Protein AF-0000000079330612 (afdb_homodimer)

InterPro domains:
  IPR000878 Tetrapyrrole methylase [PF00590] (3-204)
  IPR006363 Precorrin-3B C17-methyltransferase domain [TIGR01466] (4-237)
  IPR006363 Precorrin-3B C17-methyltransferase domain [cd11646] (4-236)
  IPR014776 Tetrapyrrole methylase, subdomain 2 [G3DSA:3.30.950.10] (108-238)
  IPR014777 Tetrapyrrole methylase, subdomain 1 [G3DSA:3.40.1010.10] (1-107)
  IPR035996 Tetrapyrrole methylase superfamily [SSF53790] (1-236)
  IPR051810 Precorrin Methyltransferase [PTHR47036] (1-239)

Secondary structure (DSSP, 8-state):
---EEEEE-BTS-GGGSBHHHHHHHHT-SEEEEEHHHHHHTTTTSTTSEEEEE-TT-HHHHHHHHHHHTTTS-EEEEESB-TTSSSSHHHHHHH-SS--EEEE----HHHHHHHHHEETTSSSEEEEE---SSS-HHHHHHHHHHHHHTT-EEEEES---TT-TTHHHHHHHHHHTTS-TT-EEEEEESTTSTT-EEEEEEGGG--GGG--TTEEEEE--TT-EEETTEEE---SGGGG-/---EEEEE-BTS-GGGSBHHHHHHHHT-SEEEEEHHHHHHTTTTSTTSEEEEE-TT-HHHHHHHHHHHTTTS-EEEEESB-TTSSSSHHHHHHH-SS--EEEE----HHHHHHHHHEETTSSSEEEEE---SSS-HHHHHHHHHHHHHTT-EEEEES---TT-TTHHHHHHHHHHTTS-TT-EEEEEESTTSTT-EEEEEESTT--GGG--TTEEEEE--TT-EEETTEEE---SGGGG-

Foldseek 3Di:
DFEEEEEAQELLANVQGDPVRLVLLLQWQEEFEAPVSCVSVCVSDVPHHYHYDYDPCLLVRLVVSLVVRVPTHYYYYDYAFCPPVHNVVVNVVPHDDHHYHYYTGHHPVNLQQVVFAHQQVDAADEAECDCPPPPNVVSLVVLLVCLQVQHWYKYAQQDDPVPHCSNVSSLVSSPVNEDQQWKKKKWFSRPHPPTDMDIDGSNPDDSVVDDNRIMMITHGRQWHDDPRHTDDDPCVVVVD/DFEEEEEAQELLANVQGDPVRLVLLLQWQEEFEAPVSCVSCCVSDVPHHYHYDYDPCLLVRLVVSLVVRVPTHYYYYDYAFCPPVHNVVVNVVPHDPHHYHYYTGHHPVNLQQVVFAHQQVDAADEAECDCPPPPNVVSLVVLLVCLQVQHWYKYAQQDDPVPHCSNVSSLVSSCVNEDQQWKKKKWFSRPHPPTDMDIDGSNPDDSVVDDNRIMMITHGRQWHDDPRHTDDDPCVVVVD

Organism: NCBI:txid704125

Structure (mmCIF, N/CA/C/O backbone):
data_AF-0000000079330612-model_v1
#
loop_
_entity.id
_entity.type
_entity.pdbx_description
1 polymer 'Precorrin-3B C(17)-methyltransferase'
#
loop_
_atom_site.group_PDB
_atom_site.id
_atom_site.type_symbol
_atom_site.label_atom_id
_atom_site.label_alt_id
_atom_site.label_comp_id
_atom_site.label_asym_id
_atom_site.label_entity_id
_atom_site.label_seq_id
_atom_site.pdbx_PDB_ins_code
_atom_site.Cartn_x
_atom_site.Cartn_y
_atom_site.Cartn_z
_atom_site.occupancy
_atom_site.B_iso_or_equiv
_atom_site.auth_seq_id
_atom_site.auth_comp_id
_atom_site.auth_asym_id
_atom_site.auth_atom_id
_atom_site.pdbx_PDB_model_num
ATOM 1 N N . MET A 1 1 ? 18.891 26.438 6.766 1 88.38 1 MET A N 1
ATOM 2 C CA . MET A 1 1 ? 17.484 26 6.703 1 88.38 1 MET A CA 1
ATOM 3 C C . MET A 1 1 ? 17.391 24.484 6.777 1 88.38 1 MET A C 1
ATOM 5 O O . MET A 1 1 ? 18.203 23.781 6.172 1 88.38 1 MET A O 1
ATOM 9 N N . GLY A 1 2 ? 16.516 24.047 7.781 1 96.75 2 GLY A N 1
ATOM 10 C CA . GLY A 1 2 ? 16.375 22.609 7.965 1 96.75 2 GLY A CA 1
ATOM 11 C C . GLY A 1 2 ? 15.367 21.984 7.023 1 96.75 2 GLY A C 1
ATOM 12 O O . GLY A 1 2 ? 14.914 22.625 6.074 1 96.75 2 GLY A O 1
ATOM 13 N N . LYS A 1 3 ? 15.242 20.703 7.172 1 98.31 3 LYS A N 1
ATOM 14 C CA . LYS A 1 3 ? 14.328 19.906 6.348 1 98.31 3 LYS A CA 1
ATOM 15 C C . LYS A 1 3 ? 13.391 19.062 7.211 1 98.31 3 LYS A C 1
ATOM 17 O O . LYS A 1 3 ? 13.789 18.578 8.273 1 98.31 3 LYS A O 1
ATOM 22 N N . LEU A 1 4 ? 12.172 19.047 6.781 1 98.88 4 LEU A N 1
ATOM 23 C CA . LEU A 1 4 ? 11.219 18.141 7.422 1 98.88 4 LEU A CA 1
ATOM 24 C C . LEU A 1 4 ? 10.984 16.906 6.57 1 98.88 4 LEU A C 1
ATOM 26 O O . LEU A 1 4 ? 10.562 17.016 5.418 1 98.88 4 LEU A O 1
ATOM 30 N N . ARG A 1 5 ? 11.281 15.766 7.141 1 98.88 5 ARG A N 1
ATOM 31 C CA . ARG A 1 5 ? 10.953 14.484 6.516 1 98.88 5 ARG A CA 1
ATOM 32 C C . ARG A 1 5 ? 9.781 13.812 7.223 1 98.88 5 ARG A C 1
ATOM 34 O O . ARG A 1 5 ? 9.844 13.555 8.43 1 98.88 5 ARG A O 1
ATOM 41 N N . VAL A 1 6 ? 8.703 13.641 6.453 1 98.88 6 VAL A N 1
ATOM 42 C CA . VAL A 1 6 ? 7.559 12.891 6.945 1 98.88 6 VAL A CA 1
ATOM 43 C C . VAL A 1 6 ? 7.699 11.422 6.555 1 98.88 6 VAL A C 1
ATOM 45 O O . VAL A 1 6 ? 7.605 11.07 5.375 1 98.88 6 VAL A O 1
ATOM 48 N N . ILE A 1 7 ? 7.848 10.578 7.57 1 98.88 7 ILE A N 1
ATOM 49 C CA . ILE A 1 7 ? 8.422 9.266 7.309 1 98.88 7 ILE A CA 1
ATOM 50 C C . ILE A 1 7 ? 7.414 8.18 7.676 1 98.88 7 ILE A C 1
ATOM 52 O O . ILE A 1 7 ? 6.922 8.141 8.805 1 98.88 7 ILE A O 1
ATOM 56 N N . GLY A 1 8 ? 7.105 7.32 6.664 1 98.81 8 GLY A N 1
ATOM 57 C CA . GLY A 1 8 ? 6.496 6.039 6.984 1 98.81 8 GLY A CA 1
ATOM 58 C C . GLY A 1 8 ? 7.5 5.008 7.461 1 98.81 8 GLY A C 1
ATOM 59 O O . GLY A 1 8 ? 8.375 4.59 6.699 1 98.81 8 GLY A O 1
ATOM 60 N N . ILE A 1 9 ? 7.312 4.488 8.633 1 98.5 9 ILE A N 1
ATOM 61 C CA . ILE A 1 9 ? 8.305 3.576 9.188 1 98.5 9 ILE A CA 1
ATOM 62 C C . ILE A 1 9 ? 7.875 2.131 8.945 1 98.5 9 ILE A C 1
ATOM 64 O O . ILE A 1 9 ? 8.477 1.198 9.484 1 98.5 9 ILE A O 1
ATOM 68 N N . GLY A 1 10 ? 6.836 1.933 8.141 1 98.31 10 GLY A N 1
ATOM 69 C CA . GLY A 1 10 ? 6.305 0.593 7.957 1 98.31 10 GLY A CA 1
ATOM 70 C C . GLY A 1 10 ? 5.582 0.063 9.18 1 98.31 10 GLY A C 1
ATOM 71 O O . GLY A 1 10 ? 4.93 0.822 9.898 1 98.31 10 GLY A O 1
ATOM 72 N N . PRO A 1 11 ? 5.641 -1.234 9.375 1 97.5 11 PRO A N 1
ATOM 73 C CA . PRO A 1 11 ? 4.812 -1.841 10.422 1 97.5 11 PRO A CA 1
ATOM 74 C C . PRO A 1 11 ? 5.34 -1.562 11.828 1 97.5 11 PRO A C 1
ATOM 76 O O . PRO A 1 11 ? 4.66 -1.854 12.812 1 97.5 11 PRO A O 1
ATOM 79 N N . GLY A 1 12 ? 6.438 -1.054 11.992 1 93.75 12 GLY A N 1
ATOM 80 C CA . GLY A 1 12 ? 6.961 -0.744 13.312 1 93.75 12 GLY A CA 1
ATOM 81 C C . GLY A 1 12 ? 8.188 -1.562 13.68 1 93.75 12 GLY A C 1
ATOM 82 O O . GLY A 1 12 ? 8.836 -1.301 14.695 1 93.75 12 GLY A O 1
ATOM 83 N N . SER A 1 13 ? 8.5 -2.549 12.883 1 96 13 SER A N 1
ATOM 84 C CA . SER A 1 13 ? 9.758 -3.273 13.031 1 96 13 SER A CA 1
ATOM 85 C C . SER A 1 13 ? 10.828 -2.715 12.094 1 96 13 SER A C 1
ATOM 87 O O . SER A 1 13 ? 10.555 -2.451 10.922 1 96 13 SER A O 1
ATOM 89 N N . ILE A 1 14 ? 12 -2.611 12.625 1 96.06 14 ILE A N 1
ATOM 90 C CA . ILE A 1 14 ? 13.094 -1.978 11.906 1 96.06 14 ILE A CA 1
ATOM 91 C C . ILE A 1 14 ? 13.391 -2.754 10.625 1 96.06 14 ILE A C 1
ATOM 93 O O . ILE A 1 14 ? 13.641 -2.16 9.57 1 96.06 14 ILE A O 1
ATOM 97 N N . GLU A 1 15 ? 13.297 -4.02 10.672 1 97.38 15 GLU A N 1
ATOM 98 C CA . GLU A 1 15 ? 13.656 -4.844 9.523 1 97.38 15 GLU A CA 1
ATOM 99 C C . GLU A 1 15 ? 12.711 -4.59 8.352 1 97.38 15 GLU A C 1
ATOM 101 O O . GLU A 1 15 ? 13.078 -4.789 7.191 1 97.38 15 GLU A O 1
ATOM 106 N N . ASN A 1 16 ? 11.516 -4.109 8.609 1 98.38 16 ASN A N 1
ATOM 107 C CA . ASN A 1 16 ? 10.555 -3.893 7.539 1 98.38 16 ASN A CA 1
ATOM 108 C C . ASN A 1 16 ? 10.469 -2.42 7.145 1 98.38 16 ASN A C 1
ATOM 110 O O . ASN A 1 16 ? 9.562 -2.016 6.414 1 98.38 16 ASN A O 1
ATOM 114 N N . MET A 1 17 ? 11.398 -1.601 7.613 1 98.44 17 MET A N 1
ATOM 115 C CA . MET A 1 17 ? 11.562 -0.207 7.211 1 98.44 17 MET A CA 1
ATOM 116 C C . MET A 1 17 ? 12.43 -0.096 5.961 1 98.44 17 MET A C 1
ATOM 118 O O . MET A 1 17 ? 13.344 -0.898 5.762 1 98.44 17 MET A O 1
ATOM 122 N N . SER A 1 18 ? 12.109 0.857 5.098 1 98.62 18 SER A N 1
ATOM 123 C CA . SER A 1 18 ? 12.977 1.083 3.951 1 98.62 18 SER A CA 1
ATOM 124 C C . SER A 1 18 ? 14.328 1.637 4.387 1 98.62 18 SER A C 1
ATOM 126 O O . SER A 1 18 ? 14.438 2.277 5.434 1 98.62 18 SER A O 1
ATOM 128 N N . LEU A 1 19 ? 15.289 1.442 3.594 1 98.31 19 LEU A N 1
ATOM 129 C CA . LEU A 1 19 ? 16.609 2.004 3.861 1 98.31 19 LEU A CA 1
ATOM 130 C C . LEU A 1 19 ? 16.547 3.525 3.912 1 98.31 19 LEU A C 1
ATOM 132 O O . LEU A 1 19 ? 17.203 4.148 4.75 1 98.31 19 LEU A O 1
ATOM 136 N N . ARG A 1 20 ? 15.773 4.098 3.086 1 98.56 20 ARG A N 1
ATOM 137 C CA . ARG A 1 20 ? 15.633 5.551 3.039 1 98.56 20 ARG A CA 1
ATOM 138 C C . ARG A 1 20 ? 15.023 6.082 4.332 1 98.56 20 ARG A C 1
ATOM 140 O O . ARG A 1 20 ? 15.461 7.117 4.848 1 98.56 20 ARG A O 1
ATOM 147 N N . ALA A 1 21 ? 14.023 5.391 4.812 1 98.75 21 ALA A N 1
ATOM 148 C CA . ALA A 1 21 ? 13.414 5.785 6.082 1 98.75 21 ALA A CA 1
ATOM 149 C C . ALA A 1 21 ? 14.43 5.711 7.223 1 98.75 21 ALA A C 1
ATOM 151 O O . ALA A 1 21 ? 14.531 6.637 8.031 1 98.75 21 ALA A O 1
ATOM 152 N N . LEU A 1 22 ? 15.117 4.625 7.258 1 98.38 22 LEU A N 1
ATOM 153 C CA . LEU A 1 22 ? 16.125 4.438 8.289 1 98.38 22 LEU A CA 1
ATOM 154 C C . LEU A 1 22 ? 17.172 5.551 8.25 1 98.38 22 LEU A C 1
ATOM 156 O O . LEU A 1 22 ? 17.453 6.18 9.273 1 98.38 22 LEU A O 1
ATOM 160 N N . LYS A 1 23 ? 17.703 5.824 7.102 1 98.25 23 LYS A N 1
ATOM 161 C CA . LYS A 1 23 ? 18.719 6.852 6.926 1 98.25 23 LYS A CA 1
ATOM 162 C C . LYS A 1 23 ? 18.188 8.234 7.285 1 98.25 23 LYS A C 1
ATOM 164 O O . LYS A 1 23 ? 18.891 9.047 7.891 1 98.25 23 LYS A O 1
ATOM 169 N N . ALA A 1 24 ? 16.969 8.469 6.883 1 98.56 24 ALA A N 1
ATOM 170 C CA . ALA A 1 24 ? 16.328 9.758 7.176 1 98.56 24 ALA A CA 1
ATOM 171 C C . ALA A 1 24 ? 16.203 9.977 8.68 1 98.56 24 ALA A C 1
ATOM 173 O O . ALA A 1 24 ? 16.422 11.078 9.18 1 98.56 24 ALA A O 1
ATOM 174 N N . ILE A 1 25 ? 15.82 8.922 9.383 1 98.44 25 ILE A N 1
ATOM 175 C CA . ILE A 1 25 ? 15.703 9 10.836 1 98.44 25 ILE A CA 1
ATOM 176 C C . ILE A 1 25 ? 17.078 9.258 11.445 1 98.44 25 ILE A C 1
ATOM 178 O O . ILE A 1 25 ? 17.219 10.148 12.289 1 98.44 25 ILE A O 1
ATOM 182 N N . GLU A 1 26 ? 18.031 8.547 10.977 1 97.38 26 GLU A N 1
ATOM 183 C CA . GLU A 1 26 ? 19.406 8.672 11.484 1 97.38 26 GLU A CA 1
ATOM 184 C C . GLU A 1 26 ? 19.953 10.078 11.258 1 97.38 26 GLU A C 1
ATOM 186 O O . GLU A 1 26 ? 20.672 10.617 12.102 1 97.38 26 GLU A O 1
ATOM 191 N N . ASP A 1 27 ? 19.562 10.688 10.195 1 97.19 27 ASP A N 1
ATOM 192 C CA . ASP A 1 27 ? 20.125 11.977 9.781 1 97.19 27 ASP A CA 1
ATOM 193 C C . ASP A 1 27 ? 19.328 13.133 10.391 1 97.19 27 ASP A C 1
ATOM 195 O O . ASP A 1 27 ? 19.641 14.297 10.148 1 97.19 27 ASP A O 1
ATOM 199 N N . SER A 1 28 ? 18.359 12.844 11.195 1 98.19 28 SER A N 1
ATOM 200 C CA . SER A 1 28 ? 17.531 13.898 11.758 1 98.19 28 SER A CA 1
ATOM 201 C C . SER A 1 28 ? 18.016 14.312 13.141 1 98.19 28 SER A C 1
ATOM 203 O O . SER A 1 28 ? 18.531 13.484 13.898 1 98.19 28 SER A O 1
ATOM 205 N N . ASP A 1 29 ? 17.812 15.609 13.43 1 97.75 29 ASP A N 1
ATOM 206 C CA . ASP A 1 29 ? 18.172 16.156 14.734 1 97.75 29 ASP A CA 1
ATOM 207 C C . ASP A 1 29 ? 17.047 15.914 15.75 1 97.75 29 ASP A C 1
ATOM 209 O O . ASP A 1 29 ? 17.328 15.68 16.938 1 97.75 29 ASP A O 1
ATOM 213 N N . VAL A 1 30 ? 15.875 16.016 15.297 1 98.44 30 VAL A N 1
ATOM 214 C CA . VAL A 1 30 ? 14.695 15.914 16.156 1 98.44 30 VAL A CA 1
ATOM 215 C C . VAL A 1 30 ? 13.719 14.898 15.562 1 98.44 30 VAL A C 1
ATOM 217 O O . VAL A 1 30 ? 13.508 14.867 14.344 1 98.44 30 VAL A O 1
ATOM 220 N N . ILE A 1 31 ? 13.18 14.125 16.469 1 98.69 31 ILE A N 1
ATOM 221 C CA . ILE A 1 31 ? 12.148 13.156 16.094 1 98.69 31 ILE A CA 1
ATOM 222 C C . ILE A 1 31 ? 10.805 13.586 16.688 1 98.69 31 ILE A C 1
ATOM 224 O O . ILE A 1 31 ? 10.695 13.805 17.891 1 98.69 31 ILE A O 1
ATOM 228 N N . VAL A 1 32 ? 9.836 13.75 15.844 1 98.5 32 VAL A N 1
ATOM 229 C CA . VAL A 1 32 ? 8.477 14.125 16.234 1 98.5 32 VAL A CA 1
ATOM 230 C C . VAL A 1 32 ? 7.52 12.969 15.93 1 98.5 32 VAL A C 1
ATOM 232 O O . VAL A 1 32 ? 7.617 12.328 14.883 1 98.5 32 VAL A O 1
ATOM 235 N N . GLY A 1 33 ? 6.645 12.633 16.859 1 97.44 33 GLY A N 1
ATOM 236 C CA . GLY A 1 33 ? 5.688 11.578 16.578 1 97.44 33 GLY A CA 1
ATOM 237 C C . GLY A 1 33 ? 4.773 11.266 17.75 1 97.44 33 GLY A C 1
ATOM 238 O O . GLY A 1 33 ? 4.863 11.898 18.797 1 97.44 33 GLY A O 1
ATOM 239 N N . TYR A 1 34 ? 3.822 10.336 17.469 1 96.19 34 TYR A N 1
ATOM 240 C CA . TYR A 1 34 ? 2.982 9.742 18.5 1 96.19 34 TYR A CA 1
ATOM 241 C C . TYR A 1 34 ? 3.811 8.883 19.453 1 96.19 34 TYR A C 1
ATOM 243 O O . TYR A 1 34 ? 4.711 8.156 19.016 1 96.19 34 TYR A O 1
ATOM 251 N N . ASN A 1 35 ? 3.465 8.953 20.703 1 95.88 35 ASN A N 1
ATOM 252 C CA . ASN A 1 35 ? 4.23 8.25 21.719 1 95.88 35 ASN A CA 1
ATOM 253 C C . ASN A 1 35 ? 4.469 6.793 21.328 1 95.88 35 ASN A C 1
ATOM 255 O O . ASN A 1 35 ? 5.602 6.309 21.391 1 95.88 35 ASN A O 1
ATOM 259 N N . LYS A 1 36 ? 3.484 6.152 20.891 1 93.44 36 LYS A N 1
ATOM 260 C CA . LYS A 1 36 ? 3.562 4.727 20.609 1 93.44 36 LYS A CA 1
ATOM 261 C C . LYS A 1 36 ? 4.469 4.457 19.406 1 93.44 36 LYS A C 1
ATOM 263 O O . LYS A 1 36 ? 5.176 3.445 19.375 1 93.44 36 LYS A O 1
ATOM 268 N N . TYR A 1 37 ? 4.445 5.352 18.469 1 95.25 37 TYR A N 1
ATOM 269 C CA . TYR A 1 37 ? 5.273 5.168 17.281 1 95.25 37 TYR A CA 1
ATOM 270 C C . TYR A 1 37 ? 6.746 5.395 17.594 1 95.25 37 TYR A C 1
ATOM 272 O O . TYR A 1 37 ? 7.613 4.68 17.094 1 95.25 37 TYR A O 1
ATOM 280 N N . ILE A 1 38 ? 6.996 6.363 18.406 1 95.94 38 ILE A N 1
ATOM 281 C CA . ILE A 1 38 ? 8.367 6.637 18.812 1 95.94 38 ILE A CA 1
ATOM 282 C C . ILE A 1 38 ? 8.906 5.457 19.625 1 95.94 38 ILE A C 1
ATOM 284 O O . ILE A 1 38 ? 10.062 5.066 19.469 1 95.94 38 ILE A O 1
ATOM 288 N N . ASP A 1 39 ? 8.031 4.852 20.438 1 95.75 39 ASP A N 1
ATOM 289 C CA . ASP A 1 39 ? 8.43 3.688 21.219 1 95.75 39 ASP A CA 1
ATOM 290 C C . ASP A 1 39 ? 8.844 2.531 20.312 1 95.75 39 ASP A C 1
ATOM 292 O O . ASP A 1 39 ? 9.758 1.77 20.656 1 95.75 39 ASP A O 1
ATOM 296 N N . MET A 1 40 ? 8.281 2.414 19.188 1 95.56 40 MET A N 1
ATOM 297 C CA . MET A 1 40 ? 8.547 1.327 18.25 1 95.56 40 MET A CA 1
ATOM 298 C C . MET A 1 40 ? 9.969 1.422 17.703 1 95.56 40 MET A C 1
ATOM 300 O O . MET A 1 40 ? 10.539 0.419 17.266 1 95.56 40 MET A O 1
ATOM 304 N N . ILE A 1 41 ? 10.5 2.648 17.719 1 96.5 41 ILE A N 1
ATOM 305 C CA . ILE A 1 41 ? 11.828 2.82 17.141 1 96.5 41 ILE A CA 1
ATOM 306 C C . ILE A 1 41 ? 12.773 3.408 18.188 1 96.5 41 ILE A C 1
ATOM 308 O O . ILE A 1 41 ? 13.68 4.168 17.859 1 96.5 41 ILE A O 1
ATOM 312 N N . LYS A 1 42 ? 12.539 3.141 19.406 1 95.88 42 LYS A N 1
ATOM 313 C CA . LYS A 1 42 ? 13.266 3.729 20.531 1 95.88 42 LYS A CA 1
ATOM 314 C C . LYS A 1 42 ? 14.766 3.484 20.406 1 95.88 42 LYS A C 1
ATOM 316 O O . LYS A 1 42 ? 15.57 4.348 20.766 1 95.88 42 LYS A O 1
ATOM 321 N N . ASP A 1 43 ? 15.172 2.396 19.859 1 95 43 ASP A N 1
ATOM 322 C CA . ASP A 1 43 ? 16.578 2.045 19.75 1 95 43 ASP A CA 1
ATOM 323 C C . ASP A 1 43 ? 17.281 2.908 18.703 1 95 43 ASP A C 1
ATOM 325 O O . ASP A 1 43 ? 18.5 3.137 18.797 1 95 43 ASP A O 1
ATOM 329 N N . LEU A 1 44 ? 16.562 3.389 17.734 1 96.06 44 LEU A N 1
ATOM 330 C CA . LEU A 1 44 ? 17.141 4.203 16.672 1 96.06 44 LEU A CA 1
ATOM 331 C C . LEU A 1 44 ? 17.25 5.66 17.094 1 96.06 44 LEU A C 1
ATOM 333 O O . LEU A 1 44 ? 18.031 6.426 16.516 1 96.06 44 LEU A O 1
ATOM 337 N N . VAL A 1 45 ? 16.453 6 18.172 1 96.62 45 VAL A N 1
ATOM 338 C CA . VAL A 1 45 ? 16.328 7.438 18.406 1 96.62 45 VAL A CA 1
ATOM 339 C C . VAL A 1 45 ? 16.719 7.766 19.828 1 96.62 45 VAL A C 1
ATOM 341 O O . VAL A 1 45 ? 16.391 8.836 20.344 1 96.62 45 VAL A O 1
ATOM 344 N N . LYS A 1 46 ? 17.438 6.918 20.5 1 93.5 46 LYS A N 1
ATOM 345 C CA . LYS A 1 46 ? 17.797 7.039 21.906 1 93.5 46 LYS A CA 1
ATOM 346 C C . LYS A 1 46 ? 18.609 8.312 22.156 1 93.5 46 LYS A C 1
ATOM 348 O O . LYS A 1 46 ? 18.516 8.906 23.234 1 93.5 46 LYS A O 1
ATOM 353 N N . ASP A 1 47 ? 19.328 8.797 21.219 1 93.88 47 ASP A N 1
ATOM 354 C CA . ASP A 1 47 ? 20.219 9.945 21.422 1 93.88 47 ASP A CA 1
ATOM 355 C C . ASP A 1 47 ? 19.688 11.18 20.703 1 93.88 47 ASP A C 1
ATOM 357 O O . ASP A 1 47 ? 20.422 12.156 20.516 1 93.88 47 ASP A O 1
ATOM 361 N N . LYS A 1 48 ? 18.484 11.109 20.359 1 96.75 48 LYS A N 1
ATOM 362 C CA . LYS A 1 48 ? 17.922 12.227 19.609 1 96.75 48 LYS A CA 1
ATOM 363 C C . LYS A 1 48 ? 16.953 13.039 20.469 1 96.75 48 LYS A C 1
ATOM 365 O O . LYS A 1 48 ? 16.438 12.547 21.469 1 96.75 48 LYS A O 1
ATOM 370 N N . GLU A 1 49 ? 16.859 14.297 20.094 1 97.75 49 GLU A N 1
ATOM 371 C CA . GLU A 1 49 ? 15.781 15.102 20.656 1 97.75 49 GLU A CA 1
ATOM 372 C C . GLU A 1 49 ? 14.414 14.609 20.203 1 97.75 49 GLU A C 1
ATOM 374 O O . GLU A 1 49 ? 14.203 14.344 19.016 1 97.75 49 GLU A O 1
ATOM 379 N N . LEU A 1 50 ? 13.508 14.453 21.219 1 97.62 50 LEU A N 1
ATOM 380 C CA . LEU A 1 50 ? 12.188 13.914 20.922 1 97.62 50 LEU A CA 1
ATOM 381 C C . LEU A 1 50 ? 11.102 14.922 21.266 1 97.62 50 LEU A C 1
ATOM 383 O O . LEU A 1 50 ? 11.188 15.617 22.281 1 97.62 50 LEU A O 1
ATOM 387 N N . TYR A 1 51 ? 10.148 15.062 20.422 1 96.75 51 TYR A N 1
ATOM 388 C CA . TYR A 1 51 ? 8.859 15.703 20.688 1 96.75 51 TYR A CA 1
ATOM 389 C C . TYR A 1 51 ? 7.707 14.758 20.375 1 96.75 51 TYR A C 1
ATOM 391 O O . TYR A 1 51 ? 7.508 14.367 19.234 1 96.75 51 TYR A O 1
ATOM 399 N N . SER A 1 52 ? 6.949 14.438 21.391 1 94.5 52 SER A N 1
ATOM 400 C CA . SER A 1 52 ? 5.895 13.453 21.188 1 94.5 52 SER A CA 1
ATOM 401 C C . SER A 1 52 ? 4.59 13.906 21.828 1 94.5 52 SER A C 1
ATOM 403 O O . SER A 1 52 ? 4.598 14.695 22.781 1 94.5 52 SER A O 1
ATOM 405 N N . THR A 1 53 ? 3.535 13.602 21.219 1 90.12 53 THR A N 1
ATOM 406 C CA . THR A 1 53 ? 2.201 13.852 21.766 1 90.12 53 THR A CA 1
ATOM 407 C C . THR A 1 53 ? 1.397 12.562 21.844 1 90.12 53 THR A C 1
ATOM 409 O O . THR A 1 53 ? 1.783 11.547 21.266 1 90.12 53 THR A O 1
ATOM 412 N N . GLY A 1 54 ? 0.315 12.602 22.719 1 85.12 54 GLY A N 1
ATOM 413 C CA . GLY A 1 54 ? -0.629 11.492 22.766 1 85.12 54 GLY A CA 1
ATOM 414 C C . GLY A 1 54 ? -1.583 11.477 21.594 1 85.12 54 GLY A C 1
ATOM 415 O O . GLY A 1 54 ? -1.343 12.133 20.578 1 85.12 54 GLY A O 1
ATOM 416 N N . MET A 1 55 ? -2.639 10.727 22.031 1 76.25 55 MET A N 1
ATOM 417 C CA . MET A 1 55 ? -3.691 10.57 21.031 1 76.25 55 MET A CA 1
ATOM 418 C C . MET A 1 55 ? -4.469 11.875 20.859 1 76.25 55 MET A C 1
ATOM 420 O O . MET A 1 55 ? -4.672 12.617 21.812 1 76.25 55 MET A O 1
ATOM 424 N N . MET A 1 56 ? -4.625 12.477 19.688 1 71.88 56 MET A N 1
ATOM 425 C CA . MET A 1 56 ? -5.414 13.648 19.328 1 71.88 56 MET A CA 1
ATOM 426 C C . MET A 1 56 ? -4.539 14.898 19.266 1 71.88 56 MET A C 1
ATOM 428 O O . MET A 1 56 ? -5.051 16.016 19.25 1 71.88 56 MET A O 1
ATOM 432 N N . GLY A 1 57 ? -3.312 14.688 19.328 1 85.75 57 GLY A N 1
ATOM 433 C CA . GLY A 1 57 ? -2.389 15.805 19.25 1 85.75 57 GLY A CA 1
ATOM 434 C C . GLY A 1 57 ? -1.769 15.969 17.875 1 85.75 57 GLY A C 1
ATOM 435 O O . GLY A 1 57 ? -0.628 16.422 17.75 1 85.75 57 GLY A O 1
ATOM 436 N N . GLU A 1 58 ? -2.484 15.523 16.828 1 90.06 58 GLU A N 1
ATOM 437 C CA . GLU A 1 58 ? -1.929 15.461 15.469 1 90.06 58 GLU A CA 1
ATOM 438 C C . GLU A 1 58 ? -1.555 16.844 14.961 1 90.06 58 GLU A C 1
ATOM 440 O O . GLU A 1 58 ? -0.439 17.062 14.484 1 90.06 58 GLU A O 1
ATOM 445 N N . GLU A 1 59 ? -2.484 17.812 15.141 1 92.75 59 GLU A N 1
ATOM 446 C CA . GLU A 1 59 ? -2.195 19.141 14.633 1 92.75 59 GLU A CA 1
ATOM 447 C C . GLU A 1 59 ? -1.033 19.781 15.383 1 92.75 59 GLU A C 1
ATOM 449 O O . GLU A 1 59 ? -0.158 20.406 14.781 1 92.75 59 GLU A O 1
ATOM 454 N N . ALA A 1 60 ? -1.025 19.594 16.688 1 94.5 60 ALA A N 1
ATOM 455 C CA . ALA A 1 60 ? 0.053 20.156 17.5 1 94.5 60 ALA A CA 1
ATOM 456 C C . ALA A 1 60 ? 1.403 19.562 17.094 1 94.5 60 ALA A C 1
ATOM 458 O O . ALA A 1 60 ? 2.393 20.297 16.984 1 94.5 60 ALA A O 1
ATOM 459 N N . ARG A 1 61 ? 1.464 18.312 16.859 1 95.94 61 ARG A N 1
ATOM 460 C CA . ARG A 1 61 ? 2.699 17.641 16.469 1 95.94 61 ARG A CA 1
ATOM 461 C C . ARG A 1 61 ? 3.17 18.141 15.094 1 95.94 61 ARG A C 1
ATOM 463 O O . ARG A 1 61 ? 4.371 18.281 14.867 1 95.94 61 ARG A O 1
ATOM 470 N N . CYS A 1 62 ? 2.24 18.312 14.203 1 97.19 62 CYS A N 1
ATOM 471 C CA . CYS A 1 62 ? 2.582 18.781 12.867 1 97.19 62 CYS A CA 1
ATOM 472 C C . CYS A 1 62 ? 3.098 20.219 12.906 1 97.19 62 CYS A C 1
ATOM 474 O O . CYS A 1 62 ? 4.102 20.547 12.266 1 97.19 62 CYS A O 1
ATOM 476 N N . ARG A 1 63 ? 2.441 21.062 13.68 1 97.38 63 ARG A N 1
ATOM 477 C CA . ARG A 1 63 ? 2.875 22.438 13.797 1 97.38 63 ARG A CA 1
ATOM 478 C C . ARG A 1 63 ? 4.254 22.531 14.445 1 97.38 63 ARG A C 1
ATOM 480 O O . ARG A 1 63 ? 5.086 23.344 14.031 1 97.38 63 ARG A O 1
ATOM 487 N N . GLU A 1 64 ? 4.449 21.719 15.414 1 97.88 64 GLU A N 1
ATOM 488 C CA . GLU A 1 64 ? 5.758 21.703 16.062 1 97.88 64 GLU A CA 1
ATOM 489 C C . GLU A 1 64 ? 6.844 21.266 15.078 1 97.88 64 GLU A C 1
ATOM 491 O O . GLU A 1 64 ? 7.922 21.859 15.031 1 97.88 64 GLU A O 1
ATOM 496 N N . ALA A 1 65 ? 6.578 20.203 14.336 1 98.5 65 ALA A N 1
ATOM 497 C CA . ALA A 1 65 ? 7.531 19.734 13.336 1 98.5 65 ALA A CA 1
ATOM 498 C C . ALA A 1 65 ? 7.879 20.828 12.336 1 98.5 65 ALA A C 1
ATOM 500 O O . ALA A 1 65 ? 9.047 21.031 12.016 1 98.5 65 ALA A O 1
ATOM 501 N N . LEU A 1 66 ? 6.863 21.531 11.875 1 98.5 66 LEU A N 1
ATOM 502 C CA . LEU A 1 66 ? 7.051 22.609 10.906 1 98.5 66 LEU A CA 1
ATOM 503 C C . LEU A 1 66 ? 7.832 23.766 11.516 1 98.5 66 LEU A C 1
ATOM 505 O O . LEU A 1 66 ? 8.625 24.406 10.828 1 98.5 66 LEU A O 1
ATOM 509 N N . SER A 1 67 ? 7.594 24.031 12.742 1 98.19 67 SER A N 1
ATOM 510 C CA . SER A 1 67 ? 8.336 25.078 13.43 1 98.19 67 SER A CA 1
ATOM 511 C C . SER A 1 67 ? 9.805 24.703 13.586 1 98.19 67 SER A C 1
ATOM 513 O O . SER A 1 67 ? 10.695 25.5 13.281 1 98.19 67 SER A O 1
ATOM 515 N N . LEU A 1 68 ? 10.078 23.484 13.969 1 98.19 68 LEU A N 1
ATOM 516 C CA . LEU A 1 68 ? 11.422 23.016 14.266 1 98.19 68 LEU A CA 1
ATOM 517 C C . LEU A 1 68 ? 12.258 22.906 12.992 1 98.19 68 LEU A C 1
ATOM 519 O O . LEU A 1 68 ? 13.469 23.141 13.023 1 98.19 68 LEU A O 1
ATOM 523 N N . CYS A 1 69 ? 11.656 22.594 11.859 1 98.25 69 CYS A N 1
ATOM 524 C CA . CYS A 1 69 ? 12.414 22.297 10.656 1 98.25 69 CYS A CA 1
ATOM 525 C C . CYS A 1 69 ? 12.969 23.562 10.023 1 98.25 69 CYS A C 1
ATOM 527 O O . CYS A 1 69 ? 13.742 23.5 9.062 1 98.25 69 CYS A O 1
ATOM 529 N N . LYS A 1 70 ? 12.531 24.703 10.57 1 97.31 70 LYS A N 1
ATOM 530 C CA . LYS A 1 70 ? 13.102 25.969 10.109 1 97.31 70 LYS A CA 1
ATOM 531 C C . LYS A 1 70 ? 14.594 26.047 10.422 1 97.31 70 LYS A C 1
ATOM 533 O O . LYS A 1 70 ? 15.352 26.703 9.703 1 97.31 70 LYS A O 1
ATOM 538 N N . GLU A 1 71 ? 14.984 25.281 11.445 1 97.31 71 GLU A N 1
ATOM 539 C CA . GLU A 1 71 ? 16.375 25.406 11.883 1 97.31 71 GLU A CA 1
ATOM 540 C C . GLU A 1 71 ? 17.031 24.031 12.023 1 97.31 71 GLU A C 1
ATOM 542 O O . GLU A 1 71 ? 18.25 23.938 12.133 1 97.31 71 GLU A O 1
ATOM 547 N N . LYS A 1 72 ? 16.25 23.016 12.086 1 98.19 72 LYS A N 1
ATOM 548 C CA . LYS A 1 72 ? 16.766 21.672 12.344 1 98.19 72 LYS A CA 1
ATOM 549 C C . LYS A 1 72 ? 16.266 20.688 11.297 1 98.19 72 LYS A C 1
ATOM 551 O O . LYS A 1 72 ? 15.266 20.938 10.617 1 98.19 72 LYS A O 1
ATOM 556 N N . ASN A 1 73 ? 16.984 19.594 11.117 1 98.62 73 ASN A N 1
ATOM 557 C CA . ASN A 1 73 ? 16.453 18.453 10.375 1 98.62 73 ASN A CA 1
ATOM 558 C C . ASN A 1 73 ? 15.492 17.625 11.234 1 98.62 73 ASN A C 1
ATOM 560 O O . ASN A 1 73 ? 15.875 17.125 12.289 1 98.62 73 ASN A O 1
ATOM 564 N N . VAL A 1 74 ? 14.281 17.5 10.773 1 98.81 74 VAL A N 1
ATOM 565 C CA . VAL A 1 74 ? 13.227 16.922 11.602 1 98.81 74 VAL A CA 1
ATOM 566 C C . VAL A 1 74 ? 12.633 15.711 10.898 1 98.81 74 VAL A C 1
ATOM 568 O O . VAL A 1 74 ? 12.398 15.734 9.688 1 98.81 74 VAL A O 1
ATOM 571 N N . ALA A 1 75 ? 12.43 14.672 11.664 1 98.81 75 ALA A N 1
ATOM 572 C CA . ALA A 1 75 ? 11.664 13.508 11.219 1 98.81 75 ALA A CA 1
ATOM 573 C C . ALA A 1 75 ? 10.32 13.438 11.93 1 98.81 75 ALA A C 1
ATOM 575 O O . ALA A 1 75 ? 10.258 13.383 13.156 1 98.81 75 ALA A O 1
ATOM 576 N N . LEU A 1 76 ? 9.297 13.531 11.18 1 98.81 76 LEU A N 1
ATOM 577 C CA . LEU A 1 76 ? 7.965 13.227 11.688 1 98.81 76 LEU A CA 1
ATOM 578 C C . LEU A 1 76 ? 7.562 11.797 11.344 1 98.81 76 LEU A C 1
ATOM 580 O O . LEU A 1 76 ? 7.41 11.461 10.172 1 98.81 76 LEU A O 1
ATOM 584 N N . ILE A 1 77 ? 7.234 11.023 12.391 1 98.12 77 ILE A N 1
ATOM 585 C CA . ILE A 1 77 ? 7.109 9.57 12.242 1 98.12 77 ILE A CA 1
ATOM 586 C C . ILE A 1 77 ? 5.637 9.188 12.141 1 98.12 77 ILE A C 1
ATOM 588 O O . ILE A 1 77 ? 4.812 9.648 12.938 1 98.12 77 ILE A O 1
ATOM 592 N N . SER A 1 78 ? 5.375 8.383 11.109 1 96.88 78 SER A N 1
ATOM 593 C CA . SER A 1 78 ? 4.102 7.691 10.945 1 96.88 78 SER A CA 1
ATOM 594 C C . SER A 1 78 ? 4.297 6.184 10.844 1 96.88 78 SER A C 1
ATOM 596 O O . SER A 1 78 ? 5.332 5.719 10.359 1 96.88 78 SER A O 1
ATOM 598 N N . THR A 1 79 ? 3.33 5.398 11.359 1 96.56 79 THR A N 1
ATOM 599 C CA . THR A 1 79 ? 3.361 3.967 11.086 1 96.56 79 THR A CA 1
ATOM 600 C C . THR A 1 79 ? 2.754 3.662 9.719 1 96.56 79 THR A C 1
ATOM 602 O O . THR A 1 79 ? 1.947 4.441 9.203 1 96.56 79 THR A O 1
ATOM 605 N N . GLY A 1 80 ? 3.143 2.51 9.203 1 98.06 80 GLY A N 1
ATOM 606 C CA . GLY A 1 80 ? 2.73 2.234 7.836 1 98.06 80 GLY A CA 1
ATOM 607 C C . GLY A 1 80 ? 3.33 3.193 6.824 1 98.06 80 GLY A C 1
ATOM 608 O O . GLY A 1 80 ? 4.547 3.387 6.793 1 98.06 80 GLY A O 1
ATOM 609 N N . ASP A 1 81 ? 2.514 3.818 6.113 1 98.62 81 ASP A N 1
ATOM 610 C CA . ASP A 1 81 ? 2.883 4.816 5.113 1 98.62 81 ASP A CA 1
ATOM 611 C C . ASP A 1 81 ? 2.484 6.223 5.57 1 98.62 81 ASP A C 1
ATOM 613 O O . ASP A 1 81 ? 1.385 6.422 6.086 1 98.62 81 ASP A O 1
ATOM 617 N N . ALA A 1 82 ? 3.381 7.172 5.309 1 98.25 82 ALA A N 1
ATOM 618 C CA . ALA A 1 82 ? 3.129 8.539 5.75 1 98.25 82 ALA A CA 1
ATOM 619 C C . ALA A 1 82 ? 1.968 9.164 4.98 1 98.25 82 ALA A C 1
ATOM 621 O O . ALA A 1 82 ? 1.326 10.102 5.461 1 98.25 82 ALA A O 1
ATOM 622 N N . GLY A 1 83 ? 1.706 8.672 3.801 1 98.38 83 GLY A N 1
ATOM 623 C CA . GLY A 1 83 ? 0.701 9.242 2.92 1 98.38 83 GLY A CA 1
ATOM 624 C C . GLY A 1 83 ? -0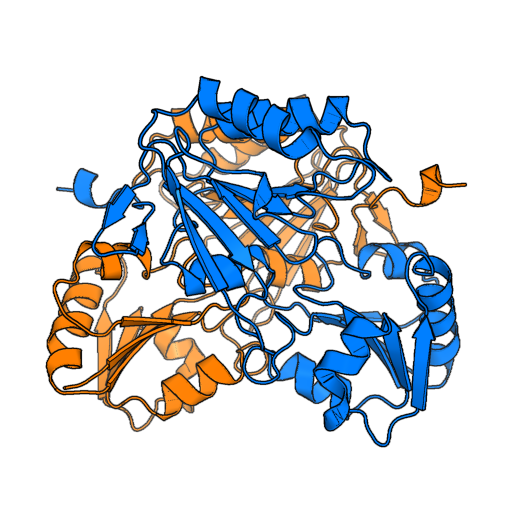.62 8.5 2.955 1 98.38 83 GLY A C 1
ATOM 625 O O . GLY A 1 83 ? -1.553 8.844 2.227 1 98.38 83 GLY A O 1
ATOM 626 N N . ILE A 1 84 ? -0.763 7.426 3.732 1 98.38 84 ILE A N 1
ATOM 627 C CA . ILE A 1 84 ? -1.999 6.664 3.885 1 98.38 84 ILE A CA 1
ATOM 628 C C . ILE A 1 84 ? -2.477 6.742 5.332 1 98.38 84 ILE A C 1
ATOM 630 O O . ILE A 1 84 ? -1.917 6.082 6.211 1 98.38 84 ILE A O 1
ATOM 634 N N . TYR A 1 85 ? -3.451 7.527 5.598 1 96.31 85 TYR A N 1
ATOM 635 C CA . TYR A 1 85 ? -4.035 7.777 6.91 1 96.31 85 TYR A CA 1
ATOM 636 C C . TYR A 1 85 ? -2.992 8.312 7.883 1 96.31 85 TYR A C 1
ATOM 638 O O . TYR A 1 85 ? -3.109 8.125 9.094 1 96.31 85 TYR A O 1
ATOM 646 N N . GLY A 1 86 ? -1.9 8.891 7.367 1 95.38 86 GLY A N 1
ATOM 647 C CA . GLY A 1 86 ? -0.812 9.398 8.188 1 95.38 86 GLY A CA 1
ATOM 648 C C . GLY A 1 86 ? -0.843 10.906 8.352 1 95.38 86 GLY A C 1
ATOM 649 O O . GLY A 1 86 ? -1.913 11.5 8.516 1 95.38 86 GLY A O 1
ATOM 650 N N . MET A 1 87 ? 0.383 11.5 8.359 1 96.44 87 MET A N 1
ATOM 651 C CA . MET A 1 87 ? 0.443 12.922 8.695 1 96.44 87 MET A CA 1
ATOM 652 C C . MET A 1 87 ? 0.893 13.75 7.496 1 96.44 87 MET A C 1
ATOM 654 O O . MET A 1 87 ? 0.906 14.977 7.555 1 96.44 87 MET A O 1
ATOM 658 N N . ALA A 1 88 ? 1.226 13.109 6.359 1 98.25 88 ALA A N 1
ATOM 659 C CA . ALA A 1 88 ? 1.768 13.82 5.207 1 98.25 88 ALA A CA 1
ATOM 660 C C . ALA A 1 88 ? 0.791 14.883 4.707 1 98.25 88 ALA A C 1
ATOM 662 O O . ALA A 1 88 ? 1.188 16 4.406 1 98.25 88 ALA A O 1
ATOM 663 N N . GLY A 1 89 ? -0.494 14.492 4.664 1 97.44 89 GLY A N 1
ATOM 664 C CA . GLY A 1 89 ? -1.498 15.43 4.191 1 97.44 89 GLY A CA 1
ATOM 665 C C . GLY A 1 89 ? -1.617 16.672 5.062 1 97.44 89 GLY A C 1
ATOM 666 O O . GLY A 1 89 ? -1.635 17.797 4.559 1 97.44 89 GLY A O 1
ATOM 667 N N . LEU A 1 90 ? -1.678 16.469 6.344 1 97 90 LEU A N 1
ATOM 668 C CA . LEU A 1 90 ? -1.827 17.578 7.277 1 97 90 LEU A CA 1
ATOM 669 C C . LEU A 1 90 ? -0.609 18.5 7.227 1 97 90 LEU A C 1
ATOM 671 O O . LEU A 1 90 ? -0.747 19.719 7.27 1 97 90 LEU A O 1
ATOM 675 N N . ILE A 1 91 ? 0.591 17.938 7.152 1 98.25 91 ILE A N 1
ATOM 676 C CA . ILE A 1 91 ? 1.823 18.719 7.043 1 98.25 91 ILE A CA 1
ATOM 677 C C . ILE A 1 91 ? 1.764 19.609 5.805 1 98.25 91 ILE A C 1
ATOM 679 O O . ILE A 1 91 ? 2.068 20.797 5.875 1 98.25 91 ILE A O 1
ATOM 683 N N . LEU A 1 92 ? 1.36 19.047 4.68 1 98.19 92 LEU A N 1
ATOM 684 C CA . LEU A 1 92 ? 1.338 19.797 3.432 1 98.19 92 LEU A CA 1
ATOM 685 C C . LEU A 1 92 ? 0.244 20.859 3.459 1 98.19 92 LEU A C 1
ATOM 687 O O . LEU A 1 92 ? 0.39 21.922 2.855 1 98.19 92 LEU A O 1
ATOM 691 N N . GLU A 1 93 ? -0.854 20.547 4.164 1 97.44 93 GLU A N 1
ATOM 692 C CA . GLU A 1 93 ? -1.908 21.531 4.344 1 97.44 93 GLU A CA 1
ATOM 693 C C . GLU A 1 93 ? -1.407 22.734 5.145 1 97.44 93 GLU A C 1
ATOM 695 O O . GLU A 1 93 ? -1.745 23.875 4.836 1 97.44 93 GLU A O 1
ATOM 700 N N . LEU A 1 94 ? -0.609 22.5 6.145 1 97.19 94 LEU A N 1
ATOM 701 C CA . LEU A 1 94 ? -0.218 23.516 7.117 1 97.19 94 LEU A CA 1
ATOM 702 C C . LEU A 1 94 ? 1.044 24.234 6.668 1 97.19 94 LEU A C 1
ATOM 704 O O . LEU A 1 94 ? 1.309 25.359 7.105 1 97.19 94 LEU A O 1
ATOM 708 N N . ARG A 1 95 ? 1.824 23.562 5.848 1 97.19 95 ARG A N 1
ATOM 709 C CA . ARG A 1 95 ? 3.131 24.125 5.508 1 97.19 95 ARG A CA 1
ATOM 710 C C . ARG A 1 95 ? 2.986 25.422 4.707 1 97.19 95 ARG A C 1
ATOM 712 O O . ARG A 1 95 ? 1.998 25.609 3.996 1 97.19 95 ARG A O 1
ATOM 719 N N . GLU A 1 96 ? 3.887 26.25 4.828 1 95.44 96 GLU A N 1
ATOM 720 C CA . GLU A 1 96 ? 3.969 27.484 4.043 1 95.44 96 GLU A CA 1
ATOM 721 C C . GLU A 1 96 ? 5.168 27.453 3.1 1 95.44 96 GLU A C 1
ATOM 723 O O . GLU A 1 96 ? 5.016 27.203 1.901 1 95.44 96 GLU A O 1
ATOM 728 N N . ASN A 1 97 ? 6.344 27.484 3.611 1 95 97 ASN A N 1
ATOM 729 C CA . ASN A 1 97 ? 7.531 27.531 2.766 1 95 97 ASN A CA 1
ATOM 730 C C . ASN A 1 97 ? 8.57 26.5 3.203 1 95 97 ASN A C 1
ATOM 732 O O . ASN A 1 97 ? 9.672 26.453 2.652 1 95 97 ASN A O 1
ATOM 736 N N . GLU A 1 98 ? 8.227 25.703 4.133 1 97.88 98 GLU A N 1
ATOM 737 C CA . GLU A 1 98 ? 9.18 24.719 4.66 1 97.88 98 GLU A CA 1
ATOM 738 C C . GLU A 1 98 ? 9.523 23.672 3.617 1 97.88 98 GLU A C 1
ATOM 740 O O . GLU A 1 98 ? 8.672 23.297 2.805 1 97.88 98 GLU A O 1
ATOM 745 N N . ASP A 1 99 ? 10.727 23.25 3.594 1 97.88 99 ASP A N 1
ATOM 746 C CA . ASP A 1 99 ? 11.18 22.141 2.758 1 97.88 99 ASP A CA 1
ATOM 747 C C . ASP A 1 99 ? 10.727 20.797 3.334 1 97.88 99 ASP A C 1
ATOM 749 O O . ASP A 1 99 ? 11.258 20.344 4.348 1 97.88 99 ASP A O 1
ATOM 753 N N . VAL A 1 100 ? 9.766 20.188 2.656 1 98.56 100 VAL A N 1
ATOM 754 C CA . VAL A 1 100 ? 9.148 18.969 3.17 1 98.56 100 VAL A CA 1
ATOM 755 C C . VAL A 1 100 ? 9.375 17.828 2.188 1 98.56 100 VAL A C 1
ATOM 757 O O . VAL A 1 100 ? 9.141 17.984 0.986 1 98.56 100 VAL A O 1
ATOM 760 N N . GLU A 1 101 ? 9.82 16.75 2.693 1 98.62 101 GLU A N 1
ATOM 761 C CA . GLU A 1 101 ? 9.969 15.508 1.94 1 98.62 101 GLU A CA 1
ATOM 762 C C . GLU A 1 101 ? 9.109 14.391 2.533 1 98.62 101 GLU A C 1
ATOM 764 O O . GLU A 1 101 ? 9.102 14.188 3.75 1 98.62 101 GLU A O 1
ATOM 769 N N . ILE A 1 102 ? 8.375 13.742 1.673 1 98.88 102 ILE A N 1
ATOM 770 C CA . ILE A 1 102 ? 7.566 12.609 2.109 1 98.88 102 ILE A CA 1
ATOM 771 C C . ILE A 1 102 ? 8.289 11.305 1.773 1 98.88 102 ILE A C 1
ATOM 773 O O . ILE A 1 102 ? 8.688 11.086 0.629 1 98.88 102 ILE A O 1
ATOM 777 N N . ILE A 1 103 ? 8.461 10.438 2.729 1 98.88 103 ILE A N 1
ATOM 778 C CA . ILE A 1 103 ? 9.086 9.133 2.562 1 98.88 103 ILE A CA 1
ATOM 779 C C . ILE A 1 103 ? 8.055 8.031 2.816 1 98.88 103 ILE A C 1
ATOM 781 O O . ILE A 1 103 ? 7.551 7.895 3.934 1 98.88 103 ILE A O 1
ATOM 785 N N . PRO A 1 104 ? 7.707 7.234 1.776 1 98.88 104 PRO A N 1
ATOM 786 C CA . PRO A 1 104 ? 6.668 6.215 1.929 1 98.88 104 PRO A CA 1
ATOM 787 C C . PRO A 1 104 ? 7.133 5.02 2.754 1 98.88 104 PRO A C 1
ATOM 789 O O . PRO A 1 104 ? 8.328 4.879 3.029 1 98.88 104 PRO A O 1
ATOM 792 N N . GLY A 1 105 ? 6.234 4.23 3.209 1 98.81 105 GLY A N 1
ATOM 793 C CA . GLY A 1 105 ? 6.469 2.988 3.93 1 98.81 105 GLY A CA 1
ATOM 794 C C . GLY A 1 105 ? 5.5 1.886 3.553 1 98.81 105 GLY A C 1
ATOM 795 O O . GLY A 1 105 ? 4.555 2.115 2.793 1 98.81 105 GLY A O 1
ATOM 796 N N . ILE A 1 106 ? 5.727 0.694 4.051 1 98.88 106 ILE A N 1
ATOM 797 C CA . ILE A 1 106 ? 4.836 -0.442 3.844 1 98.88 106 ILE A CA 1
ATOM 798 C C . ILE A 1 106 ? 3.576 -0.272 4.691 1 98.88 106 ILE A C 1
ATOM 800 O O . ILE A 1 106 ? 3.646 -0.271 5.926 1 98.88 106 ILE A O 1
ATOM 804 N N . THR A 1 107 ? 2.482 -0.063 4.039 1 98.69 107 THR A N 1
ATOM 805 C CA . THR A 1 107 ? 1.231 0.198 4.746 1 98.69 107 THR A CA 1
ATOM 806 C C . THR A 1 107 ? 0.692 -1.08 5.379 1 98.69 107 THR A C 1
ATOM 808 O O . THR A 1 107 ? 1.125 -2.182 5.035 1 98.69 107 THR A O 1
ATOM 811 N N . ALA A 1 108 ? -0.238 -0.963 6.262 1 98.56 108 ALA A N 1
ATOM 812 C CA . ALA A 1 108 ? -0.729 -2.051 7.102 1 98.56 108 ALA A CA 1
ATOM 813 C C . ALA A 1 108 ? -1.335 -3.168 6.258 1 98.56 108 ALA A C 1
ATOM 815 O O . ALA A 1 108 ? -1.15 -4.352 6.555 1 98.56 108 ALA A O 1
ATOM 816 N N . SER A 1 109 ? -2.088 -2.855 5.199 1 98.81 109 SER A N 1
ATOM 817 C CA . SER A 1 109 ? -2.723 -3.885 4.383 1 98.81 109 SER A CA 1
ATOM 818 C C . SER A 1 109 ? -1.684 -4.766 3.697 1 98.81 109 SER A C 1
ATOM 820 O O . SER A 1 109 ? -1.827 -5.988 3.658 1 98.81 109 SER A O 1
ATOM 822 N N . SER A 1 110 ? -0.625 -4.16 3.156 1 98.81 110 SER A N 1
ATOM 823 C CA . SER A 1 110 ? 0.451 -4.926 2.535 1 98.81 110 SER A CA 1
ATOM 824 C C . SER A 1 110 ? 1.157 -5.812 3.553 1 98.81 110 SER A C 1
ATOM 826 O O . SER A 1 110 ? 1.437 -6.984 3.277 1 98.81 110 SER A O 1
ATOM 828 N N . ALA A 1 111 ? 1.448 -5.223 4.711 1 98.88 111 ALA A N 1
ATOM 829 C CA . ALA A 1 111 ? 2.084 -5.984 5.785 1 98.88 111 ALA A CA 1
ATOM 830 C C . ALA A 1 111 ? 1.229 -7.184 6.188 1 98.88 111 ALA A C 1
ATOM 832 O O . ALA A 1 111 ? 1.714 -8.312 6.219 1 98.88 111 ALA A O 1
ATOM 833 N N . ALA A 1 112 ? -0.009 -6.938 6.457 1 98.94 112 ALA A N 1
ATOM 834 C CA . ALA A 1 112 ? -0.935 -7.984 6.875 1 98.94 112 ALA A CA 1
ATOM 835 C C . ALA A 1 112 ? -1.089 -9.047 5.789 1 98.94 112 ALA A C 1
ATOM 837 O O . ALA A 1 112 ? -1.104 -10.242 6.082 1 98.94 112 ALA A O 1
ATOM 838 N N . GLY A 1 113 ? -1.233 -8.578 4.547 1 98.88 113 GLY A N 1
ATOM 839 C CA . GLY A 1 113 ? -1.335 -9.508 3.438 1 98.88 113 GLY A CA 1
ATOM 840 C C . GLY A 1 113 ? -0.177 -10.484 3.371 1 98.88 113 GLY A C 1
ATOM 841 O O . GLY A 1 113 ? -0.378 -11.688 3.158 1 98.88 113 GLY A O 1
ATOM 842 N N . SER A 1 114 ? 1.009 -10 3.602 1 98.88 114 SER A N 1
ATOM 843 C CA . SER A 1 114 ? 2.201 -10.836 3.5 1 98.88 114 SER A CA 1
ATOM 844 C C . SER A 1 114 ? 2.25 -11.867 4.617 1 98.88 114 SER A C 1
ATOM 846 O O . SER A 1 114 ? 2.896 -12.906 4.48 1 98.88 114 SER A O 1
ATOM 848 N N . VAL A 1 115 ? 1.602 -11.594 5.77 1 98.81 115 VAL A N 1
ATOM 849 C CA . VAL A 1 115 ? 1.572 -12.492 6.922 1 98.81 115 VAL A CA 1
ATOM 850 C C . VAL A 1 115 ? 0.65 -13.672 6.637 1 98.81 115 VAL A C 1
ATOM 852 O O . VAL A 1 115 ? 0.968 -14.812 6.98 1 98.81 115 VAL A O 1
ATOM 855 N N . ILE A 1 116 ? -0.427 -13.422 5.863 1 98.88 116 ILE A N 1
ATOM 856 C CA . ILE A 1 116 ? -1.471 -14.438 5.82 1 98.88 116 ILE A CA 1
ATOM 857 C C . ILE A 1 116 ? -1.505 -15.086 4.441 1 98.88 116 ILE A C 1
ATOM 859 O O . ILE A 1 116 ? -2.25 -16.047 4.215 1 98.88 116 ILE A O 1
ATOM 863 N N . GLY A 1 117 ? -0.746 -14.617 3.506 1 98.75 117 GLY A N 1
ATOM 864 C CA . GLY A 1 117 ? -0.691 -15.172 2.16 1 98.75 117 GLY A CA 1
ATOM 865 C C . GLY A 1 117 ? -0.597 -14.102 1.084 1 98.75 117 GLY A C 1
ATOM 866 O O . GLY A 1 117 ? 0.353 -13.32 1.061 1 98.75 117 GLY A O 1
ATOM 867 N N . ALA A 1 118 ? -1.604 -14.133 0.162 1 98.75 118 ALA A N 1
ATOM 868 C CA . ALA A 1 118 ? -1.639 -13.18 -0.946 1 98.75 118 ALA A CA 1
ATOM 869 C C . ALA A 1 118 ? -3.066 -12.727 -1.234 1 98.75 118 ALA A C 1
ATOM 871 O O . ALA A 1 118 ? -3.545 -12.844 -2.365 1 98.75 118 ALA A O 1
ATOM 872 N N . PRO A 1 119 ? -3.65 -12.117 -0.244 1 98.94 119 PRO A N 1
ATOM 873 C CA . PRO A 1 119 ? -5.043 -11.703 -0.434 1 98.94 119 PRO A CA 1
ATOM 874 C C . PRO A 1 119 ? -5.176 -10.523 -1.398 1 98.94 119 PRO A C 1
ATOM 876 O O . PRO A 1 119 ? -6.227 -10.352 -2.023 1 98.94 119 PRO A O 1
ATOM 879 N N . LEU A 1 120 ? -4.137 -9.742 -1.605 1 98.75 120 LEU A N 1
ATOM 880 C CA . LEU A 1 120 ? -4.254 -8.461 -2.287 1 98.75 120 LEU A CA 1
ATOM 881 C C . LEU A 1 120 ? -3.77 -8.562 -3.73 1 98.75 120 LEU A C 1
ATOM 883 O O . LEU A 1 120 ? -3.326 -7.57 -4.312 1 98.75 120 LEU A O 1
ATOM 887 N N . MET A 1 121 ? -3.846 -9.711 -4.332 1 97.75 121 MET A N 1
ATOM 888 C CA . MET A 1 121 ? -3.246 -10.008 -5.629 1 97.75 121 MET A CA 1
ATOM 889 C C . MET A 1 121 ? -4.016 -9.32 -6.754 1 97.75 121 MET A C 1
ATOM 891 O O . MET A 1 121 ? -3.529 -9.234 -7.883 1 97.75 121 MET A O 1
ATOM 895 N N . HIS A 1 122 ? -5.168 -8.82 -6.5 1 97.25 122 HIS A N 1
ATOM 896 C CA . HIS A 1 122 ? -6.055 -8.195 -7.473 1 97.25 122 HIS A CA 1
ATOM 897 C C . HIS A 1 122 ? -6.52 -6.824 -6.992 1 97.25 122 HIS A C 1
ATOM 899 O O . HIS A 1 122 ? -5.965 -6.273 -6.039 1 97.25 122 HIS A O 1
ATOM 905 N N . ASP A 1 123 ? -7.438 -6.219 -7.797 1 98.5 123 ASP A N 1
ATOM 906 C CA . ASP A 1 123 ? -7.934 -4.895 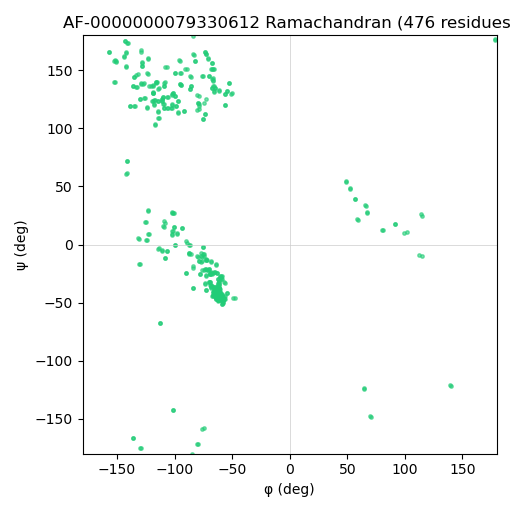-7.434 1 98.5 123 ASP A CA 1
ATOM 907 C C . ASP A 1 123 ? -8.406 -4.863 -5.98 1 98.5 123 ASP A C 1
ATOM 909 O O . ASP A 1 123 ? -9.141 -5.758 -5.543 1 98.5 123 ASP A O 1
ATOM 913 N N . ASN A 1 124 ? -7.945 -3.877 -5.234 1 98.88 124 ASN A N 1
ATOM 914 C CA . ASN A 1 124 ? -8.188 -3.826 -3.797 1 98.88 124 ASN A CA 1
ATOM 915 C C . ASN A 1 124 ? -8.391 -2.393 -3.312 1 98.88 124 ASN A C 1
ATOM 917 O O . ASN A 1 124 ? -8.094 -1.44 -4.035 1 98.88 124 ASN A O 1
ATOM 921 N N . CYS A 1 125 ? -8.984 -2.238 -2.123 1 98.88 125 CYS A N 1
ATOM 922 C CA . CYS A 1 125 ? -9.188 -0.91 -1.558 1 98.88 125 CYS A CA 1
ATOM 923 C C . CYS A 1 125 ? -8.969 -0.918 -0.05 1 98.88 125 CYS A C 1
ATOM 925 O O . CYS A 1 125 ? -8.984 -1.978 0.579 1 98.88 125 CYS A O 1
ATOM 927 N N . ASN A 1 126 ? -8.594 0.195 0.465 1 98.88 126 ASN A N 1
ATOM 928 C CA . ASN A 1 126 ? -8.492 0.494 1.89 1 98.88 126 ASN A CA 1
ATOM 929 C C . ASN A 1 126 ? -9.625 1.41 2.35 1 98.88 126 ASN A C 1
ATOM 931 O O . ASN A 1 126 ? -9.844 2.475 1.769 1 98.88 126 ASN A O 1
ATOM 935 N N . ILE A 1 127 ? -10.336 1.007 3.389 1 98.75 127 ILE A N 1
ATOM 936 C CA . ILE A 1 127 ? -11.422 1.807 3.957 1 98.75 127 ILE A CA 1
ATOM 937 C C . ILE A 1 127 ? -11.234 1.919 5.469 1 98.75 127 ILE A C 1
ATOM 939 O O . ILE A 1 127 ? -11.094 0.907 6.16 1 98.75 127 ILE A O 1
ATOM 943 N N . SER A 1 128 ? -11.203 3.139 5.941 1 97.81 128 SER A N 1
ATOM 944 C CA . SER A 1 128 ? -11.18 3.369 7.383 1 97.81 128 SER A CA 1
ATOM 945 C C . SER A 1 128 ? -12.594 3.4 7.957 1 97.81 128 SER A C 1
ATOM 947 O O . SER A 1 128 ? -13.469 4.09 7.434 1 97.81 128 SER A O 1
ATOM 949 N N . LEU A 1 129 ? -12.844 2.711 9.07 1 97.5 129 LEU A N 1
ATOM 950 C CA . LEU A 1 129 ? -14.164 2.707 9.703 1 97.5 129 LEU A CA 1
ATOM 951 C C . LEU A 1 129 ? -14.25 3.771 10.789 1 97.5 129 LEU A C 1
ATOM 953 O O . LEU A 1 129 ? -15.195 3.777 11.578 1 97.5 129 LEU A O 1
ATOM 957 N N . SER A 1 130 ? -13.297 4.684 10.781 1 94.38 130 SER A N 1
ATOM 958 C CA . SER A 1 130 ? -13.367 5.82 11.703 1 94.38 130 SER A CA 1
ATOM 959 C C . SER A 1 130 ? -14.312 6.895 11.18 1 94.38 130 SER A C 1
ATOM 961 O O . SER A 1 130 ? -14.164 7.367 10.047 1 94.38 130 SER A O 1
ATOM 963 N N . ASP A 1 131 ? -15.203 7.273 12.023 1 92.94 131 ASP A N 1
ATOM 964 C CA . ASP A 1 131 ? -16.156 8.305 11.625 1 92.94 131 ASP A CA 1
ATOM 965 C C . ASP A 1 131 ? -15.758 9.672 12.188 1 92.94 131 ASP A C 1
ATOM 967 O O . ASP A 1 131 ? -16.578 10.594 12.227 1 92.94 131 ASP A O 1
ATOM 971 N N . LEU A 1 132 ? -14.555 9.789 12.648 1 86.31 132 LEU A N 1
ATOM 972 C CA . LEU A 1 132 ? -14.102 11.047 13.227 1 86.31 132 LEU A CA 1
ATOM 973 C C . LEU A 1 132 ? -14.172 12.18 12.203 1 86.31 132 LEU A C 1
ATOM 975 O O . LEU A 1 132 ? -14.664 13.266 12.508 1 86.31 132 LEU A O 1
ATOM 979 N N . MET A 1 133 ? -13.766 11.875 10.922 1 83.38 133 MET A N 1
ATOM 980 C CA . MET A 1 133 ? -13.703 12.938 9.922 1 83.38 133 MET A CA 1
ATOM 981 C C . MET A 1 133 ? -14.547 12.578 8.703 1 83.38 133 MET A C 1
ATOM 983 O O . MET A 1 133 ? -14.539 13.312 7.707 1 83.38 133 MET A O 1
ATOM 987 N N . THR A 1 134 ? -15.203 11.508 8.75 1 91.12 134 THR A N 1
ATOM 988 C CA . THR A 1 134 ? -16.031 10.992 7.664 1 91.12 134 THR A CA 1
ATOM 989 C C . THR A 1 134 ? -17.375 10.508 8.188 1 91.12 134 THR A C 1
ATOM 991 O O . THR A 1 134 ? -17.438 9.633 9.055 1 91.12 134 THR A O 1
ATOM 994 N N . PRO A 1 135 ? -18.484 11.141 7.699 1 94.38 135 PRO A N 1
ATOM 995 C CA . PRO A 1 135 ? -19.797 10.641 8.141 1 94.38 135 PRO A CA 1
ATOM 996 C C . PRO A 1 135 ? -19.938 9.133 7.926 1 94.38 135 PRO A C 1
ATOM 998 O O . PRO A 1 135 ? -19.516 8.609 6.891 1 94.38 135 PRO A O 1
ATOM 1001 N N . TYR A 1 136 ? -20.531 8.445 8.906 1 95.69 136 TYR A N 1
ATOM 1002 C CA . TYR A 1 136 ? -20.641 6.988 8.867 1 95.69 136 TYR A CA 1
ATOM 1003 C C . TYR A 1 136 ? -21.453 6.535 7.66 1 95.69 136 TYR A C 1
ATOM 1005 O O . TYR A 1 136 ? -21.156 5.496 7.062 1 95.69 136 TYR A O 1
ATOM 1013 N N . GLU A 1 137 ? -22.469 7.305 7.25 1 97.31 137 GLU A N 1
ATOM 1014 C CA . GLU A 1 137 ? -23.266 6.941 6.09 1 97.31 137 GLU A CA 1
ATOM 1015 C C . GLU A 1 137 ? -22.422 6.898 4.82 1 97.31 137 GLU A C 1
ATOM 1017 O O . GLU A 1 137 ? -22.656 6.074 3.936 1 97.31 137 GLU A O 1
ATOM 1022 N N . ASP A 1 138 ? -21.453 7.793 4.723 1 97.06 138 ASP A N 1
ATOM 1023 C CA . ASP A 1 138 ? -20.547 7.781 3.584 1 97.06 138 ASP A CA 1
ATOM 1024 C C . ASP A 1 138 ? -19.641 6.551 3.619 1 97.06 138 ASP A C 1
ATOM 1026 O O . ASP A 1 138 ? -19.328 5.973 2.574 1 97.06 138 ASP A O 1
ATOM 1030 N N . ILE A 1 139 ? -19.234 6.164 4.785 1 97.94 139 ILE A N 1
ATOM 1031 C CA . ILE A 1 139 ? -18.406 4.973 4.949 1 97.94 139 ILE A CA 1
ATOM 1032 C C . ILE A 1 139 ? -19.188 3.736 4.512 1 97.94 139 ILE A C 1
ATOM 1034 O O . ILE A 1 139 ? -18.703 2.916 3.74 1 97.94 139 ILE A O 1
ATOM 1038 N N . LYS A 1 140 ? -20.422 3.623 4.957 1 98.38 140 LYS A N 1
ATOM 1039 C CA . LYS A 1 140 ? -21.266 2.488 4.594 1 98.38 140 LYS A CA 1
ATOM 1040 C C . LYS A 1 140 ? -21.469 2.414 3.084 1 98.38 140 LYS A C 1
ATOM 1042 O O . LYS A 1 140 ? -21.375 1.336 2.494 1 98.38 140 LYS A O 1
ATOM 1047 N N . LYS A 1 141 ? -21.797 3.547 2.545 1 98.75 141 LYS A N 1
ATOM 1048 C CA . LYS A 1 141 ? -21.969 3.598 1.096 1 98.75 141 LYS A CA 1
ATOM 1049 C C . LYS A 1 141 ? -20.719 3.129 0.372 1 98.75 141 LYS A C 1
ATOM 1051 O O . LYS A 1 141 ? -20.797 2.357 -0.586 1 98.75 141 LYS A O 1
ATOM 1056 N N . ARG A 1 142 ? -19.594 3.639 0.816 1 98.88 142 ARG A N 1
ATOM 1057 C CA . ARG A 1 142 ? -18.312 3.275 0.21 1 98.88 142 ARG A CA 1
ATOM 1058 C C . ARG A 1 142 ? -18.062 1.777 0.333 1 98.88 142 ARG A C 1
ATOM 1060 O O . ARG A 1 142 ? -17.625 1.136 -0.625 1 98.88 142 ARG A O 1
ATOM 1067 N N . VAL A 1 143 ? -18.312 1.188 1.504 1 98.94 143 VAL A N 1
ATOM 1068 C CA . VAL A 1 143 ? -18.156 -0.244 1.73 1 98.94 143 VAL A CA 1
ATOM 1069 C C . VAL A 1 143 ? -19.062 -1.021 0.765 1 98.94 143 VAL A C 1
ATOM 1071 O O . VAL A 1 143 ? -18.609 -1.995 0.15 1 98.94 143 VAL A O 1
ATOM 1074 N N . LYS A 1 144 ? -20.25 -0.591 0.603 1 98.94 144 LYS A N 1
ATOM 1075 C CA . LYS A 1 144 ? -21.203 -1.266 -0.285 1 98.94 144 LYS A CA 1
ATOM 1076 C C . LYS A 1 144 ? -20.703 -1.244 -1.729 1 98.94 144 LYS A C 1
ATOM 1078 O O . LYS A 1 144 ? -20.719 -2.273 -2.408 1 98.94 144 LYS A O 1
ATOM 1083 N N . LEU A 1 145 ? -20.281 -0.106 -2.162 1 98.94 145 LEU A N 1
ATOM 1084 C CA . LEU A 1 145 ? -19.844 0.051 -3.545 1 98.94 145 LEU A CA 1
ATOM 1085 C C . LEU A 1 145 ? -18.562 -0.73 -3.801 1 98.94 145 LEU A C 1
ATOM 1087 O O . LEU A 1 145 ? -18.375 -1.295 -4.883 1 98.94 145 LEU A O 1
ATOM 1091 N N . ALA A 1 146 ? -17.672 -0.783 -2.809 1 98.94 146 ALA A N 1
ATOM 1092 C CA . ALA A 1 146 ? -16.469 -1.609 -2.912 1 98.94 146 ALA A CA 1
ATOM 1093 C C . ALA A 1 146 ? -16.828 -3.088 -3.027 1 98.94 146 ALA A C 1
ATOM 1095 O O . ALA A 1 146 ? -16.25 -3.812 -3.842 1 98.94 146 ALA A O 1
ATOM 1096 N N . ALA A 1 147 ? -17.781 -3.498 -2.188 1 98.94 147 ALA A N 1
ATOM 1097 C CA . ALA A 1 147 ? -18.219 -4.891 -2.219 1 98.94 147 ALA A CA 1
ATOM 1098 C C . ALA A 1 147 ? -18.859 -5.23 -3.561 1 98.94 147 ALA A C 1
ATOM 1100 O O . ALA A 1 147 ? -18.547 -6.262 -4.16 1 98.94 147 ALA A O 1
ATOM 1101 N N . GLU A 1 148 ? -19.703 -4.359 -4.035 1 98.88 148 GLU A N 1
ATOM 1102 C CA . GLU A 1 148 ? -20.359 -4.551 -5.324 1 98.88 148 GLU A CA 1
ATOM 1103 C C . GLU A 1 148 ? -19.359 -4.598 -6.465 1 98.88 148 GLU A C 1
ATOM 1105 O O . GLU A 1 148 ? -19.516 -5.371 -7.41 1 98.88 148 GLU A O 1
ATOM 1110 N N . GLY A 1 149 ? -18.328 -3.785 -6.379 1 98.81 149 GLY A N 1
ATOM 1111 C CA . GLY A 1 149 ? -17.281 -3.752 -7.387 1 98.81 149 GLY A CA 1
ATOM 1112 C C . GLY A 1 149 ? -16.328 -4.93 -7.293 1 98.81 149 GLY A C 1
ATOM 1113 O O . GLY A 1 149 ? -15.352 -5.004 -8.039 1 98.81 149 GLY A O 1
ATOM 1114 N N . ASP A 1 150 ? -16.5 -5.805 -6.336 1 98.5 150 ASP A N 1
ATOM 1115 C CA . ASP A 1 150 ? -15.75 -7.039 -6.117 1 98.5 150 ASP A CA 1
ATOM 1116 C C . ASP A 1 150 ? -14.289 -6.75 -5.762 1 98.5 150 ASP A C 1
ATOM 1118 O O . ASP A 1 150 ? -13.383 -7.465 -6.195 1 98.5 150 ASP A O 1
ATOM 1122 N N . PHE A 1 151 ? -14.031 -5.672 -5.059 1 98.88 151 PHE A N 1
ATOM 1123 C CA . PHE A 1 151 ? -12.711 -5.363 -4.52 1 98.88 151 PHE A CA 1
ATOM 1124 C C . PHE A 1 151 ? -12.352 -6.324 -3.391 1 98.88 151 PHE A C 1
ATOM 1126 O O . PHE A 1 151 ? -13.227 -6.793 -2.664 1 98.88 151 PHE A O 1
ATOM 1133 N N . ILE A 1 152 ? -11.094 -6.672 -3.275 1 98.94 152 ILE A N 1
ATOM 1134 C CA . ILE A 1 152 ? -10.609 -7.055 -1.953 1 98.94 152 ILE A CA 1
ATOM 1135 C C . ILE A 1 152 ? -10.617 -5.84 -1.029 1 98.94 152 ILE A C 1
ATOM 1137 O O . ILE A 1 152 ? -10.164 -4.758 -1.411 1 98.94 152 ILE A O 1
ATOM 1141 N N . ILE A 1 153 ? -11.117 -6.008 0.185 1 98.94 153 ILE A N 1
ATOM 1142 C CA . ILE A 1 153 ? -11.312 -4.848 1.048 1 98.94 153 ILE A CA 1
ATOM 1143 C C . ILE A 1 153 ? -10.453 -4.988 2.303 1 98.94 153 ILE A C 1
ATOM 1145 O O . ILE A 1 153 ? -10.578 -5.969 3.041 1 98.94 153 ILE A O 1
ATOM 1149 N N . SER A 1 154 ? -9.594 -4.07 2.51 1 98.94 154 SER A N 1
ATOM 1150 C CA . SER A 1 154 ? -8.875 -3.93 3.773 1 98.94 154 SER A CA 1
ATOM 1151 C C . SER A 1 154 ? -9.516 -2.859 4.652 1 98.94 154 SER A C 1
ATOM 1153 O O . SER A 1 154 ? -9.586 -1.691 4.27 1 98.94 154 SER A O 1
ATOM 1155 N N . LEU A 1 155 ? -9.961 -3.271 5.809 1 98.81 155 LEU A N 1
ATOM 1156 C CA . LEU A 1 155 ? -10.594 -2.352 6.746 1 98.81 155 LEU A CA 1
ATOM 1157 C C . LEU A 1 155 ? -9.602 -1.867 7.789 1 98.81 155 LEU A C 1
ATOM 1159 O O . LEU A 1 155 ? -9.086 -2.662 8.578 1 98.81 155 LEU A O 1
ATOM 1163 N N . TYR A 1 156 ? -9.32 -0.575 7.699 1 98.19 156 TYR A N 1
ATOM 1164 C CA . TYR A 1 156 ? -8.508 0.128 8.68 1 98.19 156 TYR A CA 1
ATOM 1165 C C . TYR A 1 156 ? -9.367 0.692 9.805 1 98.19 156 TYR A C 1
ATOM 1167 O O . TYR A 1 156 ? -10.539 1.014 9.602 1 98.19 156 TYR A O 1
ATOM 1175 N N . ASN A 1 157 ? -8.75 0.803 11.023 1 96.19 157 ASN A N 1
ATOM 1176 C CA . ASN A 1 157 ? -9.5 1.283 12.18 1 96.19 157 ASN A CA 1
ATOM 1177 C C . ASN A 1 157 ? -10.836 0.553 12.328 1 96.19 157 ASN A C 1
ATOM 1179 O O . ASN A 1 157 ? -11.883 1.187 12.461 1 96.19 157 ASN A O 1
ATOM 1183 N N . PRO A 1 158 ? -10.75 -0.759 12.383 1 97.19 158 PRO A N 1
ATOM 1184 C CA . PRO A 1 158 ? -11.984 -1.531 12.203 1 97.19 158 PRO A CA 1
ATOM 1185 C C . PRO A 1 158 ? -12.875 -1.501 13.445 1 97.19 158 PRO A C 1
ATOM 1187 O O . PRO A 1 158 ? -14.07 -1.801 13.352 1 97.19 158 PRO A O 1
ATOM 1190 N N . LYS A 1 159 ? -12.281 -1.217 14.547 1 93.62 159 LYS A N 1
ATOM 1191 C CA . LYS A 1 159 ? -13.086 -1.241 15.766 1 93.62 159 LYS A CA 1
ATOM 1192 C C . LYS A 1 159 ? -12.516 -0.289 16.812 1 93.62 159 LYS A C 1
ATOM 1194 O O . LYS A 1 159 ? -11.297 -0.123 16.922 1 93.62 159 LYS A O 1
ATOM 1199 N N . SER A 1 160 ? -13.422 0.385 17.484 1 87.75 160 SER A N 1
ATOM 1200 C CA . SER A 1 160 ? -13.086 1.208 18.641 1 87.75 160 SER A CA 1
ATOM 1201 C C . SER A 1 160 ? -14.164 1.116 19.719 1 87.75 160 SER A C 1
ATOM 1203 O O . SER A 1 160 ? -15.258 0.602 19.469 1 87.75 160 SER A O 1
ATOM 1205 N N . LYS A 1 161 ? -13.844 1.57 20.938 1 84.81 161 LYS A N 1
ATOM 1206 C CA . LYS A 1 161 ? -14.805 1.554 22.031 1 84.81 161 LYS A CA 1
ATOM 1207 C C . LYS A 1 161 ? -16.031 2.391 21.703 1 84.81 161 LYS A C 1
ATOM 1209 O O . LYS A 1 161 ? -17.156 2.031 22.078 1 84.81 161 LYS A O 1
ATOM 1214 N N . GLY A 1 162 ? -15.875 3.395 20.906 1 84.12 162 GLY A N 1
ATOM 1215 C CA . GLY A 1 162 ? -16.953 4.316 20.594 1 84.12 162 GLY A CA 1
ATOM 1216 C C . GLY A 1 162 ? -17.797 3.865 19.422 1 84.12 162 GLY A C 1
ATOM 1217 O O . GLY A 1 162 ? -18.859 4.445 19.141 1 84.12 162 GLY A O 1
ATOM 1218 N N . ARG A 1 163 ? -17.359 2.818 18.766 1 86.69 163 ARG A N 1
ATOM 1219 C CA . ARG A 1 163 ? -18.062 2.312 17.594 1 86.69 163 ARG A CA 1
ATOM 1220 C C . ARG A 1 163 ? -18.047 0.788 17.562 1 86.69 163 ARG A C 1
ATOM 1222 O O . ARG A 1 163 ? -17.516 0.194 16.609 1 86.69 163 ARG A O 1
ATOM 1229 N N . PRO A 1 164 ? -18.75 0.186 18.391 1 85.31 164 PRO A N 1
ATOM 1230 C CA . PRO A 1 164 ? -18.641 -1.271 18.516 1 85.31 164 PRO A CA 1
ATOM 1231 C C . PRO A 1 164 ? -19.375 -2.008 17.391 1 85.31 164 PRO A C 1
ATOM 1233 O O . PRO A 1 164 ? -19.078 -3.176 17.125 1 85.31 164 PRO A O 1
ATOM 1236 N N . GLU A 1 165 ? -20.234 -1.305 16.656 1 93.44 165 GLU A N 1
ATOM 1237 C CA . GLU A 1 165 ? -21.109 -2.041 15.742 1 93.44 165 GLU A CA 1
ATOM 1238 C C . GLU A 1 165 ? -20.688 -1.827 14.289 1 93.44 165 GLU A C 1
ATOM 1240 O O . GLU A 1 165 ? -21.156 -2.527 13.391 1 93.44 165 GLU A O 1
ATOM 1245 N N . TYR A 1 166 ? -19.797 -0.878 14.008 1 96.44 166 TYR A N 1
ATOM 1246 C CA . TYR A 1 166 ? -19.5 -0.489 12.633 1 96.44 166 TYR A CA 1
ATOM 1247 C C . TYR A 1 166 ? -18.953 -1.671 11.844 1 96.44 166 TYR A C 1
ATOM 1249 O O . TYR A 1 166 ? -19.375 -1.918 10.711 1 96.44 166 TYR A O 1
ATOM 1257 N N . LEU A 1 167 ? -18.062 -2.398 12.461 1 98.12 167 LEU A N 1
ATOM 1258 C CA . LEU A 1 167 ? -17.438 -3.52 11.766 1 98.12 167 LEU A CA 1
ATOM 1259 C C . LEU A 1 167 ? -18.484 -4.566 11.383 1 98.12 167 LEU A C 1
ATOM 1261 O O . LEU A 1 167 ? -18.531 -5.012 10.234 1 98.12 167 LEU A O 1
ATOM 1265 N N . ARG A 1 168 ? -19.312 -4.93 12.305 1 97.38 168 ARG A N 1
ATOM 1266 C CA . ARG A 1 168 ? -20.359 -5.914 12.047 1 97.38 168 ARG A CA 1
ATOM 1267 C C . ARG A 1 168 ? -21.266 -5.453 10.922 1 97.38 168 ARG A C 1
ATOM 1269 O O . ARG A 1 168 ? -21.594 -6.23 10.016 1 97.38 168 ARG A O 1
ATOM 1276 N N . GLU A 1 169 ? -21.703 -4.223 10.977 1 97.94 169 GLU A N 1
ATOM 1277 C CA . GLU A 1 169 ? -22.578 -3.676 9.953 1 97.94 169 GLU A CA 1
ATOM 1278 C C . GLU A 1 169 ? -21.906 -3.705 8.578 1 97.94 169 GLU A C 1
ATOM 1280 O O . GLU A 1 169 ? -22.531 -4.09 7.586 1 97.94 169 GLU A O 1
ATOM 1285 N N . CYS A 1 170 ? -20.672 -3.318 8.531 1 98.31 170 CYS A N 1
ATOM 1286 C CA . CYS A 1 170 ? -19.938 -3.289 7.27 1 98.31 170 CYS A CA 1
ATOM 1287 C C . CYS A 1 170 ? -19.75 -4.695 6.715 1 98.31 170 CYS A C 1
ATOM 1289 O O . CYS A 1 170 ? -19.891 -4.914 5.512 1 98.31 170 CYS A O 1
ATOM 1291 N N . ILE A 1 171 ? -19.469 -5.672 7.617 1 98.56 171 ILE A N 1
ATOM 1292 C CA . ILE A 1 171 ? -19.328 -7.055 7.176 1 98.56 171 ILE A CA 1
ATOM 1293 C C . ILE A 1 171 ? -20.656 -7.562 6.633 1 98.56 171 ILE A C 1
ATOM 1295 O O . ILE A 1 171 ? -20.703 -8.266 5.625 1 98.56 171 ILE A O 1
ATOM 1299 N N . ASN A 1 172 ? -21.734 -7.207 7.254 1 98.44 172 ASN A N 1
ATOM 1300 C CA . ASN A 1 172 ? -23.062 -7.598 6.77 1 98.44 172 ASN A CA 1
ATOM 1301 C C . ASN A 1 172 ? -23.328 -7.031 5.379 1 98.44 172 ASN A C 1
ATOM 1303 O O . ASN A 1 172 ? -23.938 -7.703 4.539 1 98.44 172 ASN A O 1
ATOM 1307 N N . ILE A 1 173 ? -22.922 -5.812 5.16 1 98.75 173 ILE A N 1
ATOM 1308 C CA . ILE A 1 173 ? -23.062 -5.199 3.844 1 98.75 173 ILE A CA 1
ATOM 1309 C C . ILE A 1 173 ? -22.25 -5.984 2.818 1 98.75 173 ILE A C 1
ATOM 1311 O O . ILE A 1 173 ? -22.75 -6.312 1.738 1 98.75 173 ILE A O 1
ATOM 1315 N N . ILE A 1 174 ? -21 -6.309 3.143 1 98.88 174 ILE A N 1
ATOM 1316 C CA . ILE A 1 174 ? -20.109 -7.02 2.232 1 98.88 174 ILE A CA 1
ATOM 1317 C C . ILE A 1 174 ? -20.703 -8.398 1.913 1 98.88 174 ILE A C 1
ATOM 1319 O O . ILE A 1 174 ? -20.625 -8.859 0.771 1 98.88 174 ILE A O 1
ATOM 1323 N N . LYS A 1 175 ? -21.312 -9.031 2.855 1 98.25 175 LYS A N 1
ATOM 1324 C CA . LYS A 1 175 ? -21.891 -10.367 2.729 1 98.25 175 LYS A CA 1
ATOM 1325 C C . LYS A 1 175 ? -22.953 -10.414 1.634 1 98.25 175 LYS A C 1
ATOM 1327 O O . LYS A 1 175 ? -23.219 -11.477 1.063 1 98.25 175 LYS A O 1
ATOM 1332 N N . GLU A 1 176 ? -23.578 -9.305 1.368 1 98.44 176 GLU A N 1
ATOM 1333 C CA . GLU A 1 176 ? -24.594 -9.242 0.327 1 98.44 176 GLU A CA 1
ATOM 1334 C C . GLU A 1 176 ? -24 -9.516 -1.05 1 98.44 176 GLU A C 1
ATOM 1336 O O . GLU A 1 176 ? -24.719 -9.836 -1.995 1 98.44 176 GLU A O 1
ATOM 1341 N N . PHE A 1 177 ? -22.672 -9.406 -1.149 1 98.75 177 PHE A N 1
ATOM 1342 C CA . PHE A 1 177 ? -22.016 -9.523 -2.451 1 98.75 177 PHE A CA 1
ATOM 1343 C C . PHE A 1 177 ? -20.984 -10.648 -2.451 1 98.75 177 PHE A C 1
ATOM 1345 O O . PHE A 1 177 ? -20.156 -10.727 -3.348 1 98.75 177 PHE A O 1
ATOM 1352 N N . ARG A 1 178 ? -20.953 -11.453 -1.387 1 98.69 178 ARG A N 1
ATOM 1353 C CA . ARG A 1 178 ? -19.984 -12.531 -1.228 1 98.69 178 ARG A CA 1
ATOM 1354 C C . ARG A 1 178 ? -20.688 -13.844 -0.896 1 98.69 178 ARG A C 1
ATOM 1356 O O . ARG A 1 178 ? -21.781 -13.844 -0.312 1 98.69 178 ARG A O 1
ATOM 1363 N N . VAL A 1 179 ? -20.047 -14.953 -1.241 1 98.56 179 VAL A N 1
ATOM 1364 C CA . VAL A 1 179 ? -20.531 -16.25 -0.794 1 98.56 179 VAL A CA 1
ATOM 1365 C C . VAL A 1 179 ? -20.016 -16.547 0.614 1 98.56 179 VAL A C 1
ATOM 1367 O O . VAL A 1 179 ? -19.031 -15.953 1.055 1 98.56 179 VAL A O 1
ATOM 1370 N N . ASP A 1 180 ? -20.547 -17.469 1.337 1 98.25 180 ASP A N 1
ATOM 1371 C CA . ASP A 1 180 ? -20.297 -17.781 2.742 1 98.25 180 ASP A CA 1
ATOM 1372 C C . ASP A 1 180 ? -18.844 -18.203 2.963 1 98.25 180 ASP A C 1
ATOM 1374 O O . ASP A 1 180 ? -18.281 -17.922 4.02 1 98.25 180 ASP A O 1
ATOM 1378 N N . SER A 1 181 ? -18.25 -18.781 1.976 1 98.5 181 SER A N 1
ATOM 1379 C CA . SER A 1 181 ? -16.906 -19.344 2.121 1 98.5 181 SER A CA 1
ATOM 1380 C C . SER A 1 181 ? -15.836 -18.297 1.856 1 98.5 181 SER A C 1
ATOM 1382 O O . SER A 1 181 ? -14.641 -18.562 1.991 1 98.5 181 SER A O 1
ATOM 1384 N N . THR A 1 182 ? -16.234 -17.078 1.529 1 98.75 182 THR A N 1
ATOM 1385 C CA . THR A 1 182 ? -15.273 -16.031 1.234 1 98.75 182 THR A CA 1
ATOM 1386 C C . THR A 1 182 ? -14.312 -15.836 2.402 1 98.75 182 THR A C 1
ATOM 1388 O O . THR A 1 182 ? -14.734 -15.688 3.549 1 98.75 182 THR A O 1
ATOM 1391 N N . PRO A 1 183 ? -13.031 -15.844 2.09 1 98.88 183 PRO A N 1
ATOM 1392 C CA . PRO A 1 183 ? -12.023 -15.656 3.139 1 98.88 183 PRO A CA 1
ATOM 1393 C C . PRO A 1 183 ? -12.094 -14.266 3.775 1 98.88 183 PRO A C 1
ATOM 1395 O O . PRO A 1 183 ? -12.297 -13.273 3.074 1 98.88 183 PRO A O 1
ATOM 1398 N N . ILE A 1 184 ? -12.031 -14.18 5.027 1 98.94 184 ILE A N 1
ATOM 1399 C CA . ILE A 1 184 ? -11.844 -12.969 5.82 1 98.94 184 ILE A CA 1
ATOM 1400 C C . ILE A 1 184 ? -10.828 -13.227 6.93 1 98.94 184 ILE A C 1
ATOM 1402 O O . ILE A 1 184 ? -10.836 -14.305 7.539 1 98.94 184 ILE A O 1
ATOM 1406 N N . ALA A 1 185 ? -9.906 -12.289 7.152 1 98.88 185 ALA A N 1
ATOM 1407 C CA . ALA A 1 185 ? -8.836 -12.492 8.125 1 98.88 185 ALA A CA 1
ATOM 1408 C C . ALA A 1 185 ? -8.68 -11.266 9.031 1 98.88 185 ALA A C 1
ATOM 1410 O O . ALA A 1 185 ? -8.945 -10.141 8.609 1 98.88 185 ALA A O 1
ATOM 1411 N N . VAL A 1 186 ? -8.336 -11.531 10.258 1 98.88 186 VAL A N 1
ATOM 1412 C CA . VAL A 1 186 ? -7.914 -10.516 11.211 1 98.88 186 VAL A CA 1
ATOM 1413 C C . VAL A 1 186 ? -6.418 -10.648 11.492 1 98.88 186 VAL A C 1
ATOM 1415 O O . VAL A 1 186 ? -5.949 -11.719 11.883 1 98.88 186 VAL A O 1
ATOM 1418 N N . VAL A 1 187 ? -5.68 -9.641 11.234 1 98.88 187 VAL A N 1
ATOM 1419 C CA . VAL A 1 187 ? -4.246 -9.641 11.5 1 98.88 187 VAL A CA 1
ATOM 1420 C C . VAL A 1 187 ? -3.916 -8.562 12.531 1 98.88 187 VAL A C 1
ATOM 1422 O O . VAL A 1 187 ? -4.27 -7.395 12.352 1 98.88 187 VAL A O 1
ATOM 1425 N N . ARG A 1 188 ? -3.297 -8.898 13.602 1 98.19 188 ARG A N 1
ATOM 1426 C CA . ARG A 1 188 ? -2.867 -8 14.664 1 98.19 188 ARG A CA 1
ATOM 1427 C C . ARG A 1 188 ? -1.35 -7.855 14.68 1 98.19 188 ARG A C 1
ATOM 1429 O O . ARG A 1 188 ? -0.622 -8.836 14.531 1 98.19 188 ARG A O 1
ATOM 1436 N N . HIS A 1 189 ? -0.893 -6.605 14.836 1 97.81 189 HIS A N 1
ATOM 1437 C CA . HIS A 1 189 ? 0.534 -6.324 14.945 1 97.81 189 HIS A CA 1
ATOM 1438 C C . HIS A 1 189 ? 1.309 -6.945 13.789 1 97.81 189 HIS A C 1
ATOM 1440 O O . HIS A 1 189 ? 2.303 -7.641 14.008 1 97.81 189 HIS A O 1
ATOM 1446 N N . ALA A 1 190 ? 0.788 -6.707 12.57 1 98.44 190 ALA A N 1
ATOM 1447 C CA . ALA A 1 190 ? 1.396 -7.309 11.383 1 98.44 190 ALA A CA 1
ATOM 1448 C C . ALA A 1 190 ? 2.871 -6.934 11.273 1 98.44 190 ALA A C 1
ATOM 1450 O O . ALA A 1 190 ? 3.217 -5.75 11.242 1 98.44 190 ALA A O 1
ATOM 1451 N N . LEU A 1 191 ? 3.781 -7.938 11.273 1 98.38 191 LEU A N 1
ATOM 1452 C CA . LEU A 1 191 ? 5.219 -7.852 11.031 1 98.38 191 LEU A CA 1
ATOM 1453 C C . LEU A 1 191 ? 5.914 -7.09 12.156 1 98.38 191 LEU A C 1
ATOM 1455 O O . LEU A 1 191 ? 6.922 -6.414 11.922 1 98.38 191 LEU A O 1
ATOM 1459 N N . ARG A 1 192 ? 5.379 -7.125 13.266 1 96.94 192 ARG A N 1
ATOM 1460 C CA . ARG A 1 192 ? 6.031 -6.57 14.445 1 96.94 192 ARG A CA 1
ATOM 1461 C C . ARG A 1 192 ? 5.754 -7.422 15.68 1 96.94 192 ARG A C 1
ATOM 1463 O O . ARG A 1 192 ? 5.066 -8.445 15.594 1 96.94 192 ARG A O 1
ATOM 1470 N N . GLU A 1 193 ? 6.406 -7.02 16.766 1 95.19 193 GLU A N 1
ATOM 1471 C CA . GLU A 1 193 ? 6.273 -7.797 18 1 95.19 193 GLU A CA 1
ATOM 1472 C C . GLU A 1 193 ? 4.809 -7.977 18.375 1 95.19 193 GLU A C 1
ATOM 1474 O O . GLU A 1 193 ? 4.027 -7.02 18.344 1 95.19 193 GLU A O 1
ATOM 1479 N N . GLY A 1 194 ? 4.402 -9.195 18.703 1 96.81 194 GLY A N 1
ATOM 1480 C CA . GLY A 1 194 ? 3.033 -9.477 19.109 1 96.81 194 GLY A CA 1
ATOM 1481 C C . GLY A 1 194 ? 2.143 -9.875 17.938 1 96.81 194 GLY A C 1
ATOM 1482 O O . GLY A 1 194 ? 0.926 -10 18.094 1 96.81 194 GLY A O 1
ATOM 1483 N N . GLN A 1 195 ? 2.756 -10.25 16.859 1 98.5 195 GLN A N 1
ATOM 1484 C CA . GLN A 1 195 ? 2.004 -10.617 15.664 1 98.5 195 GLN A CA 1
ATOM 1485 C C . GLN A 1 195 ? 1.103 -11.82 15.93 1 98.5 195 GLN A C 1
ATOM 1487 O O . GLN A 1 195 ? 1.526 -12.797 16.547 1 98.5 195 GLN A O 1
ATOM 1492 N N . SER A 1 196 ? -0.165 -11.695 15.492 1 98.56 196 SER A N 1
ATOM 1493 C CA . SER A 1 196 ? -1.103 -12.812 15.461 1 98.56 196 SER A CA 1
ATOM 1494 C C . SER A 1 196 ? -2.141 -12.633 14.359 1 98.56 196 SER A C 1
ATOM 1496 O O . SER A 1 196 ? -2.277 -11.539 13.805 1 98.56 196 SER A O 1
ATOM 1498 N N . TYR A 1 197 ? -2.719 -13.727 13.984 1 98.69 197 TYR A N 1
ATOM 1499 C CA . TYR A 1 197 ? -3.807 -13.617 13.016 1 98.69 197 TYR A CA 1
ATOM 1500 C C . TYR A 1 197 ? -4.793 -14.773 13.18 1 98.69 197 TYR A C 1
ATOM 1502 O O . TYR A 1 197 ? -4.469 -15.797 13.773 1 98.69 197 TYR A O 1
ATOM 1510 N N . LYS A 1 198 ? -5.957 -14.547 12.727 1 98.69 198 LYS A N 1
ATOM 1511 C CA . LYS A 1 198 ? -7 -15.57 12.641 1 98.69 198 LYS A CA 1
ATOM 1512 C C . LYS A 1 198 ? -7.684 -15.539 11.273 1 98.69 198 LYS A C 1
ATOM 1514 O O . LYS A 1 198 ? -7.961 -14.461 10.734 1 98.69 198 LYS A O 1
ATOM 1519 N N . LEU A 1 199 ? -7.867 -16.734 10.742 1 98.75 199 LEU A N 1
ATOM 1520 C CA . LEU A 1 199 ? -8.539 -16.906 9.453 1 98.75 199 LEU A CA 1
ATOM 1521 C C . LEU A 1 199 ? -9.977 -17.375 9.656 1 98.75 199 LEU A C 1
ATOM 1523 O O . LEU A 1 199 ? -10.234 -18.281 10.453 1 98.75 199 LEU A O 1
ATOM 1527 N N . PHE A 1 200 ? -10.867 -16.672 9.016 1 98.75 200 PHE A N 1
ATOM 1528 C CA . PHE A 1 200 ? -12.297 -16.984 9.055 1 98.75 200 PHE A CA 1
ATOM 1529 C C . PHE A 1 200 ? -12.867 -17.047 7.648 1 98.75 200 PHE A C 1
ATOM 1531 O O . PHE A 1 200 ? -12.195 -16.703 6.676 1 98.75 200 PHE A O 1
ATOM 1538 N N . THR A 1 201 ? -14.008 -17.578 7.559 1 98.62 201 THR A N 1
ATOM 1539 C CA . THR A 1 201 ? -14.906 -17.234 6.453 1 98.62 201 THR A CA 1
ATOM 1540 C C . THR A 1 201 ? -15.875 -16.141 6.855 1 98.62 201 THR A C 1
ATOM 1542 O O . THR A 1 201 ? -16.078 -15.883 8.047 1 98.62 201 THR A O 1
ATOM 1545 N N . ILE A 1 202 ? -16.391 -15.453 5.805 1 98.06 202 ILE A N 1
ATOM 1546 C CA . ILE A 1 202 ? -17.281 -14.344 6.117 1 98.06 202 ILE A CA 1
ATOM 1547 C C . ILE A 1 202 ? -18.484 -14.852 6.914 1 98.06 202 ILE A C 1
ATOM 1549 O O . ILE A 1 202 ? -19 -14.148 7.785 1 98.06 202 ILE A O 1
ATOM 1553 N N . LYS A 1 203 ? -18.859 -16.062 6.75 1 97.19 203 LYS A N 1
ATOM 1554 C CA . LYS A 1 203 ? -20 -16.656 7.449 1 97.19 203 LYS A CA 1
ATOM 1555 C C . LYS A 1 203 ? -19.719 -16.75 8.945 1 97.19 203 LYS A C 1
ATOM 1557 O O . LYS A 1 203 ? -20.609 -16.469 9.758 1 97.19 203 LYS A O 1
ATOM 1562 N N . ASP A 1 204 ? -18.484 -17.125 9.344 1 97.38 204 ASP A N 1
ATOM 1563 C CA . ASP A 1 204 ? -18.172 -17.453 10.734 1 97.38 204 ASP A CA 1
ATOM 1564 C C . ASP A 1 204 ? -17.281 -16.359 11.359 1 97.38 204 ASP A C 1
ATOM 1566 O O . ASP A 1 204 ? -16.609 -16.609 12.359 1 97.38 204 ASP A O 1
ATOM 1570 N N . PHE A 1 205 ? -17.328 -15.312 10.773 1 98.12 205 PHE A N 1
ATOM 1571 C CA . PHE A 1 205 ? -16.453 -14.242 11.234 1 98.12 205 PHE A CA 1
ATOM 1572 C C . PHE A 1 205 ? -16.859 -13.766 12.625 1 98.12 205 PHE A C 1
ATOM 1574 O O . PHE A 1 205 ? -18.031 -13.516 12.875 1 98.12 205 PHE A O 1
ATOM 1581 N N . ASP A 1 206 ? -15.891 -13.547 13.523 1 96.81 206 ASP A N 1
ATOM 1582 C CA . ASP A 1 206 ? -16.094 -13.078 14.883 1 96.81 206 ASP A CA 1
ATOM 1583 C C . ASP A 1 206 ? -15.492 -11.68 15.078 1 96.81 206 ASP A C 1
ATOM 1585 O O . ASP A 1 206 ? -14.273 -11.531 15.188 1 96.81 206 ASP A O 1
ATOM 1589 N N . THR A 1 207 ? -16.359 -10.695 15.219 1 95.88 207 THR A N 1
ATOM 1590 C CA . THR A 1 207 ? -15.898 -9.32 15.344 1 95.88 207 THR A CA 1
ATOM 1591 C C . THR A 1 207 ? -15.258 -9.086 16.703 1 95.88 207 THR A C 1
ATOM 1593 O O . THR A 1 207 ? -14.547 -8.094 16.906 1 95.88 207 THR A O 1
ATOM 1596 N N . GLU A 1 208 ? -15.422 -9.977 17.656 1 94.44 208 GLU A N 1
ATOM 1597 C CA . GLU A 1 208 ? -15 -9.766 19.031 1 94.44 208 GLU A CA 1
ATOM 1598 C C . GLU A 1 208 ? -13.484 -9.844 19.172 1 94.44 208 GLU A C 1
ATOM 1600 O O . GLU A 1 208 ? -12.914 -9.297 20.109 1 94.44 208 GLU A O 1
ATOM 1605 N N . ILE A 1 209 ? -12.828 -10.469 18.234 1 95.94 209 ILE A N 1
ATOM 1606 C CA . ILE A 1 209 ? -11.383 -10.656 18.359 1 95.94 209 ILE A CA 1
ATOM 1607 C C . ILE A 1 209 ? -10.656 -9.43 17.812 1 95.94 209 ILE A C 1
ATOM 1609 O O . ILE A 1 209 ? -9.43 -9.328 17.938 1 95.94 209 ILE A O 1
ATOM 1613 N N . VAL A 1 210 ? -11.398 -8.531 17.188 1 97.38 210 VAL A N 1
ATOM 1614 C CA . VAL A 1 210 ? -10.82 -7.375 16.516 1 97.38 210 VAL A CA 1
ATOM 1615 C C . VAL A 1 210 ? -10.609 -6.238 17.516 1 97.38 210 VAL A C 1
ATOM 1617 O O . VAL A 1 210 ? -11.469 -5.98 18.359 1 97.38 210 VAL A O 1
ATOM 1620 N N . ASP A 1 211 ? -9.492 -5.566 17.484 1 94.12 211 ASP A N 1
ATOM 1621 C CA . ASP A 1 211 ? -9.219 -4.391 18.312 1 94.12 211 AS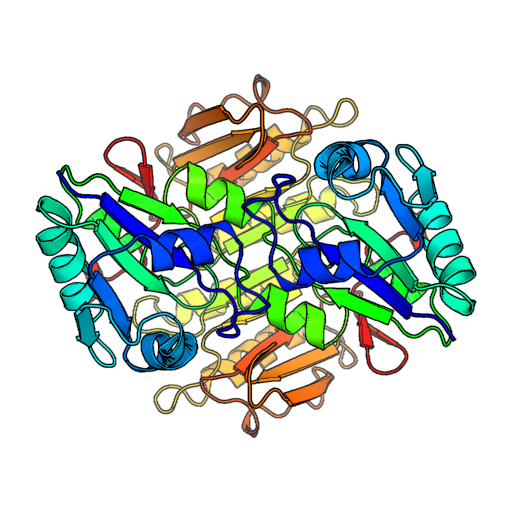P A CA 1
ATOM 1622 C C . ASP A 1 211 ? -8.547 -3.291 17.484 1 94.12 211 ASP A C 1
ATOM 1624 O O . ASP A 1 211 ? -8.516 -3.359 16.266 1 94.12 211 ASP A O 1
ATOM 1628 N N . MET A 1 212 ? -8 -2.307 18.094 1 90.75 212 MET A N 1
ATOM 1629 C CA . MET A 1 212 ? -7.492 -1.106 17.438 1 90.75 212 MET A CA 1
ATOM 1630 C C . MET A 1 212 ? -6.156 -1.385 16.766 1 90.75 212 MET A C 1
ATOM 1632 O O . MET A 1 212 ? -5.684 -0.575 15.961 1 90.75 212 MET A O 1
ATOM 1636 N N . MET A 1 213 ? -5.543 -2.52 17 1 92.62 213 MET A N 1
ATOM 1637 C CA . MET A 1 213 ? -4.266 -2.887 16.391 1 92.62 213 MET A CA 1
ATOM 1638 C C . MET A 1 213 ? -4.469 -3.873 15.25 1 92.62 213 MET A C 1
ATOM 1640 O O . MET A 1 213 ? -3.502 -4.43 14.727 1 92.62 213 MET A O 1
ATOM 1644 N N . SER A 1 214 ? -5.738 -4.078 14.891 1 97.25 214 SER A N 1
ATOM 1645 C CA . SER A 1 214 ? -6.102 -5.066 13.883 1 97.25 214 SER A CA 1
ATOM 1646 C C . SER A 1 214 ? -6.352 -4.41 12.531 1 97.25 214 SER A C 1
ATOM 1648 O O . SER A 1 214 ? -6.758 -3.248 12.469 1 97.25 214 SER A O 1
ATOM 1650 N N . ILE A 1 215 ? -6.047 -5.129 11.523 1 98.31 215 ILE A N 1
ATOM 1651 C CA . ILE A 1 215 ? -6.602 -4.902 10.195 1 98.31 215 ILE A CA 1
ATOM 1652 C C . ILE A 1 215 ? -7.449 -6.102 9.773 1 98.31 215 ILE A C 1
ATOM 1654 O O . ILE A 1 215 ? -7.117 -7.246 10.102 1 98.31 215 ILE A O 1
ATOM 1658 N N . VAL A 1 216 ? -8.547 -5.824 9.156 1 98.94 216 VAL A N 1
ATOM 1659 C CA . VAL A 1 216 ? -9.414 -6.875 8.648 1 98.94 216 VAL A CA 1
ATOM 1660 C C . VAL A 1 216 ? -9.383 -6.883 7.121 1 98.94 216 VAL A C 1
ATOM 1662 O O . VAL A 1 216 ? -9.594 -5.848 6.484 1 98.94 216 VAL A O 1
ATOM 1665 N N . ILE A 1 217 ? -9.07 -8.016 6.539 1 98.94 217 ILE A N 1
ATOM 1666 C CA . ILE A 1 217 ? -9.031 -8.148 5.086 1 98.94 217 ILE A CA 1
ATOM 1667 C C . ILE A 1 217 ? -10.117 -9.117 4.621 1 98.94 217 ILE A C 1
ATOM 1669 O O . ILE A 1 217 ? -10.172 -10.258 5.082 1 98.94 217 ILE A O 1
ATOM 1673 N N . VAL A 1 218 ? -10.961 -8.625 3.744 1 98.94 218 VAL A N 1
ATOM 1674 C CA . VAL A 1 218 ? -12.039 -9.422 3.176 1 98.94 218 VAL A CA 1
ATOM 1675 C C . VAL A 1 218 ? -11.758 -9.703 1.702 1 98.94 218 VAL A C 1
ATOM 1677 O O . VAL A 1 218 ? -11.539 -8.773 0.918 1 98.94 218 VAL A O 1
ATOM 1680 N N . GLY A 1 219 ? -11.789 -10.977 1.32 1 98.88 219 GLY A N 1
ATOM 1681 C CA . GLY A 1 219 ? -11.492 -11.391 -0.042 1 98.88 219 GLY A CA 1
ATOM 1682 C C . GLY A 1 219 ? -12.57 -10.992 -1.033 1 98.88 219 GLY A C 1
ATOM 1683 O O . GLY A 1 219 ? -13.68 -10.633 -0.639 1 98.88 219 GLY A O 1
ATOM 1684 N N . ASN A 1 220 ? -12.172 -10.969 -2.352 1 98.5 220 ASN A N 1
ATOM 1685 C CA . ASN A 1 220 ? -13.18 -10.82 -3.396 1 98.5 220 ASN A CA 1
ATOM 1686 C C . ASN A 1 220 ? -13.875 -12.141 -3.695 1 98.5 220 ASN A C 1
ATOM 1688 O O . ASN A 1 220 ? -13.719 -13.109 -2.949 1 98.5 220 ASN A O 1
ATOM 1692 N N . SER A 1 221 ? -14.68 -12.164 -4.742 1 97.62 221 SER A N 1
ATOM 1693 C CA . SER A 1 221 ? -15.539 -13.312 -5.02 1 97.62 221 SER A CA 1
ATOM 1694 C C . SER A 1 221 ? -14.719 -14.531 -5.438 1 97.62 221 SER A C 1
ATOM 1696 O O . SER A 1 221 ? -15.227 -15.648 -5.453 1 97.62 221 SER A O 1
ATOM 1698 N N . LYS A 1 222 ? -13.43 -14.352 -5.773 1 97.38 222 LYS A N 1
ATOM 1699 C CA . LYS A 1 222 ? -12.617 -15.453 -6.273 1 97.38 222 LYS A CA 1
ATOM 1700 C C . LYS A 1 222 ? -11.617 -15.922 -5.219 1 97.38 222 LYS A C 1
ATOM 1702 O O . LYS A 1 222 ? -10.922 -16.922 -5.414 1 97.38 222 LYS A O 1
ATOM 1707 N N . SER A 1 223 ? -11.484 -15.281 -4.07 1 98.62 223 SER A N 1
ATOM 1708 C CA . SER A 1 223 ? -10.523 -15.602 -3.025 1 98.62 223 SER A CA 1
ATOM 1709 C C . SER A 1 223 ? -10.844 -16.938 -2.367 1 98.62 223 SER A C 1
ATOM 1711 O O . SER A 1 223 ? -12.008 -17.328 -2.273 1 98.62 223 SER A O 1
ATOM 1713 N N . TYR A 1 224 ? -9.805 -17.594 -1.888 1 98.56 224 TYR A N 1
ATOM 1714 C CA . TYR A 1 224 ? -9.984 -18.875 -1.213 1 98.56 224 TYR A CA 1
ATOM 1715 C C . TYR A 1 224 ? -8.812 -19.156 -0.276 1 98.56 224 TYR A C 1
ATOM 1717 O O . TYR A 1 224 ? -7.805 -18.453 -0.298 1 98.56 224 TYR A O 1
ATOM 1725 N N . TYR A 1 225 ? -9 -20.125 0.588 1 98.31 225 TYR A N 1
ATOM 1726 C CA . TYR A 1 225 ? -7.91 -20.656 1.402 1 98.31 225 TYR A CA 1
ATOM 1727 C C . TYR A 1 225 ? -7.281 -21.875 0.753 1 98.31 225 TYR A C 1
ATOM 1729 O O . TYR A 1 225 ? -7.984 -22.719 0.176 1 98.31 225 TYR A O 1
ATOM 1737 N N . LYS A 1 226 ? -6.039 -21.953 0.769 1 97.88 226 LYS A N 1
ATOM 1738 C CA . LYS A 1 226 ? -5.281 -23.156 0.42 1 97.88 226 LYS A CA 1
ATOM 1739 C C . LYS A 1 226 ? -4.105 -23.359 1.374 1 97.88 226 LYS A C 1
ATOM 1741 O O . LYS A 1 226 ? -3.25 -22.484 1.51 1 97.88 226 LYS A O 1
ATOM 1746 N N . ASP A 1 227 ? -4.051 -24.484 2.133 1 96.88 227 ASP A N 1
ATOM 1747 C CA . ASP A 1 227 ? -2.965 -24.859 3.035 1 96.88 227 ASP A CA 1
ATOM 1748 C C . ASP A 1 227 ? -2.715 -23.766 4.07 1 96.88 227 ASP A C 1
ATOM 1750 O O . ASP A 1 227 ? -1.57 -23.359 4.297 1 96.88 227 ASP A O 1
ATOM 1754 N N . GLY A 1 228 ? -3.801 -23.188 4.547 1 97.31 228 GLY A N 1
ATOM 1755 C CA . GLY A 1 228 ? -3.707 -22.203 5.617 1 97.31 228 GLY A CA 1
ATOM 1756 C C . GLY A 1 228 ? -3.312 -20.828 5.129 1 97.31 228 GLY A C 1
ATOM 1757 O O . GLY A 1 228 ? -2.951 -19.953 5.926 1 97.31 228 GLY A O 1
ATOM 1758 N N . LYS A 1 229 ? -3.367 -20.641 3.787 1 98.62 229 LYS A N 1
ATOM 1759 C CA . LYS A 1 229 ? -3.02 -19.344 3.219 1 98.62 229 LYS A CA 1
ATOM 1760 C C . LYS A 1 229 ? -4.223 -18.719 2.525 1 98.62 229 LYS A C 1
ATOM 1762 O O . LYS A 1 229 ? -5.012 -19.406 1.88 1 98.62 229 LYS A O 1
ATOM 1767 N N . PHE A 1 230 ? -4.383 -17.438 2.697 1 98.88 230 PHE A N 1
ATOM 1768 C CA . PHE A 1 230 ? -5.363 -16.609 2.01 1 98.88 230 PHE A CA 1
ATOM 1769 C C . PHE A 1 230 ? -4.879 -16.234 0.61 1 98.88 230 PHE A C 1
ATOM 1771 O O . PHE A 1 230 ? -3.863 -15.562 0.456 1 98.88 230 PHE A O 1
ATOM 1778 N N . ILE A 1 231 ? -5.59 -16.688 -0.432 1 98.75 231 ILE A N 1
ATOM 1779 C CA . ILE A 1 231 ? -5.137 -16.469 -1.804 1 98.75 231 ILE A CA 1
ATOM 1780 C C . ILE A 1 231 ? -6.242 -15.805 -2.615 1 98.75 231 ILE A C 1
ATOM 1782 O O . ILE A 1 231 ? -7.398 -16.234 -2.584 1 98.75 231 ILE A O 1
ATOM 1786 N N . THR A 1 232 ? -5.984 -14.719 -3.236 1 98.38 232 THR A N 1
ATOM 1787 C CA . THR A 1 232 ? -6.785 -14.203 -4.344 1 98.38 232 THR A CA 1
ATOM 1788 C C . THR A 1 232 ? -6.102 -14.484 -5.68 1 98.38 232 THR A C 1
ATOM 1790 O O . THR A 1 232 ? -5.004 -13.977 -5.938 1 98.38 232 THR A O 1
ATOM 1793 N N . PRO A 1 233 ? -6.746 -15.242 -6.469 1 95.12 233 PRO A N 1
ATOM 1794 C CA . PRO A 1 233 ? -6.09 -15.547 -7.738 1 95.12 233 PRO A CA 1
ATOM 1795 C C . PRO A 1 233 ? -6.137 -14.383 -8.727 1 95.12 233 PRO A C 1
ATOM 1797 O O . PRO A 1 233 ? -7.121 -13.641 -8.766 1 95.12 233 PRO A O 1
ATOM 1800 N N . ARG A 1 234 ? -5.148 -14.211 -9.477 1 85.31 234 ARG A N 1
ATOM 1801 C CA . ARG A 1 234 ? -5.141 -13.203 -10.531 1 85.31 234 ARG A CA 1
ATOM 1802 C C . ARG A 1 234 ? -5.938 -13.672 -11.742 1 85.31 234 ARG A C 1
ATOM 1804 O O . ARG A 1 234 ? -6.375 -12.852 -12.555 1 85.31 234 ARG A O 1
ATOM 1811 N N . GLY A 1 235 ? -6.062 -14.867 -11.922 1 79.81 235 GLY A N 1
ATOM 1812 C CA . GLY A 1 235 ? -6.867 -15.367 -13.023 1 79.81 235 GLY A CA 1
ATOM 1813 C C . GLY A 1 235 ? -6.055 -16.125 -14.062 1 79.81 235 GLY A C 1
ATOM 1814 O O . GLY A 1 235 ? -6.477 -16.25 -15.211 1 79.81 235 GLY A O 1
ATOM 1815 N N . TYR A 1 236 ? -4.941 -16.688 -13.758 1 71.5 236 TYR A N 1
ATOM 1816 C CA . TYR A 1 236 ? -4.066 -17.359 -14.703 1 71.5 236 TYR A CA 1
ATOM 1817 C C . TYR A 1 236 ? -4.699 -18.656 -15.188 1 71.5 236 TYR A C 1
ATOM 1819 O O . TYR A 1 236 ? -4.34 -19.172 -16.25 1 71.5 236 TYR A O 1
ATOM 1827 N N . GLU A 1 237 ? -5.594 -19.125 -14.445 1 64.94 237 GLU A N 1
ATOM 1828 C CA . GLU A 1 237 ? -6.266 -20.359 -14.844 1 64.94 237 GLU A CA 1
ATOM 1829 C C . GLU A 1 237 ? -7.152 -20.141 -16.062 1 64.94 237 GLU A C 1
ATOM 1831 O O . GLU A 1 237 ? -7.445 -21.078 -16.812 1 64.94 237 GLU A O 1
ATOM 1836 N N . ASN A 1 238 ? -7.539 -18.891 -16.172 1 58.41 238 ASN A N 1
ATOM 1837 C CA . ASN A 1 238 ? -8.422 -18.625 -17.312 1 58.41 238 ASN A CA 1
ATOM 1838 C C . ASN A 1 238 ? -7.629 -18.469 -18.609 1 58.41 238 ASN A C 1
ATOM 1840 O O . ASN A 1 238 ? -8.219 -18.359 -19.688 1 58.41 238 ASN A O 1
ATOM 1844 N N . LYS A 1 239 ? -6.352 -18.391 -18.453 1 54.78 239 LYS A N 1
ATOM 1845 C CA . LYS A 1 239 ? -5.504 -18.297 -19.625 1 54.78 239 LYS A CA 1
ATOM 1846 C C . LYS A 1 239 ? -5.305 -19.656 -20.281 1 54.78 239 LYS A C 1
ATOM 1848 O O . LYS A 1 239 ? -4.84 -19.75 -21.422 1 54.78 239 LYS A O 1
ATOM 1853 N N . ARG A 1 240 ? -5.625 -20.828 -19.656 1 44.56 240 ARG A N 1
ATOM 1854 C CA . ARG A 1 240 ? -5.453 -22.156 -20.219 1 44.56 240 ARG A CA 1
ATOM 1855 C C . ARG A 1 240 ? -6.668 -22.562 -21.062 1 44.56 240 ARG A C 1
ATOM 1857 O O . ARG A 1 240 ? -7.797 -22.188 -20.734 1 44.56 240 ARG A O 1
ATOM 1864 N N . MET B 1 1 ? 16.609 -28.703 3.059 1 88.31 1 MET B N 1
ATOM 1865 C CA . MET B 1 1 ? 15.469 -28.109 2.373 1 88.31 1 MET B CA 1
ATOM 1866 C C . MET B 1 1 ? 15.602 -26.578 2.314 1 88.31 1 MET B C 1
ATOM 1868 O O . MET B 1 1 ? 16.016 -25.953 3.293 1 88.31 1 MET B O 1
ATOM 1872 N N . GLY B 1 2 ? 15.469 -26.062 1.015 1 96.75 2 GLY B N 1
ATOM 1873 C CA . GLY B 1 2 ? 15.617 -24.625 0.842 1 96.75 2 GLY B CA 1
ATOM 1874 C C . GLY B 1 2 ? 14.336 -23.859 1.104 1 96.75 2 GLY B C 1
ATOM 1875 O O . GLY B 1 2 ? 13.367 -24.422 1.628 1 96.75 2 GLY B O 1
ATOM 1876 N N . LYS B 1 3 ? 14.453 -22.578 0.953 1 98.31 3 LYS B N 1
ATOM 1877 C CA . LYS B 1 3 ? 13.336 -21.672 1.176 1 98.31 3 LYS B CA 1
ATOM 1878 C C . LYS B 1 3 ? 13.117 -20.766 -0.031 1 98.31 3 LYS B C 1
ATOM 1880 O O . LYS B 1 3 ? 14.078 -20.359 -0.699 1 98.31 3 LYS B O 1
ATOM 1885 N N . LEU B 1 4 ? 11.875 -20.594 -0.324 1 98.88 4 LEU B N 1
ATOM 1886 C CA . LEU B 1 4 ? 11.531 -19.625 -1.351 1 98.88 4 LEU B CA 1
ATOM 1887 C C . LEU B 1 4 ? 11.008 -18.328 -0.723 1 98.88 4 LEU B C 1
ATOM 1889 O O . LEU B 1 4 ? 10.023 -18.359 0.017 1 98.88 4 LEU B O 1
ATOM 1893 N N . ARG B 1 5 ? 11.688 -17.25 -0.996 1 98.88 5 ARG B N 1
ATOM 1894 C CA . ARG B 1 5 ? 11.219 -15.922 -0.606 1 98.88 5 ARG B CA 1
ATOM 1895 C C . ARG B 1 5 ? 10.703 -15.148 -1.814 1 98.88 5 ARG B C 1
ATOM 1897 O O . ARG B 1 5 ? 11.438 -14.938 -2.783 1 98.88 5 ARG B O 1
ATOM 1904 N N . VAL B 1 6 ? 9.414 -14.836 -1.75 1 98.88 6 VAL B N 1
ATOM 1905 C CA . VAL B 1 6 ? 8.812 -13.969 -2.76 1 98.88 6 VAL B CA 1
ATOM 1906 C C . VAL B 1 6 ? 8.883 -12.516 -2.305 1 98.88 6 VAL B C 1
ATOM 1908 O O . VAL B 1 6 ? 8.203 -12.125 -1.354 1 98.88 6 VAL B O 1
ATOM 1911 N N . ILE B 1 7 ? 9.641 -11.727 -3.051 1 98.88 7 ILE B N 1
ATOM 1912 C CA . ILE B 1 7 ? 10.125 -10.477 -2.477 1 98.88 7 ILE B CA 1
ATOM 1913 C C . ILE B 1 7 ? 9.609 -9.297 -3.297 1 98.88 7 ILE B C 1
ATOM 1915 O O . ILE B 1 7 ? 9.812 -9.234 -4.512 1 98.88 7 ILE B O 1
ATOM 1919 N N . GLY B 1 8 ? 8.891 -8.375 -2.586 1 98.81 8 GLY B N 1
ATOM 1920 C CA . GLY B 1 8 ? 8.695 -7.051 -3.148 1 98.81 8 GLY B CA 1
ATOM 1921 C C . GLY B 1 8 ? 9.898 -6.145 -2.971 1 98.81 8 GLY B C 1
ATOM 1922 O O . GLY B 1 8 ? 10.258 -5.797 -1.844 1 98.81 8 GLY B O 1
ATOM 1923 N N . ILE B 1 9 ? 10.445 -5.645 -4.039 1 98.5 9 ILE B N 1
ATOM 1924 C CA . ILE B 1 9 ? 11.672 -4.863 -3.939 1 98.5 9 ILE B CA 1
ATOM 1925 C C . ILE B 1 9 ? 11.336 -3.375 -3.932 1 98.5 9 ILE B C 1
ATOM 1927 O O . ILE B 1 9 ? 12.227 -2.531 -4.043 1 98.5 9 ILE B O 1
ATOM 1931 N N . GLY B 1 10 ? 10.055 -3.037 -3.805 1 98.25 10 GLY B N 1
ATOM 1932 C CA . GLY B 1 10 ? 9.656 -1.643 -3.9 1 98.25 10 GLY B CA 1
ATOM 1933 C C . GLY B 1 10 ? 9.781 -1.079 -5.301 1 98.25 10 GLY B C 1
ATOM 1934 O O . GLY B 1 10 ? 9.539 -1.783 -6.285 1 98.25 10 GLY B O 1
ATOM 1935 N N . PRO B 1 11 ? 10.086 0.199 -5.387 1 97.44 11 PRO B N 1
ATOM 1936 C CA . PRO B 1 11 ? 10.047 0.854 -6.699 1 97.44 11 PRO B CA 1
ATOM 1937 C C . PRO 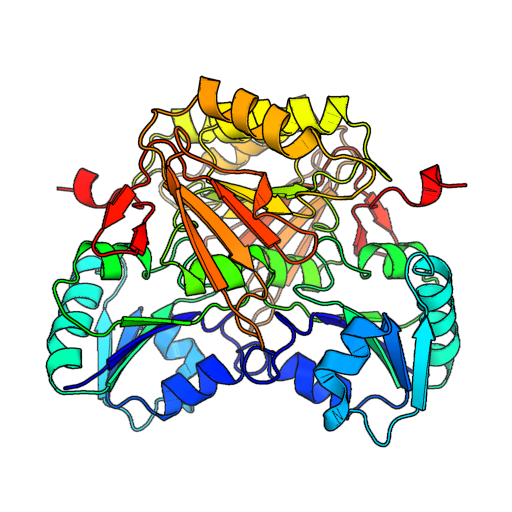B 1 11 ? 11.227 0.467 -7.59 1 97.44 11 PRO B C 1
ATOM 1939 O O . PRO B 1 11 ? 11.25 0.817 -8.773 1 97.44 11 PRO B O 1
ATOM 1942 N N . GLY B 1 12 ? 12.156 -0.192 -7.145 1 93.56 12 GLY B N 1
ATOM 1943 C CA . GLY B 1 12 ? 13.273 -0.614 -7.965 1 93.56 12 GLY B CA 1
ATOM 1944 C C . GLY B 1 12 ? 14.578 0.063 -7.59 1 93.56 12 GLY B C 1
ATOM 1945 O O . GLY B 1 12 ? 15.641 -0.304 -8.094 1 93.56 12 GLY B O 1
ATOM 1946 N N . SER B 1 13 ? 14.516 1.045 -6.727 1 95.94 13 SER B N 1
ATOM 1947 C CA . SER B 1 13 ? 15.719 1.629 -6.145 1 95.94 13 SER B CA 1
ATOM 1948 C C . SER B 1 13 ? 16.031 1.001 -4.793 1 95.94 13 SER B C 1
ATOM 1950 O O . SER B 1 13 ? 15.148 0.826 -3.955 1 95.94 13 SER B O 1
ATOM 1952 N N . ILE B 1 14 ? 17.297 0.74 -4.605 1 95.94 14 ILE B N 1
ATOM 1953 C CA . ILE B 1 14 ? 17.75 0.015 -3.424 1 95.94 14 ILE B CA 1
ATOM 1954 C C . ILE B 1 14 ? 17.391 0.799 -2.164 1 95.94 14 ILE B C 1
ATOM 1956 O O . ILE B 1 14 ? 16.969 0.217 -1.163 1 95.94 14 ILE B O 1
ATOM 1960 N N . GLU B 1 15 ? 17.484 2.062 -2.221 1 97.38 15 GLU B N 1
ATOM 1961 C CA . GLU B 1 15 ? 17.234 2.881 -1.035 1 97.38 15 GLU B CA 1
ATOM 1962 C C . GLU B 1 15 ? 15.789 2.773 -0.572 1 97.38 15 GLU B C 1
ATOM 1964 O O . GLU B 1 15 ? 15.492 2.977 0.606 1 97.38 15 GLU B O 1
ATOM 1969 N N . ASN B 1 16 ? 14.883 2.418 -1.447 1 98.38 16 ASN B N 1
ATOM 1970 C CA . ASN B 1 16 ? 13.469 2.346 -1.079 1 98.38 16 ASN B CA 1
ATOM 1971 C C . ASN B 1 16 ? 13.031 0.905 -0.835 1 98.38 16 ASN B C 1
ATOM 1973 O O . ASN B 1 16 ? 11.828 0.628 -0.726 1 98.38 16 ASN B O 1
ATOM 1977 N N . MET B 1 17 ? 13.969 -0.025 -0.746 1 98.44 17 MET B N 1
ATOM 1978 C CA . MET B 1 17 ? 13.727 -1.413 -0.365 1 98.44 17 MET B CA 1
ATOM 1979 C C . MET B 1 17 ? 13.758 -1.575 1.151 1 98.44 17 MET B C 1
ATOM 1981 O O . MET B 1 17 ? 14.5 -0.873 1.839 1 98.44 17 MET B O 1
ATOM 1985 N N . SER B 1 18 ? 12.922 -2.463 1.667 1 98.62 18 SER B N 1
ATOM 1986 C CA . SER B 1 18 ? 13 -2.744 3.096 1 98.62 18 SER B CA 1
ATOM 1987 C C . SER B 1 18 ? 14.305 -3.459 3.445 1 98.62 18 SER B C 1
ATOM 1989 O O . SER B 1 18 ? 14.891 -4.141 2.602 1 98.62 18 SER B O 1
ATOM 1991 N N . LEU B 1 19 ? 14.695 -3.344 4.641 1 98.31 19 LEU B N 1
ATOM 1992 C CA . LEU B 1 19 ? 15.875 -4.059 5.109 1 98.31 19 LEU B CA 1
ATOM 1993 C C . LEU B 1 19 ? 15.688 -5.566 4.984 1 98.31 19 LEU B C 1
ATOM 1995 O O . LEU B 1 19 ? 16.625 -6.281 4.613 1 98.31 19 LEU B O 1
ATOM 1999 N N . ARG B 1 20 ? 14.523 -6.02 5.234 1 98.56 20 ARG B N 1
ATOM 2000 C CA . ARG B 1 20 ? 14.227 -7.445 5.148 1 98.56 20 ARG B CA 1
ATOM 2001 C C . ARG B 1 20 ? 14.359 -7.949 3.717 1 98.56 20 ARG B C 1
ATOM 2003 O O . ARG B 1 20 ? 14.891 -9.039 3.484 1 98.56 20 ARG B O 1
ATOM 2010 N N . ALA B 1 21 ? 13.867 -7.164 2.787 1 98.75 21 ALA B N 1
ATOM 2011 C CA . ALA B 1 21 ? 14 -7.531 1.381 1 98.75 21 ALA B CA 1
ATOM 2012 C C . ALA B 1 21 ? 15.477 -7.605 0.976 1 98.75 21 ALA B C 1
ATOM 2014 O O . ALA B 1 21 ? 15.898 -8.562 0.327 1 98.75 21 ALA B O 1
ATOM 2015 N N . LEU B 1 22 ? 16.188 -6.602 1.359 1 98.38 22 LEU B N 1
ATOM 2016 C CA . LEU B 1 22 ? 17.609 -6.559 1.044 1 98.38 22 LEU B CA 1
ATOM 2017 C C . LEU B 1 22 ? 18.328 -7.781 1.605 1 98.38 22 LEU B C 1
ATOM 2019 O O . LEU B 1 22 ? 19.062 -8.469 0.881 1 98.38 22 LEU B O 1
ATOM 2023 N N . LYS B 1 23 ? 18.125 -8.07 2.855 1 98.25 23 LYS B N 1
ATOM 2024 C CA . LYS B 1 23 ? 18.766 -9.203 3.52 1 98.25 23 LYS B CA 1
ATOM 2025 C C . LYS B 1 23 ? 18.359 -10.523 2.877 1 98.25 23 LYS B C 1
ATOM 2027 O O . LYS B 1 23 ? 19.188 -11.43 2.725 1 98.25 23 LYS B O 1
ATOM 2032 N N . ALA B 1 24 ? 17.094 -10.617 2.539 1 98.56 24 ALA B N 1
ATOM 2033 C CA . ALA B 1 24 ? 16.594 -11.836 1.911 1 98.56 24 ALA B CA 1
ATOM 2034 C C . ALA B 1 24 ? 17.266 -12.078 0.568 1 98.56 24 ALA B C 1
ATOM 2036 O O . ALA B 1 24 ? 17.594 -13.219 0.233 1 98.56 24 ALA B O 1
ATOM 2037 N N . ILE B 1 25 ? 17.453 -11.016 -0.194 1 98.44 25 ILE B N 1
ATOM 2038 C CA . ILE B 1 25 ? 18.125 -11.125 -1.479 1 98.44 25 ILE B CA 1
ATOM 2039 C C . ILE B 1 25 ? 19.578 -11.555 -1.261 1 98.44 25 ILE B C 1
ATOM 2041 O O . ILE B 1 25 ? 20.062 -12.484 -1.917 1 98.44 25 ILE B O 1
ATOM 2045 N N . GLU B 1 26 ? 20.203 -10.938 -0.315 1 97.38 26 GLU B N 1
ATOM 2046 C CA . GLU B 1 26 ? 21.594 -11.227 -0.013 1 97.38 26 GLU B CA 1
ATOM 2047 C C . GLU B 1 26 ? 21.781 -12.672 0.434 1 97.38 26 GLU B C 1
ATOM 2049 O O . GLU B 1 26 ? 22.781 -13.312 0.101 1 97.38 26 GLU B O 1
ATOM 2054 N N . ASP B 1 27 ? 20.828 -13.211 1.104 1 97.19 27 ASP B N 1
ATOM 2055 C CA . ASP B 1 27 ? 20.922 -14.539 1.705 1 97.19 27 ASP B CA 1
ATOM 2056 C C . ASP B 1 27 ? 20.469 -15.617 0.727 1 97.19 27 ASP B C 1
ATOM 2058 O O . ASP B 1 27 ? 20.484 -16.812 1.056 1 97.19 27 ASP B O 1
ATOM 2062 N N . SER B 1 28 ? 20.109 -15.258 -0.46 1 98.19 28 SER B N 1
ATOM 2063 C CA . SER B 1 28 ? 19.609 -16.234 -1.425 1 98.19 28 SER B CA 1
ATOM 2064 C C . SER B 1 28 ? 20.734 -16.734 -2.328 1 98.19 28 SER B C 1
ATOM 2066 O O . SER B 1 28 ? 21.656 -16 -2.652 1 98.19 28 SER B O 1
ATOM 2068 N N . ASP B 1 29 ? 20.578 -18.016 -2.729 1 97.75 29 ASP B N 1
ATOM 2069 C CA . ASP B 1 29 ? 21.516 -18.641 -3.654 1 97.75 29 ASP B CA 1
ATOM 2070 C C . ASP B 1 29 ? 21.156 -18.312 -5.102 1 97.75 29 ASP B C 1
ATOM 2072 O O . ASP B 1 29 ? 22.047 -18.125 -5.938 1 97.75 29 ASP B O 1
ATOM 2076 N N . VAL B 1 30 ? 19.922 -18.266 -5.359 1 98.44 30 VAL B N 1
ATOM 2077 C CA . VAL B 1 30 ? 19.422 -18.062 -6.711 1 98.44 30 VAL B CA 1
ATOM 2078 C C . VAL B 1 30 ? 18.391 -16.922 -6.719 1 98.44 30 VAL B C 1
ATOM 2080 O O . VAL B 1 30 ? 17.562 -16.828 -5.812 1 98.44 30 VAL B O 1
ATOM 2083 N N . ILE B 1 31 ? 18.516 -16.125 -7.738 1 98.69 31 ILE B N 1
ATOM 2084 C CA . ILE B 1 31 ? 17.562 -15.047 -7.961 1 98.69 31 ILE B CA 1
ATOM 2085 C C . ILE B 1 31 ? 16.719 -15.352 -9.195 1 98.69 31 ILE B C 1
ATOM 2087 O O . ILE B 1 31 ? 17.25 -15.602 -10.273 1 98.69 31 ILE B O 1
ATOM 2091 N N . VAL B 1 32 ? 15.438 -15.367 -9.023 1 98.5 32 VAL B N 1
ATOM 2092 C CA . VAL B 1 32 ? 14.477 -15.602 -10.094 1 98.5 32 VAL B CA 1
ATOM 2093 C C . VAL B 1 32 ? 13.641 -14.344 -10.328 1 98.5 32 VAL B C 1
ATOM 2095 O O . VAL B 1 32 ? 13.227 -13.68 -9.375 1 98.5 32 VAL B O 1
ATOM 2098 N N . GLY B 1 33 ? 13.453 -13.945 -11.57 1 97.44 33 GLY B N 1
ATOM 2099 C CA . GLY B 1 33 ? 12.617 -12.781 -11.812 1 97.44 33 GLY B CA 1
ATOM 2100 C C . GLY B 1 33 ? 12.523 -12.406 -13.281 1 97.44 33 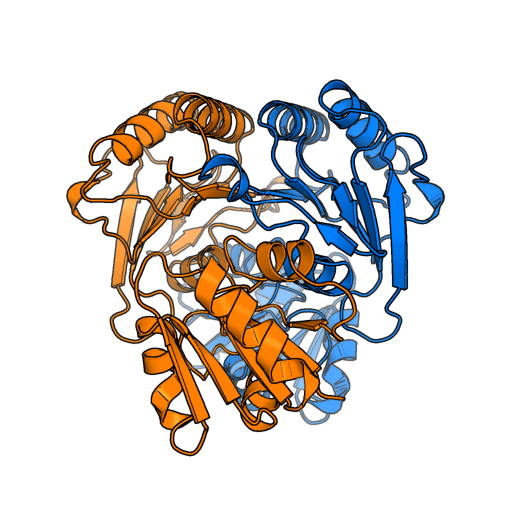GLY B C 1
ATOM 2101 O O . GLY B 1 33 ? 13.094 -13.078 -14.141 1 97.44 33 GLY B O 1
ATOM 2102 N N . TYR B 1 34 ? 11.68 -11.359 -13.539 1 96.12 34 TYR B N 1
ATOM 2103 C CA . TYR B 1 34 ? 11.609 -10.711 -14.844 1 96.12 34 TYR B CA 1
ATOM 2104 C C . TYR B 1 34 ? 12.898 -9.977 -15.164 1 96.12 34 TYR B C 1
ATOM 2106 O O . TYR B 1 34 ? 13.5 -9.344 -14.289 1 96.12 34 TYR B O 1
ATOM 2114 N N . ASN B 1 35 ? 13.281 -10.07 -16.391 1 95.81 35 ASN B N 1
ATOM 2115 C CA . ASN B 1 35 ? 14.555 -9.484 -16.828 1 95.81 35 ASN B CA 1
ATOM 2116 C C . ASN B 1 35 ? 14.703 -8.055 -16.328 1 95.81 35 ASN B C 1
ATOM 2118 O O . ASN B 1 35 ? 15.727 -7.699 -15.742 1 95.81 35 ASN B O 1
ATOM 2122 N N . LYS B 1 36 ? 13.711 -7.289 -16.453 1 93.44 36 LYS B N 1
ATOM 2123 C CA . LYS B 1 36 ? 13.781 -5.867 -16.125 1 93.44 36 LYS B CA 1
ATOM 2124 C C . LYS B 1 36 ? 13.914 -5.66 -14.625 1 93.44 36 LYS B C 1
ATOM 2126 O O . LYS B 1 36 ? 14.594 -4.734 -14.18 1 93.44 36 LYS B O 1
ATOM 2131 N N . TYR B 1 37 ? 13.281 -6.523 -13.867 1 95.25 37 TYR B N 1
ATOM 2132 C CA . TYR B 1 37 ? 13.344 -6.391 -12.414 1 95.25 37 TYR B CA 1
ATOM 2133 C C . TYR B 1 37 ? 14.719 -6.789 -11.891 1 95.25 37 TYR B C 1
ATOM 2135 O O . TYR B 1 37 ? 15.25 -6.16 -10.977 1 95.25 37 TYR B O 1
ATOM 2143 N N . ILE B 1 38 ? 15.258 -7.801 -12.461 1 95.94 38 ILE B N 1
ATOM 2144 C CA . ILE B 1 38 ? 16.594 -8.242 -12.078 1 95.94 38 ILE B CA 1
ATOM 2145 C C . ILE B 1 38 ? 17.609 -7.152 -12.414 1 95.94 38 ILE B C 1
ATOM 2147 O O . ILE B 1 38 ? 18.531 -6.887 -11.641 1 95.94 38 ILE B O 1
ATOM 2151 N N . ASP B 1 39 ? 17.391 -6.488 -13.555 1 95.69 39 ASP B N 1
ATOM 2152 C CA . ASP B 1 39 ? 18.281 -5.402 -13.961 1 95.69 39 ASP B CA 1
ATOM 2153 C C . ASP B 1 39 ? 18.266 -4.266 -12.945 1 95.69 39 ASP B C 1
ATOM 2155 O O . ASP B 1 39 ? 19.297 -3.625 -12.703 1 95.69 39 ASP B O 1
ATOM 2159 N N . MET B 1 40 ? 17.188 -4.039 -12.305 1 95.56 40 MET B N 1
ATOM 2160 C CA . MET B 1 40 ? 17.031 -2.959 -11.336 1 95.56 40 MET B CA 1
ATOM 2161 C C . MET B 1 40 ? 17.906 -3.188 -10.109 1 95.56 40 MET B C 1
ATOM 2163 O O . MET B 1 40 ? 18.25 -2.24 -9.406 1 95.56 40 MET B O 1
ATOM 2167 N N . ILE B 1 41 ? 18.219 -4.465 -9.875 1 96.44 41 ILE B N 1
ATOM 2168 C CA . ILE B 1 41 ? 19 -4.762 -8.672 1 96.44 41 ILE B CA 1
ATOM 2169 C C . ILE B 1 41 ? 20.281 -5.484 -9.062 1 96.44 41 ILE B C 1
ATOM 2171 O O . ILE B 1 41 ? 20.781 -6.328 -8.312 1 96.44 41 ILE B O 1
ATOM 2175 N N . LYS B 1 42 ? 20.781 -5.238 -10.195 1 95.88 42 LYS B N 1
ATOM 2176 C CA . LYS B 1 42 ? 21.922 -5.938 -10.766 1 95.88 42 LYS B CA 1
ATOM 2177 C C . LYS B 1 42 ? 23.141 -5.852 -9.836 1 95.88 42 LYS B C 1
ATOM 2179 O O . LYS B 1 42 ? 23.906 -6.809 -9.727 1 95.88 42 LYS B O 1
ATOM 2184 N N . ASP B 1 43 ? 23.297 -4.793 -9.117 1 94.94 43 ASP B N 1
ATOM 2185 C CA . ASP B 1 43 ? 24.453 -4.594 -8.25 1 94.94 43 ASP B CA 1
ATOM 2186 C C . ASP B 1 43 ? 24.375 -5.492 -7.02 1 94.94 43 ASP B C 1
ATOM 2188 O O . ASP B 1 43 ? 25.406 -5.852 -6.438 1 94.94 43 ASP B O 1
ATOM 2192 N N . LEU B 1 44 ? 23.203 -5.871 -6.613 1 96 44 LEU B N 1
ATOM 2193 C CA . LEU B 1 44 ? 23 -6.707 -5.438 1 96 44 LEU B CA 1
ATOM 2194 C C . LEU B 1 44 ? 23.172 -8.18 -5.781 1 96 44 LEU B C 1
ATOM 2196 O O . LEU B 1 44 ? 23.422 -9.008 -4.898 1 96 44 LEU B O 1
ATOM 2200 N N . VAL B 1 45 ? 23.047 -8.469 -7.129 1 96.62 45 VAL B N 1
ATOM 2201 C CA . VAL B 1 45 ? 22.922 -9.891 -7.434 1 96.62 45 VAL B CA 1
ATOM 2202 C C . VAL B 1 45 ? 23.984 -10.312 -8.43 1 96.62 45 VAL B C 1
ATOM 2204 O O . VAL B 1 45 ? 23.875 -11.352 -9.078 1 96.62 45 VAL B O 1
ATOM 2207 N N . LYS B 1 46 ? 25.031 -9.57 -8.578 1 93.5 46 LYS B N 1
ATOM 2208 C CA . LYS B 1 46 ? 26.094 -9.773 -9.562 1 93.5 46 LYS B CA 1
ATOM 2209 C C . LYS B 1 46 ? 26.75 -11.133 -9.383 1 93.5 46 LYS B C 1
ATOM 2211 O O . LYS B 1 46 ? 27.188 -11.75 -10.359 1 93.5 46 LYS B O 1
ATOM 2216 N N . ASP B 1 47 ? 26.797 -11.68 -8.219 1 93.81 47 ASP B N 1
ATOM 2217 C CA . ASP B 1 47 ? 27.516 -12.914 -7.949 1 93.81 47 ASP B CA 1
ATOM 2218 C C . ASP B 1 47 ? 26.547 -14.07 -7.68 1 93.81 47 ASP B C 1
ATOM 2220 O O . ASP B 1 47 ? 26.953 -15.109 -7.164 1 93.81 47 ASP B O 1
ATOM 2224 N N . LYS B 1 48 ? 25.359 -13.844 -8.031 1 96.69 48 LYS B N 1
ATOM 2225 C CA . LYS B 1 48 ? 24.359 -14.867 -7.738 1 96.69 48 LYS B CA 1
ATOM 2226 C C . LYS B 1 48 ? 23.938 -15.602 -9.008 1 96.69 48 LYS B C 1
ATOM 2228 O O . LYS B 1 48 ? 24.125 -15.086 -10.117 1 96.69 48 LYS B O 1
ATOM 2233 N N . GLU B 1 49 ? 23.516 -16.828 -8.781 1 97.75 49 GLU B N 1
ATOM 2234 C CA . GLU B 1 49 ? 22.844 -17.531 -9.875 1 97.75 49 GLU B CA 1
ATOM 2235 C C . GLU B 1 49 ? 21.516 -16.875 -10.227 1 97.75 49 GLU B C 1
ATOM 2237 O O . GLU B 1 49 ? 20.719 -16.547 -9.336 1 97.75 49 GLU B O 1
ATOM 2242 N N . LEU B 1 50 ? 21.328 -16.656 -11.562 1 97.62 50 LEU B N 1
ATOM 2243 C CA . LEU B 1 50 ? 20.125 -15.961 -12.008 1 97.62 50 LEU B CA 1
ATOM 2244 C C . LEU B 1 50 ? 19.297 -16.859 -12.922 1 97.62 50 LEU B C 1
ATOM 2246 O O . LEU B 1 50 ? 19.844 -17.578 -13.758 1 97.62 50 LEU B O 1
ATOM 2250 N N . TYR B 1 51 ? 18.031 -16.859 -12.742 1 96.75 51 TYR B N 1
ATOM 2251 C CA . TYR B 1 51 ? 17.031 -17.359 -13.688 1 96.75 51 TYR B CA 1
ATOM 2252 C C . TYR B 1 51 ? 16.016 -16.281 -14.023 1 96.75 51 TYR B C 1
ATOM 2254 O O . TYR B 1 51 ? 15.266 -15.828 -13.156 1 96.75 51 TYR B O 1
ATOM 2262 N N . SER B 1 52 ? 15.969 -15.922 -15.258 1 94.5 52 SER B N 1
ATOM 2263 C CA . SER B 1 52 ? 15.086 -14.82 -15.633 1 94.5 52 SER B CA 1
ATOM 2264 C C . SER B 1 52 ? 14.305 -15.148 -16.906 1 94.5 52 SER B C 1
ATOM 2266 O O . SER B 1 52 ? 14.734 -15.969 -17.719 1 94.5 52 SER B O 1
ATOM 2268 N N . THR B 1 53 ? 13.125 -14.711 -16.953 1 90.12 53 THR B N 1
ATOM 2269 C CA . THR B 1 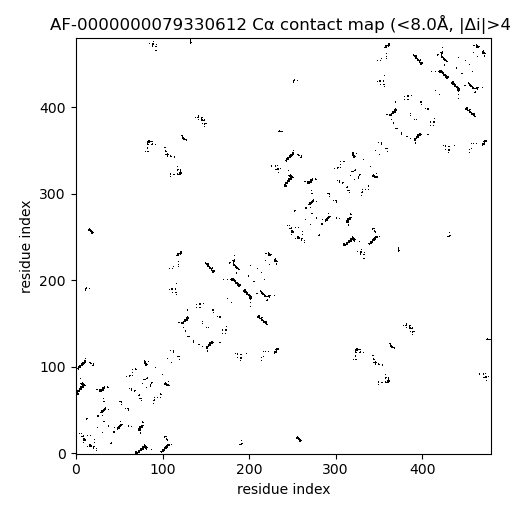53 ? 12.273 -14.828 -18.141 1 90.12 53 THR B CA 1
ATOM 2270 C C . THR B 1 53 ? 11.789 -13.461 -18.594 1 90.12 53 THR B C 1
ATOM 2272 O O . THR B 1 53 ? 11.914 -12.477 -17.875 1 90.12 53 THR B O 1
ATOM 2275 N N . GLY B 1 54 ? 11.359 -13.398 -19.922 1 85.12 54 GLY B N 1
ATOM 2276 C CA . GLY B 1 54 ? 10.719 -12.195 -20.438 1 85.12 54 GLY B CA 1
ATOM 2277 C C . GLY B 1 54 ? 9.289 -12.023 -19.953 1 85.12 54 GLY B C 1
ATOM 2278 O O . GLY B 1 54 ? 8.867 -12.68 -19 1 85.12 54 GLY B O 1
ATOM 2279 N N . MET B 1 55 ? 8.734 -11.188 -20.891 1 75.88 55 MET B N 1
ATOM 2280 C CA . MET B 1 55 ? 7.34 -10.867 -20.609 1 75.88 55 MET B CA 1
ATOM 2281 C C . MET B 1 55 ? 6.441 -12.062 -20.938 1 75.88 55 MET B C 1
ATOM 2283 O O . MET B 1 55 ? 6.711 -12.812 -21.859 1 75.88 55 MET B O 1
ATOM 2287 N N . MET B 1 56 ? 5.641 -12.641 -20.031 1 71.88 56 MET B N 1
ATOM 2288 C CA . MET B 1 56 ? 4.652 -13.703 -20.203 1 71.88 56 MET B CA 1
ATOM 2289 C C . MET B 1 56 ? 5.207 -15.039 -19.719 1 71.88 56 MET B C 1
ATOM 2291 O O . MET B 1 56 ? 4.629 -16.094 -19.984 1 71.88 56 MET B O 1
ATOM 2295 N N . GLY B 1 57 ? 6.273 -14.953 -19.094 1 85.75 57 GLY B N 1
ATOM 2296 C CA . GLY B 1 57 ? 6.871 -16.172 -18.562 1 85.75 57 GLY B CA 1
ATOM 2297 C C . GLY B 1 57 ? 6.621 -16.359 -17.078 1 85.75 57 GLY B C 1
ATOM 2298 O O . GLY B 1 57 ? 7.453 -16.922 -16.375 1 85.75 57 GLY B O 1
ATOM 2299 N N . GLU B 1 58 ? 5.508 -15.797 -16.578 1 90 58 GLU B N 1
ATOM 2300 C CA . GLU B 1 58 ? 5.246 -15.75 -15.133 1 90 58 GLU B CA 1
ATOM 2301 C C . GLU B 1 58 ? 5.133 -17.156 -14.547 1 90 58 GLU B C 1
ATOM 2303 O O . GLU B 1 58 ? 5.781 -17.469 -13.555 1 90 58 GLU B O 1
ATOM 2308 N N . GLU B 1 59 ? 4.34 -18.016 -15.227 1 92.62 59 GLU B N 1
ATOM 2309 C CA . GLU B 1 59 ? 4.16 -19.359 -14.688 1 92.62 59 GLU B CA 1
ATOM 2310 C C . GLU B 1 59 ? 5.469 -20.141 -14.719 1 92.62 59 GLU B C 1
ATOM 2312 O O . GLU B 1 59 ? 5.801 -20.828 -13.75 1 92.62 59 GLU B O 1
ATOM 2317 N N . ALA B 1 60 ? 6.199 -20 -15.805 1 94.44 60 ALA B N 1
ATOM 2318 C CA . ALA B 1 60 ? 7.48 -20.688 -15.93 1 94.44 60 ALA B CA 1
ATOM 2319 C C . ALA B 1 60 ? 8.445 -20.25 -14.828 1 94.44 60 ALA B C 1
ATOM 2321 O O . ALA B 1 60 ? 9.133 -21.078 -14.227 1 94.44 60 ALA B O 1
ATOM 2322 N N . ARG B 1 61 ? 8.516 -19 -14.555 1 95.88 61 ARG B N 1
ATOM 2323 C CA . ARG B 1 61 ? 9.414 -18.469 -13.531 1 95.88 61 ARG B CA 1
ATOM 2324 C C . ARG B 1 61 ? 9.008 -18.969 -12.148 1 95.88 61 ARG B C 1
ATOM 2326 O O . ARG B 1 61 ? 9.867 -19.234 -11.305 1 95.88 61 ARG B O 1
ATOM 2333 N N . CYS B 1 62 ? 7.719 -19 -11.906 1 97.12 62 CYS B N 1
ATOM 2334 C CA . CYS B 1 62 ? 7.227 -19.469 -10.617 1 97.12 62 CYS B CA 1
ATOM 2335 C C . CYS B 1 62 ? 7.52 -20.953 -10.422 1 97.12 62 CYS B C 1
ATOM 2337 O O . CYS B 1 62 ? 7.977 -21.359 -9.352 1 97.12 62 CYS B O 1
ATOM 2339 N N . ARG B 1 63 ? 7.301 -21.734 -11.453 1 97.38 63 ARG B N 1
ATOM 2340 C CA . ARG B 1 63 ? 7.574 -23.172 -11.359 1 97.38 63 ARG B CA 1
ATOM 2341 C C . ARG B 1 63 ? 9.062 -23.422 -11.164 1 97.38 63 ARG B C 1
ATOM 2343 O O . ARG B 1 63 ? 9.445 -24.312 -10.391 1 97.38 63 ARG B O 1
ATOM 2350 N N . GLU B 1 64 ? 9.836 -22.672 -11.844 1 97.81 64 GLU B N 1
ATOM 2351 C CA . GLU B 1 64 ? 11.281 -22.812 -11.672 1 97.81 64 GLU B CA 1
ATOM 2352 C C . GLU B 1 64 ? 11.703 -22.469 -10.25 1 97.81 64 GLU B C 1
ATOM 2354 O O . GLU B 1 64 ? 12.508 -23.188 -9.648 1 97.81 64 GLU B O 1
ATOM 2359 N N . ALA B 1 65 ? 11.195 -21.375 -9.734 1 98.5 65 ALA B N 1
ATOM 2360 C CA . ALA B 1 65 ? 11.5 -20.969 -8.359 1 98.5 65 ALA B CA 1
ATOM 2361 C C . ALA B 1 65 ? 11.125 -22.078 -7.371 1 98.5 65 ALA B C 1
ATOM 2363 O O . ALA B 1 65 ? 11.906 -22.391 -6.469 1 98.5 65 ALA B O 1
ATOM 2364 N N . LEU B 1 66 ? 9.953 -22.641 -7.555 1 98.44 66 LEU B N 1
ATOM 2365 C CA . LEU B 1 66 ? 9.461 -23.688 -6.672 1 98.44 66 LEU B CA 1
ATOM 2366 C C . LEU B 1 66 ? 10.32 -24.953 -6.801 1 98.44 66 LEU B C 1
ATOM 2368 O O . LEU B 1 66 ? 10.539 -25.656 -5.816 1 98.44 66 LEU B O 1
ATOM 2372 N N . SER B 1 67 ? 10.758 -25.219 -7.965 1 98.19 67 SER B N 1
ATOM 2373 C CA . SER B 1 67 ? 11.641 -26.375 -8.172 1 98.19 67 SER B CA 1
ATOM 2374 C C . SER B 1 67 ? 12.992 -26.156 -7.5 1 98.19 67 SER B C 1
ATOM 2376 O O . SER B 1 67 ? 13.477 -27.047 -6.793 1 98.19 67 SER B O 1
ATOM 2378 N N . LEU B 1 68 ? 13.555 -25 -7.641 1 98.12 68 LEU B N 1
ATOM 2379 C CA . LEU B 1 68 ? 14.891 -24.688 -7.148 1 98.12 68 LEU B CA 1
ATOM 2380 C C . LEU B 1 68 ? 14.906 -24.641 -5.621 1 98.12 68 LEU B C 1
ATOM 2382 O O . LEU B 1 68 ? 15.906 -25 -5 1 98.12 68 LEU B O 1
ATOM 2386 N N . CYS B 1 69 ? 13.82 -24.234 -4.988 1 98.25 69 CYS B N 1
ATOM 2387 C CA . CYS B 1 69 ? 13.844 -23.969 -3.553 1 98.25 69 CYS B CA 1
ATOM 2388 C C . CYS B 1 69 ? 13.82 -25.281 -2.764 1 98.25 69 CYS B C 1
ATOM 2390 O O . CYS B 1 69 ? 13.938 -25.266 -1.538 1 98.25 69 CYS B O 1
ATOM 2392 N N . LYS B 1 70 ? 13.625 -26.375 -3.51 1 97.31 70 LYS B N 1
ATOM 2393 C CA . LYS B 1 70 ? 13.711 -27.672 -2.852 1 97.31 70 LYS B CA 1
ATOM 2394 C C . LYS B 1 70 ? 15.117 -27.922 -2.309 1 97.31 70 LYS B C 1
ATOM 2396 O O . LYS B 1 70 ? 15.289 -28.641 -1.322 1 97.31 70 LYS B O 1
ATOM 2401 N N . GLU B 1 71 ? 16.078 -27.25 -2.93 1 97.25 71 GLU B N 1
ATOM 2402 C CA . GLU B 1 71 ? 17.453 -27.531 -2.547 1 97.25 71 GLU B CA 1
ATOM 2403 C C . GLU B 1 71 ? 18.219 -26.25 -2.262 1 97.25 71 GLU B C 1
ATOM 2405 O O . GLU B 1 71 ? 19.312 -26.281 -1.696 1 97.25 71 GLU B O 1
ATOM 2410 N N . LYS B 1 72 ? 17.719 -25.156 -2.691 1 98.19 72 LYS B N 1
ATOM 2411 C CA . LYS B 1 72 ? 18.438 -23.875 -2.59 1 98.19 72 LYS B CA 1
ATOM 2412 C C . LYS B 1 72 ? 17.562 -22.812 -1.95 1 98.19 72 LYS B C 1
ATOM 2414 O O . LYS B 1 72 ? 16.328 -22.938 -1.922 1 98.19 72 LYS B O 1
ATOM 2419 N N . ASN B 1 73 ? 18.172 -21.797 -1.369 1 98.56 73 ASN B N 1
ATOM 2420 C CA . ASN B 1 73 ? 17.453 -20.578 -1 1 98.56 73 ASN B CA 1
ATOM 2421 C C . ASN B 1 73 ? 17.219 -19.672 -2.209 1 98.56 73 ASN B C 1
ATOM 2423 O O . ASN B 1 73 ? 18.172 -19.25 -2.865 1 98.56 73 ASN B O 1
ATOM 2427 N N . VAL B 1 74 ? 15.977 -19.438 -2.477 1 98.81 74 VAL B N 1
ATOM 2428 C CA . VAL B 1 74 ? 15.609 -18.766 -3.721 1 98.81 74 VAL B CA 1
ATOM 2429 C C . VAL B 1 74 ? 14.867 -17.469 -3.414 1 98.81 74 VAL B C 1
ATOM 2431 O O . VAL B 1 74 ? 14.016 -17.422 -2.523 1 98.81 74 VAL B O 1
ATOM 2434 N N . ALA B 1 75 ? 15.227 -16.438 -4.133 1 98.81 75 ALA B N 1
ATOM 2435 C CA . ALA B 1 75 ? 14.477 -15.188 -4.137 1 98.81 75 ALA B CA 1
ATOM 2436 C C . ALA B 1 75 ? 13.75 -14.992 -5.461 1 98.81 75 ALA B C 1
ATOM 2438 O O . ALA B 1 75 ? 14.375 -14.961 -6.523 1 98.81 75 ALA B O 1
ATOM 2439 N N . LEU B 1 76 ? 12.484 -14.945 -5.391 1 98.75 76 LEU B N 1
ATOM 2440 C CA . LEU B 1 76 ? 11.688 -14.516 -6.531 1 98.75 76 LEU B CA 1
ATOM 2441 C C . LEU B 1 76 ? 11.328 -13.039 -6.41 1 98.75 76 LEU B C 1
ATOM 2443 O O . LEU B 1 76 ? 10.602 -12.648 -5.496 1 98.75 76 LEU B O 1
ATOM 2447 N N . ILE B 1 77 ? 11.711 -12.258 -7.438 1 98.06 77 ILE B N 1
ATOM 2448 C CA . ILE B 1 77 ? 11.68 -10.805 -7.332 1 98.06 77 ILE B CA 1
ATOM 2449 C C . ILE B 1 77 ? 10.445 -10.258 -8.039 1 98.06 77 ILE B C 1
ATOM 2451 O O . ILE B 1 77 ? 10.148 -10.648 -9.172 1 98.06 77 ILE B O 1
ATOM 2455 N N . SER B 1 78 ? 9.75 -9.391 -7.293 1 96.81 78 SER B N 1
ATOM 2456 C CA . SER B 1 78 ? 8.672 -8.562 -7.836 1 96.81 78 SER B CA 1
ATOM 2457 C C . SER B 1 78 ? 8.938 -7.078 -7.586 1 96.81 78 SER B C 1
ATOM 2459 O O . SER B 1 78 ? 9.602 -6.715 -6.609 1 96.81 78 SER B O 1
ATOM 2461 N N . THR B 1 79 ? 8.492 -6.219 -8.508 1 96.44 79 THR B N 1
ATOM 2462 C CA . THR B 1 79 ? 8.531 -4.789 -8.219 1 96.44 79 THR B CA 1
ATOM 2463 C C . THR B 1 79 ? 7.316 -4.379 -7.387 1 96.44 79 THR B C 1
ATOM 2465 O O . THR B 1 79 ? 6.285 -5.051 -7.41 1 96.44 79 THR B O 1
ATOM 2468 N N . GLY B 1 80 ? 7.492 -3.256 -6.715 1 98 80 GLY B N 1
ATOM 2469 C CA . GLY B 1 80 ? 6.438 -2.891 -5.781 1 98 80 GLY B CA 1
ATOM 2470 C C . GLY B 1 80 ? 6.281 -3.877 -4.641 1 98 80 GLY B C 1
ATOM 2471 O O . GLY B 1 80 ? 7.258 -4.203 -3.959 1 98 80 GLY B O 1
ATOM 2472 N N . ASP B 1 81 ? 5.145 -4.371 -4.496 1 98.56 81 ASP B N 1
ATOM 2473 C CA . ASP B 1 81 ? 4.801 -5.371 -3.492 1 98.56 81 ASP B CA 1
ATOM 2474 C C . ASP B 1 81 ? 4.566 -6.738 -4.133 1 98.56 81 ASP B C 1
ATOM 2476 O O . ASP B 1 81 ? 3.912 -6.836 -5.176 1 98.56 81 ASP B O 1
ATOM 2480 N N . ALA B 1 82 ? 5.059 -7.77 -3.461 1 98.25 82 ALA B N 1
ATOM 2481 C CA . ALA B 1 82 ? 4.941 -9.117 -4.016 1 98.25 82 ALA B CA 1
ATOM 2482 C C . ALA B 1 82 ? 3.488 -9.586 -4.016 1 98.25 82 ALA B C 1
ATOM 2484 O O . ALA B 1 82 ? 3.113 -10.461 -4.797 1 98.25 82 ALA B O 1
ATOM 2485 N N . GLY B 1 83 ? 2.686 -9.023 -3.15 1 98.31 83 GLY B N 1
ATOM 2486 C CA . GLY B 1 83 ? 1.31 -9.469 -2.973 1 98.31 83 GLY B CA 1
ATOM 2487 C C . GLY B 1 83 ? 0.306 -8.586 -3.693 1 98.31 83 GLY B C 1
ATOM 2488 O O . GLY B 1 83 ? -0.903 -8.805 -3.596 1 98.31 83 GLY B O 1
ATOM 2489 N N . ILE B 1 84 ? 0.726 -7.527 -4.391 1 98.38 84 ILE B N 1
ATOM 2490 C CA . ILE B 1 84 ? -0.141 -6.645 -5.164 1 98.38 84 ILE B CA 1
ATOM 2491 C C . ILE B 1 84 ? 0.24 -6.715 -6.641 1 98.38 84 ILE B C 1
ATOM 2493 O O . ILE B 1 84 ? 1.257 -6.148 -7.051 1 98.38 84 ILE B O 1
ATOM 2497 N N . TYR B 1 85 ? -0.517 -7.395 -7.414 1 96.31 85 TYR B N 1
ATOM 2498 C CA . TYR B 1 85 ? -0.322 -7.613 -8.844 1 96.31 85 TYR B CA 1
ATOM 2499 C C . TYR B 1 85 ? 1.015 -8.297 -9.109 1 96.31 85 TYR B C 1
ATOM 2501 O O . TYR B 1 85 ? 1.592 -8.141 -10.188 1 96.31 85 TYR B O 1
ATOM 2509 N N . GLY B 1 86 ? 1.591 -8.969 -8.109 1 95.38 86 GLY B N 1
ATOM 2510 C CA . GLY B 1 86 ? 2.885 -9.617 -8.227 1 95.38 86 GLY B CA 1
ATOM 2511 C C . GLY B 1 86 ? 2.781 -11.117 -8.43 1 95.38 86 GLY B C 1
ATOM 2512 O O . GLY B 1 86 ? 1.916 -11.594 -9.172 1 95.38 86 GLY B O 1
ATOM 2513 N N . MET B 1 87 ? 3.73 -11.844 -7.789 1 96.38 87 MET B N 1
ATOM 2514 C CA . MET B 1 87 ? 3.807 -13.273 -8.086 1 96.38 87 MET B CA 1
ATOM 2515 C C . MET B 1 87 ? 3.443 -14.109 -6.863 1 96.38 87 MET B C 1
ATOM 2517 O O . MET B 1 87 ? 3.35 -15.336 -6.945 1 96.38 87 MET B O 1
ATOM 2521 N N . ALA B 1 88 ? 3.182 -13.477 -5.703 1 98.25 88 ALA B N 1
ATOM 2522 C CA . ALA B 1 88 ? 2.934 -14.203 -4.461 1 98.25 88 ALA B CA 1
ATOM 2523 C C . ALA B 1 88 ? 1.731 -15.133 -4.605 1 98.25 88 ALA B C 1
ATOM 2525 O O . ALA B 1 88 ? 1.776 -16.297 -4.172 1 98.25 88 ALA B O 1
ATOM 2526 N N . GLY B 1 89 ? 0.676 -14.602 -5.25 1 97.44 89 GLY B N 1
ATOM 2527 C CA . GLY B 1 89 ? -0.519 -15.414 -5.426 1 97.44 89 GLY B CA 1
ATOM 2528 C C . GLY B 1 89 ? -0.281 -16.656 -6.266 1 97.44 89 GLY B C 1
ATOM 2529 O O . GLY B 1 89 ? -0.694 -17.75 -5.887 1 97.44 89 GLY B O 1
ATOM 2530 N N . LEU B 1 90 ? 0.387 -16.484 -7.367 1 97 90 LEU B N 1
ATOM 2531 C CA . LEU B 1 90 ? 0.646 -17.609 -8.266 1 97 90 LEU B CA 1
ATOM 2532 C C . LEU B 1 90 ? 1.535 -18.656 -7.602 1 97 90 LEU B C 1
ATOM 2534 O O . LEU B 1 90 ? 1.307 -19.844 -7.75 1 97 90 LEU B O 1
ATOM 2538 N N . ILE B 1 91 ? 2.553 -18.234 -6.863 1 98.25 91 ILE B N 1
ATOM 2539 C CA . ILE B 1 91 ? 3.436 -19.125 -6.133 1 98.25 91 ILE B CA 1
ATOM 2540 C C . ILE B 1 91 ? 2.617 -19.969 -5.152 1 98.25 91 ILE B C 1
ATOM 2542 O O . ILE B 1 91 ? 2.779 -21.188 -5.086 1 98.25 91 ILE B O 1
ATOM 2546 N N . LEU B 1 92 ? 1.734 -19.328 -4.398 1 98.19 92 LEU B N 1
ATOM 2547 C CA . LEU B 1 92 ? 0.957 -20.031 -3.389 1 98.19 92 LEU B CA 1
ATOM 2548 C C . LEU B 1 92 ? -0.056 -20.969 -4.039 1 98.19 92 LEU B C 1
ATOM 2550 O O . LEU B 1 92 ? -0.376 -22.016 -3.488 1 98.19 92 LEU B O 1
ATOM 2554 N N . GLU B 1 93 ? -0.551 -20.562 -5.227 1 97.44 93 GLU B N 1
ATOM 2555 C CA . GLU B 1 93 ? -1.441 -21.438 -5.98 1 97.44 93 GLU B CA 1
ATOM 2556 C C . GLU B 1 93 ? -0.721 -22.703 -6.422 1 97.44 93 GLU B C 1
ATOM 2558 O O . GLU B 1 93 ? -1.296 -23.797 -6.387 1 97.44 93 GLU B O 1
ATOM 2563 N N . LEU B 1 94 ? 0.514 -22.594 -6.82 1 97.12 94 LEU B N 1
ATOM 2564 C CA . LEU B 1 94 ? 1.257 -23.672 -7.457 1 97.12 94 LEU B CA 1
ATOM 2565 C C . LEU B 1 94 ? 1.983 -24.516 -6.418 1 97.12 94 LEU B C 1
ATOM 2567 O O . LEU B 1 94 ? 2.316 -25.672 -6.68 1 97.12 94 LEU B O 1
ATOM 2571 N N . ARG B 1 95 ? 2.26 -23.922 -5.285 1 97.19 95 ARG B N 1
ATOM 2572 C CA . ARG B 1 95 ? 3.107 -24.609 -4.312 1 97.19 95 ARG B CA 1
ATOM 2573 C C . ARG B 1 95 ? 2.41 -25.844 -3.756 1 97.19 95 ARG B C 1
ATOM 2575 O O . ARG B 1 95 ? 1.18 -25.891 -3.695 1 97.19 95 ARG B O 1
ATOM 2582 N N . GLU B 1 96 ? 3.123 -26.766 -3.396 1 95.38 96 GLU B N 1
ATOM 2583 C CA . GLU B 1 96 ? 2.631 -27.969 -2.729 1 95.38 96 GLU B CA 1
ATOM 2584 C C . GLU B 1 96 ? 3.125 -28.047 -1.286 1 95.38 96 GLU B C 1
ATOM 2586 O O . GLU B 1 96 ? 2.383 -27.719 -0.354 1 95.38 96 GLU B O 1
ATOM 2591 N N . ASN B 1 97 ? 4.375 -28.234 -1.076 1 95 97 ASN B N 1
ATOM 2592 C CA . ASN B 1 97 ? 4.906 -28.391 0.275 1 95 97 ASN B CA 1
ATOM 2593 C C . ASN B 1 97 ? 6.117 -27.484 0.501 1 95 97 ASN B C 1
ATOM 2595 O O . ASN B 1 97 ? 6.742 -27.531 1.562 1 95 97 ASN B O 1
ATOM 2599 N N . GLU B 1 98 ? 6.426 -26.672 -0.446 1 97.88 98 GLU B N 1
ATOM 2600 C CA . GLU B 1 98 ? 7.609 -25.828 -0.342 1 97.88 98 GLU B CA 1
ATOM 2601 C C . GLU B 1 98 ? 7.445 -24.781 0.754 1 97.88 98 GLU B C 1
ATOM 2603 O O . GLU B 1 98 ? 6.34 -24.297 0.988 1 97.88 98 GLU B O 1
ATOM 2608 N N . ASP B 1 99 ? 8.477 -24.5 1.444 1 97.88 99 ASP B N 1
ATOM 2609 C CA . ASP B 1 99 ? 8.523 -23.422 2.426 1 97.88 99 ASP B CA 1
ATOM 2610 C C . ASP B 1 99 ? 8.609 -22.062 1.74 1 97.88 99 ASP B C 1
ATOM 2612 O O . ASP B 1 99 ? 9.648 -21.703 1.187 1 97.88 99 ASP B O 1
ATOM 2616 N N . VAL B 1 100 ? 7.508 -21.328 1.807 1 98.56 100 VAL B N 1
ATOM 2617 C CA . VAL B 1 100 ? 7.406 -20.062 1.08 1 98.56 100 VAL B CA 1
ATOM 2618 C C . VAL B 1 100 ? 7.191 -18.922 2.064 1 98.56 100 VAL B C 1
ATOM 2620 O O . VAL B 1 100 ? 6.332 -19 2.943 1 98.56 100 VAL B O 1
ATOM 2623 N N . GLU B 1 101 ? 7.953 -17.922 1.916 1 98.62 101 GLU B N 1
ATOM 2624 C CA . GLU B 1 101 ? 7.812 -16.672 2.672 1 98.62 101 GLU B CA 1
ATOM 2625 C C . GLU B 1 101 ? 7.543 -15.492 1.744 1 98.62 101 GLU B C 1
ATOM 2627 O O . GLU B 1 101 ? 8.219 -15.328 0.728 1 98.62 101 GLU B O 1
ATOM 2632 N N . ILE B 1 102 ? 6.547 -14.742 2.084 1 98.88 102 ILE B N 1
ATOM 2633 C CA . ILE B 1 102 ? 6.238 -13.539 1.316 1 98.88 102 ILE B CA 1
ATOM 2634 C C . ILE B 1 102 ? 6.801 -12.312 2.031 1 98.88 102 ILE B C 1
ATOM 2636 O O . ILE B 1 102 ? 6.535 -12.102 3.219 1 98.88 102 ILE B O 1
ATOM 2640 N N . ILE B 1 103 ? 7.559 -11.5 1.359 1 98.88 103 ILE B N 1
ATOM 2641 C CA . ILE B 1 103 ? 8.133 -10.266 1.88 1 98.88 103 ILE B CA 1
ATOM 2642 C C . ILE B 1 103 ? 7.531 -9.07 1.145 1 98.88 103 ILE B C 1
ATOM 2644 O O . ILE B 1 103 ? 7.734 -8.906 -0.061 1 98.88 103 ILE B O 1
ATOM 2648 N N . PRO B 1 104 ? 6.762 -8.211 1.856 1 98.88 104 PRO B N 1
ATOM 2649 C CA . PRO B 1 104 ? 6.086 -7.09 1.198 1 98.88 104 PRO B CA 1
ATOM 2650 C C . PRO B 1 104 ? 7.051 -5.977 0.792 1 98.88 104 PRO B C 1
ATOM 2652 O O . PRO B 1 104 ? 8.211 -5.977 1.209 1 98.88 104 PRO B O 1
ATOM 2655 N N . GLY B 1 105 ? 6.637 -5.109 -0.051 1 98.81 105 GLY B N 1
ATOM 2656 C CA . GLY B 1 105 ? 7.359 -3.924 -0.49 1 98.81 105 GLY B CA 1
ATOM 2657 C C . GLY B 1 105 ? 6.465 -2.711 -0.661 1 98.81 105 GLY B C 1
ATOM 2658 O O . GLY B 1 105 ? 5.242 -2.811 -0.536 1 98.81 105 GLY B O 1
ATOM 2659 N N . ILE B 1 106 ? 7.051 -1.569 -0.919 1 98.88 106 ILE B N 1
ATOM 2660 C CA . ILE B 1 106 ? 6.32 -0.336 -1.19 1 98.88 106 ILE B CA 1
ATOM 2661 C C . ILE B 1 106 ? 5.711 -0.394 -2.59 1 98.88 106 ILE B C 1
ATOM 2663 O O . ILE B 1 106 ? 6.438 -0.44 -3.586 1 98.88 106 ILE B O 1
ATOM 2667 N N . THR B 1 107 ? 4.422 -0.455 -2.643 1 98.75 107 THR B N 1
ATOM 2668 C CA . THR B 1 107 ? 3.734 -0.599 -3.922 1 98.75 107 THR B CA 1
ATOM 2669 C C . THR B 1 107 ? 3.777 0.708 -4.707 1 98.75 107 THR B C 1
ATOM 2671 O O . THR B 1 107 ? 4.082 1.765 -4.152 1 98.75 107 THR B O 1
ATOM 2674 N N . ALA B 1 108 ? 3.467 0.666 -5.957 1 98.56 108 ALA B N 1
ATOM 2675 C CA . ALA B 1 108 ? 3.637 1.772 -6.895 1 98.56 108 ALA B CA 1
ATOM 2676 C C . ALA B 1 108 ? 2.799 2.979 -6.48 1 98.56 108 ALA B C 1
ATOM 2678 O O . ALA B 1 108 ? 3.248 4.121 -6.59 1 98.56 108 ALA B O 1
ATOM 2679 N N . SER B 1 109 ? 1.562 2.789 -6.012 1 98.81 109 SER B N 1
ATOM 2680 C CA . SER B 1 109 ? 0.706 3.912 -5.637 1 98.81 109 SER B CA 1
ATOM 2681 C C . SER B 1 109 ? 1.297 4.691 -4.469 1 98.81 109 SER B C 1
ATOM 2683 O O . SER B 1 109 ? 1.287 5.926 -4.469 1 98.81 109 SER B O 1
ATOM 2685 N N . SER B 1 110 ? 1.82 3.99 -3.465 1 98.81 110 SER B N 1
ATOM 2686 C CA . SER B 1 110 ? 2.465 4.648 -2.334 1 98.81 110 SER B CA 1
ATOM 2687 C C . SER B 1 110 ? 3.705 5.422 -2.773 1 98.81 110 SER B C 1
ATOM 2689 O O . SER B 1 110 ? 3.918 6.559 -2.352 1 98.81 110 SER B O 1
ATOM 2691 N N . ALA B 1 111 ? 4.508 4.766 -3.607 1 98.88 111 ALA B N 1
ATOM 2692 C CA . ALA B 1 111 ? 5.703 5.418 -4.137 1 98.88 111 ALA B CA 1
ATOM 2693 C C . ALA B 1 111 ? 5.34 6.691 -4.898 1 98.88 111 ALA B C 1
ATOM 2695 O O . ALA B 1 111 ? 5.887 7.762 -4.625 1 98.88 111 ALA B O 1
ATOM 2696 N N . ALA B 1 112 ? 4.43 6.57 -5.805 1 98.94 112 ALA B N 1
ATOM 2697 C CA . ALA B 1 112 ? 4 7.703 -6.625 1 98.94 112 ALA B CA 1
ATOM 2698 C C . ALA B 1 112 ? 3.398 8.805 -5.758 1 98.94 112 ALA B C 1
ATOM 2700 O O . ALA B 1 112 ? 3.676 9.992 -5.973 1 98.94 112 ALA B O 1
ATOM 2701 N N . GLY B 1 113 ? 2.555 8.398 -4.812 1 98.88 113 GLY B N 1
ATOM 2702 C CA . GLY B 1 113 ? 1.968 9.367 -3.904 1 98.88 113 GLY B CA 1
ATOM 2703 C C . GLY B 1 113 ? 3.002 10.219 -3.188 1 98.88 113 GLY B C 1
ATOM 2704 O O . GLY B 1 113 ? 2.844 11.43 -3.074 1 98.88 113 GLY B O 1
ATOM 2705 N N . SER B 1 114 ? 4.059 9.594 -2.752 1 98.88 114 SER B N 1
ATOM 2706 C CA . SER B 1 114 ? 5.086 10.297 -1.989 1 98.88 114 SER B CA 1
ATOM 2707 C C . SER B 1 114 ? 5.848 11.281 -2.867 1 98.88 114 SER B C 1
ATOM 2709 O O . SER B 1 114 ? 6.414 12.258 -2.365 1 98.88 114 SER B O 1
ATOM 2711 N N . VAL B 1 115 ? 5.91 11.047 -4.191 1 98.81 115 VAL B N 1
ATOM 2712 C CA . VAL B 1 115 ? 6.609 11.906 -5.148 1 98.81 115 VAL B CA 1
ATOM 2713 C C . VAL B 1 115 ? 5.812 13.188 -5.367 1 98.81 115 VAL B C 1
ATOM 2715 O O . VAL B 1 115 ? 6.391 14.273 -5.445 1 98.81 115 VAL B O 1
ATOM 2718 N N . ILE B 1 116 ? 4.469 13.078 -5.32 1 98.88 116 ILE B N 1
ATOM 2719 C CA . ILE B 1 116 ? 3.686 14.211 -5.82 1 98.88 116 ILE B CA 1
ATOM 2720 C C . ILE B 1 116 ? 2.982 14.898 -4.652 1 98.88 116 ILE B C 1
ATOM 2722 O O . ILE B 1 116 ? 2.342 15.938 -4.836 1 98.88 116 ILE B O 1
ATOM 2726 N N . GLY B 1 117 ? 3.068 14.383 -3.471 1 98.75 117 GLY B N 1
ATOM 2727 C CA . GLY B 1 117 ? 2.451 14.969 -2.291 1 98.75 117 GLY B CA 1
ATOM 2728 C C . GLY B 1 117 ? 1.83 13.938 -1.367 1 98.75 117 GLY B C 1
ATOM 2729 O O . GLY B 1 117 ? 2.527 13.062 -0.851 1 98.75 117 GLY B O 1
ATOM 2730 N N . ALA B 1 118 ? 0.489 14.094 -1.144 1 98.75 118 ALA B N 1
ATOM 2731 C CA . ALA B 1 118 ? -0.243 13.195 -0.261 1 98.75 118 ALA B CA 1
ATOM 2732 C C . ALA B 1 118 ? -1.641 12.906 -0.804 1 98.75 118 ALA B C 1
ATOM 2734 O O . ALA B 1 118 ? -2.639 13.125 -0.111 1 98.75 118 ALA B O 1
ATOM 2735 N N . PRO B 1 119 ? -1.663 12.336 -1.973 1 98.94 119 PRO B N 1
ATOM 2736 C CA . PRO B 1 119 ? -2.973 12.078 -2.578 1 98.94 119 PRO B CA 1
ATOM 2737 C C . PRO B 1 119 ? -3.74 10.961 -1.877 1 98.94 119 PRO B C 1
ATOM 2739 O O . PRO B 1 119 ? -4.973 10.938 -1.918 1 98.94 119 PRO B O 1
ATOM 2742 N N . LEU B 1 120 ? -3.068 10.078 -1.166 1 98.75 120 LEU B N 1
ATOM 2743 C CA . LEU B 1 120 ? -3.682 8.836 -0.7 1 98.75 120 LEU B CA 1
ATOM 2744 C C . LEU B 1 120 ? -4.043 8.93 0.779 1 98.75 120 LEU B C 1
ATOM 2746 O O . LEU B 1 120 ? -4.094 7.918 1.477 1 98.75 120 LEU B O 1
ATOM 2750 N N . MET B 1 121 ? -4.309 10.102 1.282 1 97.81 121 MET B N 1
ATOM 2751 C CA . MET B 1 121 ? -4.477 10.367 2.707 1 97.81 121 MET B CA 1
ATOM 2752 C C . MET B 1 121 ? -5.805 9.812 3.213 1 97.81 121 MET B C 1
ATOM 2754 O O . MET B 1 121 ? -6.02 9.711 4.422 1 97.81 121 MET B O 1
ATOM 2758 N N . HIS B 1 122 ? -6.668 9.43 2.355 1 97.25 122 HIS B N 1
ATOM 2759 C CA . HIS B 1 122 ? -8.008 8.945 2.676 1 97.25 122 HIS B CA 1
ATOM 2760 C C . HIS B 1 122 ? -8.289 7.621 1.974 1 97.25 122 HIS B C 1
ATOM 2762 O O . HIS B 1 122 ? -7.375 6.98 1.451 1 97.25 122 HIS B O 1
ATOM 2768 N N . ASP B 1 123 ? -9.562 7.145 2.133 1 98.5 123 ASP B N 1
ATOM 2769 C CA . ASP B 1 123 ? -9.93 5.875 1.517 1 98.5 123 ASP B CA 1
ATOM 2770 C C . ASP B 1 123 ? -9.547 5.848 0.039 1 98.5 123 ASP B C 1
ATOM 2772 O O . ASP B 1 123 ? -9.812 6.801 -0.694 1 98.5 123 ASP B O 1
ATOM 2776 N N . ASN B 1 124 ? -8.859 4.793 -0.375 1 98.88 124 ASN B N 1
ATOM 2777 C CA . ASN B 1 124 ? -8.289 4.723 -1.717 1 98.88 124 ASN B CA 1
ATOM 2778 C C . ASN B 1 124 ? -8.359 3.307 -2.281 1 98.88 124 ASN B C 1
ATOM 2780 O O . ASN B 1 124 ? -8.609 2.352 -1.547 1 98.88 124 ASN B O 1
ATOM 2784 N N . CYS B 1 125 ? -8.219 3.178 -3.598 1 98.88 125 CYS B N 1
ATOM 2785 C CA . CYS B 1 125 ? -8.227 1.861 -4.227 1 98.88 125 CYS B CA 1
ATOM 2786 C C . CYS B 1 125 ? -7.223 1.797 -5.375 1 98.88 125 CYS B C 1
ATOM 2788 O O . CYS B 1 125 ? -6.777 2.832 -5.875 1 98.88 125 CYS B O 1
ATOM 2790 N N . ASN B 1 126 ? -6.758 0.637 -5.645 1 98.88 126 ASN B N 1
ATOM 2791 C CA . ASN B 1 126 ? -5.941 0.281 -6.801 1 98.88 126 ASN B CA 1
ATOM 2792 C C . ASN B 1 126 ? -6.738 -0.519 -7.828 1 98.88 126 ASN B C 1
ATOM 2794 O O . ASN B 1 126 ? -7.355 -1.529 -7.488 1 98.88 126 ASN B O 1
ATOM 2798 N N . ILE B 1 127 ? -6.727 -0.075 -9.07 1 98.75 127 ILE B N 1
ATOM 2799 C CA . ILE B 1 127 ? -7.406 -0.77 -10.156 1 98.75 127 ILE B CA 1
ATOM 2800 C C . ILE B 1 127 ? -6.449 -0.951 -11.336 1 98.75 127 ILE B C 1
ATOM 2802 O O . ILE B 1 127 ? -5.844 0.015 -11.805 1 98.75 127 ILE B O 1
ATOM 2806 N N . SER B 1 128 ? -6.301 -2.186 -11.75 1 97.81 128 SER B N 1
ATOM 2807 C CA . SER B 1 128 ? -5.527 -2.465 -12.953 1 97.81 128 SER B CA 1
ATOM 2808 C C . SER B 1 128 ? -6.395 -2.357 -14.211 1 97.81 128 SER B C 1
ATOM 2810 O O . SER B 1 128 ? -7.488 -2.926 -14.266 1 97.81 128 SER B O 1
ATOM 2812 N N . LEU B 1 129 ? -5.926 -1.677 -15.258 1 97.5 129 LEU B N 1
ATOM 2813 C CA . LEU B 1 129 ? -6.684 -1.549 -16.5 1 97.5 129 LEU B CA 1
ATOM 2814 C C . LEU B 1 129 ? -6.285 -2.633 -17.484 1 97.5 129 LEU B C 1
ATOM 2816 O O . LEU B 1 129 ? -6.648 -2.564 -18.672 1 97.5 129 LEU B O 1
ATOM 2820 N N . SER B 1 130 ? -5.586 -3.646 -17.016 1 94.38 130 SER B N 1
ATOM 2821 C CA . SER B 1 130 ? -5.273 -4.797 -17.859 1 94.38 130 SER B CA 1
ATOM 2822 C C . SER B 1 130 ? -6.469 -5.738 -17.969 1 94.38 130 SER B C 1
ATOM 2824 O O . SER B 1 130 ? -7.012 -6.184 -16.953 1 94.38 130 SER B O 1
ATOM 2826 N N . ASP B 1 131 ? -6.797 -6.043 -19.172 1 92.94 131 ASP B N 1
ATOM 2827 C CA . ASP B 1 131 ? -7.918 -6.949 -19.391 1 92.94 131 ASP B CA 1
ATOM 2828 C C . ASP B 1 131 ? -7.43 -8.367 -19.688 1 92.94 131 ASP B C 1
ATOM 2830 O O . ASP B 1 131 ? -8.188 -9.195 -20.188 1 92.94 131 ASP B O 1
ATOM 2834 N N . LEU B 1 132 ? -6.195 -8.648 -19.422 1 86.44 132 LEU B N 1
ATOM 2835 C CA . LEU B 1 132 ? -5.645 -9.969 -19.703 1 86.44 132 LEU B CA 1
ATOM 2836 C C . LEU B 1 132 ? -6.387 -11.047 -18.922 1 86.44 132 LEU B C 1
ATOM 2838 O O . LEU B 1 132 ? -6.75 -12.086 -19.469 1 86.44 132 LEU B O 1
ATOM 2842 N N . MET B 1 133 ? -6.715 -10.742 -17.609 1 83.75 133 MET B N 1
ATOM 2843 C CA . MET B 1 133 ? -7.324 -11.766 -16.766 1 83.75 133 MET B CA 1
ATOM 2844 C C . MET B 1 133 ? -8.641 -11.273 -16.188 1 83.75 133 MET B C 1
ATOM 2846 O O . MET B 1 133 ? -9.258 -11.969 -15.367 1 83.75 133 MET B O 1
ATOM 2850 N N . THR B 1 134 ? -9.047 -10.141 -16.547 1 91.31 134 THR B N 1
ATOM 2851 C CA . THR B 1 134 ? -10.266 -9.5 -16.078 1 91.31 134 THR B CA 1
ATOM 2852 C C . THR B 1 134 ? -11.047 -8.891 -17.234 1 91.31 134 THR B C 1
ATOM 2854 O O . THR B 1 134 ? -10.539 -8.031 -17.953 1 91.31 134 THR B O 1
ATOM 2857 N N . PRO B 1 135 ? -12.305 -9.375 -17.438 1 94.44 135 PRO B N 1
ATOM 2858 C CA . PRO B 1 135 ? -13.094 -8.742 -18.5 1 94.44 135 PRO B CA 1
ATOM 2859 C C . PRO B 1 135 ? -13.172 -7.227 -18.359 1 94.44 135 PRO B C 1
ATOM 2861 O O . PRO B 1 135 ? -13.32 -6.715 -17.234 1 94.44 135 PRO B O 1
ATOM 2864 N N . TYR B 1 136 ? -13.062 -6.512 -19.484 1 95.62 136 TYR B N 1
ATOM 2865 C CA . TYR B 1 136 ? -13.016 -5.051 -19.453 1 95.62 136 TYR B CA 1
ATOM 2866 C C . TYR B 1 136 ? -14.297 -4.473 -18.875 1 95.62 136 TYR B C 1
ATOM 2868 O O . TYR B 1 136 ? -14.258 -3.455 -18.172 1 95.62 136 TYR B O 1
ATOM 2876 N N . GLU B 1 137 ? -15.438 -5.109 -19.094 1 97.31 137 GLU B N 1
ATOM 2877 C CA . GLU B 1 137 ? -16.703 -4.621 -18.547 1 97.31 137 GLU B CA 1
ATOM 2878 C C . GLU B 1 137 ? -16.672 -4.637 -17.016 1 97.31 137 GLU B C 1
ATOM 2880 O O . GLU B 1 137 ? -17.266 -3.766 -16.375 1 97.31 137 GLU B O 1
ATOM 2885 N N . ASP B 1 138 ? -16.016 -5.633 -16.438 1 97.06 138 ASP B N 1
ATOM 2886 C CA . ASP B 1 138 ? -15.867 -5.684 -14.984 1 97.06 138 ASP B CA 1
ATOM 2887 C C . ASP B 1 138 ? -14.961 -4.562 -14.484 1 97.06 138 ASP B C 1
ATOM 2889 O O . ASP B 1 138 ? -15.203 -3.99 -13.422 1 97.06 138 ASP B O 1
ATOM 2893 N N . ILE B 1 139 ? -13.945 -4.258 -15.234 1 97.88 139 ILE B N 1
ATOM 2894 C CA . ILE B 1 139 ? -13.039 -3.17 -14.883 1 97.88 139 ILE B CA 1
ATOM 2895 C C . ILE B 1 139 ? -13.797 -1.843 -14.906 1 97.88 139 ILE B C 1
ATOM 2897 O O . ILE B 1 139 ? -13.711 -1.059 -13.953 1 97.88 139 ILE B O 1
ATOM 2901 N N . LYS B 1 140 ? -14.57 -1.605 -15.93 1 98.38 140 LYS B N 1
ATOM 2902 C CA . LYS B 1 140 ? -15.352 -0.375 -16.047 1 98.38 140 LYS B CA 1
ATOM 2903 C C . LYS B 1 140 ? -16.328 -0.232 -14.883 1 98.38 140 LYS B C 1
ATOM 2905 O O . LYS B 1 140 ? -16.453 0.848 -14.305 1 98.38 140 LYS B O 1
ATOM 2910 N N . LYS B 1 141 ? -17.016 -1.311 -14.648 1 98.75 141 LYS B N 1
ATOM 2911 C CA . LYS B 1 141 ? -17.953 -1.297 -13.531 1 98.75 141 LYS B CA 1
ATOM 2912 C C . LYS B 1 141 ? -17.234 -0.946 -12.227 1 98.75 141 LYS B C 1
ATOM 2914 O O . LYS B 1 141 ? -17.734 -0.14 -11.438 1 98.75 141 LYS B O 1
ATOM 2919 N N . ARG B 1 142 ? -16.109 -1.586 -12 1 98.88 142 ARG B N 1
ATOM 2920 C CA . ARG B 1 142 ? -15.344 -1.345 -10.789 1 98.88 142 ARG B CA 1
ATOM 2921 C C . ARG B 1 142 ? -14.898 0.11 -10.703 1 98.88 142 ARG B C 1
ATOM 2923 O O . ARG B 1 142 ? -14.984 0.731 -9.641 1 98.88 142 ARG B O 1
ATOM 2930 N N . VAL B 1 143 ? -14.414 0.683 -11.812 1 98.94 143 VAL B N 1
ATOM 2931 C CA . VAL B 1 143 ? -14.008 2.082 -11.867 1 98.94 143 VAL B CA 1
ATOM 2932 C C . VAL B 1 143 ? -15.188 2.982 -11.516 1 98.94 143 VAL B C 1
ATOM 2934 O O . VAL B 1 143 ? -15.047 3.924 -10.734 1 98.94 143 VAL B O 1
ATOM 2937 N N . LYS B 1 144 ? -16.328 2.699 -12.047 1 98.94 144 LYS B N 1
ATOM 2938 C CA . LYS B 1 144 ? -17.516 3.5 -11.789 1 98.94 144 LYS B CA 1
ATOM 2939 C C . LYS B 1 144 ? -17.891 3.469 -10.305 1 98.94 144 LYS B C 1
ATOM 2941 O O . LYS B 1 144 ? -18.156 4.512 -9.703 1 98.94 144 LYS B O 1
ATOM 2946 N N . LEU B 1 145 ? -17.891 2.305 -9.75 1 98.94 145 LEU B N 1
ATOM 2947 C CA . LEU B 1 145 ? -18.297 2.145 -8.359 1 98.94 145 LEU B CA 1
ATOM 2948 C C . LEU B 1 145 ? -17.281 2.787 -7.422 1 98.94 145 LEU B C 1
ATOM 2950 O O . LEU B 1 145 ? -17.641 3.363 -6.398 1 98.94 145 LEU B O 1
ATOM 2954 N N . ALA B 1 146 ? -15.992 2.707 -7.777 1 98.94 146 ALA B N 1
ATOM 2955 C CA . ALA B 1 146 ? -14.961 3.398 -7.016 1 98.94 146 ALA B CA 1
ATOM 2956 C C . ALA B 1 146 ? -15.156 4.91 -7.062 1 98.94 146 ALA B C 1
ATOM 2958 O O . ALA B 1 146 ? -15.039 5.59 -6.039 1 98.94 146 ALA B O 1
ATOM 2959 N N . ALA B 1 147 ? -15.453 5.398 -8.266 1 98.94 147 ALA B N 1
ATOM 2960 C CA . ALA B 1 147 ? -15.68 6.828 -8.43 1 98.94 147 ALA B CA 1
ATOM 2961 C C . ALA B 1 147 ? -16.906 7.281 -7.641 1 98.94 147 ALA B C 1
ATOM 2963 O O . ALA B 1 147 ? -16.859 8.289 -6.938 1 98.94 147 ALA B O 1
ATOM 2964 N N . GLU B 1 148 ? -17.953 6.527 -7.723 1 98.88 148 GLU B N 1
ATOM 2965 C CA . GLU B 1 148 ? -19.188 6.832 -6.996 1 98.88 148 GLU B CA 1
ATOM 2966 C C . GLU B 1 148 ? -18.953 6.797 -5.488 1 98.88 148 GLU B C 1
ATOM 2968 O O . GLU B 1 148 ? -19.516 7.613 -4.75 1 98.88 148 GLU B O 1
ATOM 2973 N N . GLY B 1 149 ? -18.156 5.875 -5.031 1 98.81 149 GLY B N 1
ATOM 2974 C CA . GLY B 1 149 ? -17.828 5.758 -3.621 1 98.81 149 GLY B CA 1
ATOM 2975 C C . GLY B 1 149 ? -16.844 6.82 -3.145 1 98.81 149 GLY B C 1
ATOM 2976 O O . GLY B 1 149 ? -16.438 6.809 -1.984 1 98.81 149 GLY B O 1
ATOM 2977 N N . ASP B 1 150 ? -16.375 7.68 -4.008 1 98.5 150 ASP B N 1
ATOM 2978 C CA . ASP B 1 150 ? -15.508 8.82 -3.748 1 98.5 150 ASP B CA 1
ATOM 2979 C C . ASP B 1 150 ? -14.125 8.359 -3.273 1 98.5 150 ASP B C 1
ATOM 2981 O O . ASP B 1 150 ? -13.523 8.984 -2.402 1 98.5 150 ASP B O 1
ATOM 2985 N N . PHE B 1 151 ? -13.641 7.238 -3.754 1 98.88 151 PHE B N 1
ATOM 2986 C CA . PHE B 1 151 ? -12.281 6.77 -3.506 1 98.88 151 PHE B CA 1
ATOM 2987 C C . PHE B 1 151 ? -11.266 7.645 -4.23 1 98.88 151 PHE B C 1
ATOM 2989 O O . PHE B 1 151 ? -11.547 8.18 -5.305 1 98.88 151 PHE B O 1
ATOM 2996 N N . ILE B 1 152 ? -10.117 7.855 -3.633 1 98.94 152 ILE B N 1
ATOM 2997 C CA . ILE B 1 152 ? -8.961 8.141 -4.469 1 98.94 152 ILE B CA 1
ATOM 2998 C C . ILE B 1 152 ? -8.602 6.898 -5.289 1 98.94 152 ILE B C 1
ATOM 3000 O O . ILE B 1 152 ? -8.547 5.789 -4.758 1 98.94 152 ILE B O 1
ATOM 3004 N N . ILE B 1 153 ? -8.344 7.082 -6.574 1 98.94 153 ILE B N 1
ATOM 3005 C CA . ILE B 1 153 ? -8.164 5.926 -7.445 1 98.94 153 ILE B CA 1
ATOM 3006 C C . ILE B 1 153 ? -6.754 5.93 -8.023 1 98.94 153 ILE B C 1
ATOM 3008 O O . ILE B 1 153 ? -6.348 6.895 -8.68 1 98.94 153 ILE B O 1
ATOM 3012 N N . SER B 1 154 ? -6.02 4.914 -7.762 1 98.94 154 SER B N 1
ATOM 3013 C CA . SER B 1 154 ? -4.754 4.656 -8.438 1 98.94 154 SER B CA 1
ATOM 3014 C C . SER B 1 154 ? -4.926 3.635 -9.562 1 98.94 154 SER B C 1
ATOM 3016 O O . SER B 1 154 ? -5.328 2.496 -9.312 1 98.94 154 SER B O 1
ATOM 3018 N N . LEU B 1 155 ? -4.629 4.051 -10.758 1 98.81 155 LEU B N 1
ATOM 3019 C CA . LEU B 1 155 ? -4.754 3.176 -11.922 1 98.81 155 LEU B CA 1
ATOM 3020 C C . LEU B 1 155 ? -3.408 2.553 -12.273 1 98.81 155 LEU B C 1
ATOM 3022 O O . LEU B 1 155 ? -2.465 3.26 -12.633 1 98.81 155 LEU B O 1
ATOM 3026 N N . TYR B 1 156 ? -3.369 1.241 -12.102 1 98.19 156 TYR B N 1
ATOM 3027 C CA . TYR B 1 156 ? -2.232 0.421 -12.5 1 98.19 156 TYR B CA 1
ATOM 3028 C C . TYR B 1 156 ? -2.402 -0.082 -13.93 1 98.19 156 TYR B C 1
ATOM 3030 O O . TYR B 1 156 ? -3.525 -0.266 -14.398 1 98.19 156 TYR B O 1
ATOM 3038 N N . ASN B 1 157 ? -1.243 -0.302 -14.625 1 96.19 157 ASN B N 1
ATOM 3039 C CA . ASN B 1 157 ? -1.296 -0.736 -16.016 1 96.19 157 ASN B CA 1
ATOM 3040 C C . ASN B 1 157 ? -2.246 0.13 -16.844 1 96.19 157 ASN B C 1
ATOM 3042 O O . ASN B 1 157 ? -3.119 -0.39 -17.531 1 96.19 157 ASN B O 1
ATOM 3046 N N . PRO B 1 158 ? -2.01 1.422 -16.781 1 97.25 158 PRO B N 1
ATOM 3047 C CA . PRO B 1 158 ? -3.043 2.332 -17.281 1 97.25 158 PRO B CA 1
ATOM 3048 C C . PRO B 1 158 ? -3.121 2.359 -18.812 1 97.25 158 PRO B C 1
ATOM 3050 O O . PRO B 1 158 ? -4.129 2.797 -19.375 1 97.25 158 PRO B O 1
ATOM 3053 N N . LYS B 1 159 ? -2.062 1.977 -19.422 1 93.56 159 LYS B N 1
ATOM 3054 C CA . LYS B 1 159 ? -2.061 2.049 -20.891 1 93.56 159 LYS B CA 1
ATOM 3055 C C . LYS B 1 159 ? -1.131 0.998 -21.484 1 93.56 159 LYS B C 1
ATOM 3057 O O . LYS B 1 159 ? -0.082 0.691 -20.922 1 93.56 159 LYS B O 1
ATOM 3062 N N . SER B 1 160 ? -1.609 0.408 -22.562 1 87.69 160 SER B N 1
ATOM 3063 C CA . SER B 1 160 ? -0.798 -0.489 -23.391 1 87.69 160 SER B CA 1
ATOM 3064 C C . SER B 1 160 ? -1.102 -0.311 -24.875 1 87.69 160 SER B C 1
ATOM 3066 O O . SER B 1 160 ? -2.086 0.335 -25.234 1 87.69 160 SER B O 1
ATOM 3068 N N . LYS B 1 161 ? -0.219 -0.835 -25.734 1 84.62 161 LYS B N 1
ATOM 3069 C CA . LYS B 1 161 ? -0.417 -0.744 -27.172 1 84.62 161 LYS B CA 1
ATOM 3070 C C . LYS B 1 161 ? -1.719 -1.422 -27.594 1 84.62 161 LYS B C 1
ATOM 3072 O O . LYS B 1 161 ? -2.406 -0.949 -28.5 1 84.62 161 LYS B O 1
ATOM 3077 N N . GLY B 1 162 ? -2.129 -2.404 -26.875 1 83.81 162 GLY B N 1
ATOM 3078 C CA . GLY B 1 162 ? -3.303 -3.186 -27.234 1 83.81 162 GLY B CA 1
ATOM 3079 C C . GLY B 1 162 ? -4.598 -2.602 -26.688 1 83.81 162 GLY B C 1
ATOM 3080 O O . GLY B 1 162 ? -5.684 -3.045 -27.062 1 83.81 162 GLY B O 1
ATOM 3081 N N . ARG B 1 163 ? -4.465 -1.598 -25.859 1 86.31 163 ARG B N 1
ATOM 3082 C CA . ARG B 1 163 ? -5.637 -0.979 -25.25 1 86.31 163 ARG B CA 1
ATOM 3083 C C . ARG B 1 163 ? -5.469 0.533 -25.156 1 86.31 163 ARG B C 1
ATOM 3085 O O . ARG B 1 163 ? -5.484 1.092 -24.047 1 86.31 163 ARG B O 1
ATOM 3092 N N . PRO B 1 164 ? -5.531 1.181 -26.234 1 85 164 PRO B N 1
ATOM 3093 C CA . PRO B 1 164 ? -5.219 2.611 -26.219 1 85 164 PRO B CA 1
ATOM 3094 C C . PRO B 1 164 ? -6.352 3.459 -25.641 1 85 164 PRO B C 1
ATOM 3096 O O . PRO B 1 164 ? -6.125 4.594 -25.219 1 85 164 PRO B O 1
ATOM 3099 N N . GLU B 1 165 ? -7.555 2.885 -25.5 1 93.38 165 GLU B N 1
ATOM 3100 C CA . GLU B 1 165 ? -8.695 3.738 -25.188 1 93.38 165 GLU B CA 1
ATOM 3101 C C . GLU B 1 165 ? -9.156 3.523 -23.75 1 93.38 165 GLU B C 1
ATOM 3103 O O . GLU B 1 165 ? -9.953 4.297 -23.219 1 93.38 165 GLU B O 1
ATOM 3108 N N . TYR B 1 166 ? -8.664 2.488 -23.062 1 96.38 166 TYR B N 1
ATOM 3109 C CA . TYR B 1 166 ? -9.188 2.109 -21.75 1 96.38 166 TYR B CA 1
ATOM 3110 C C . TYR B 1 166 ? -9.031 3.246 -20.75 1 96.38 166 TYR B C 1
ATOM 3112 O O . TYR B 1 166 ? -9.969 3.574 -20.016 1 96.38 166 TYR B O 1
ATOM 3120 N N . LEU B 1 167 ? -7.875 3.852 -20.766 1 98.06 167 LEU B N 1
ATOM 3121 C CA . LEU B 1 167 ? -7.613 4.922 -19.812 1 98.06 167 LEU B CA 1
ATOM 3122 C C . LEU B 1 167 ? -8.578 6.086 -20.016 1 98.06 167 LEU B C 1
ATOM 3124 O O . LEU B 1 167 ? -9.188 6.57 -19.062 1 98.06 167 LEU B O 1
ATOM 3128 N N . ARG B 1 168 ? -8.719 6.516 -21.219 1 97.31 168 ARG B N 1
ATOM 3129 C CA . ARG B 1 168 ? -9.625 7.617 -21.547 1 97.31 168 ARG B CA 1
ATOM 3130 C C . ARG B 1 168 ? -11.047 7.297 -21.109 1 97.31 168 ARG B C 1
ATOM 3132 O O . ARG B 1 168 ? -11.719 8.133 -20.5 1 97.31 168 ARG B O 1
ATOM 3139 N N . GLU B 1 169 ? -11.516 6.121 -21.422 1 97.88 169 GLU B N 1
ATOM 3140 C CA . GLU B 1 169 ? -12.867 5.707 -21.062 1 97.88 169 GLU B CA 1
ATOM 3141 C C . GLU B 1 169 ? -13.047 5.707 -19.547 1 97.88 169 GLU B C 1
ATOM 3143 O O . GLU B 1 169 ? -14.062 6.191 -19.031 1 97.88 169 GLU B O 1
ATOM 3148 N N . CYS B 1 170 ? -12.078 5.191 -18.844 1 98.31 170 CYS B N 1
ATOM 3149 C CA . CYS B 1 170 ? -12.148 5.121 -17.391 1 98.31 170 CYS B CA 1
ATOM 3150 C C . CYS B 1 170 ? -12.141 6.516 -16.781 1 98.31 170 CYS B C 1
ATOM 3152 O O . CYS B 1 170 ? -12.891 6.785 -15.836 1 98.31 170 CYS B O 1
ATOM 3154 N N . ILE B 1 171 ? -11.32 7.414 -17.344 1 98.56 171 ILE B N 1
ATOM 3155 C CA . ILE B 1 171 ? -11.289 8.789 -16.859 1 98.56 171 ILE B CA 1
ATOM 3156 C C . ILE B 1 171 ? -12.641 9.453 -17.109 1 98.56 171 ILE B C 1
ATOM 3158 O O . ILE B 1 171 ? -13.141 10.195 -16.25 1 98.56 171 ILE B O 1
ATOM 3162 N N . ASN B 1 172 ? -13.242 9.211 -18.219 1 98.38 172 ASN B N 1
ATOM 3163 C CA . ASN B 1 172 ? -14.562 9.758 -18.516 1 98.38 172 ASN B CA 1
ATOM 3164 C C . ASN B 1 172 ? -15.609 9.273 -17.516 1 98.38 172 ASN B C 1
ATOM 3166 O O . ASN B 1 172 ? -16.484 10.031 -17.109 1 98.38 172 ASN B O 1
ATOM 3170 N N . ILE B 1 173 ? -15.5 8.023 -17.141 1 98.75 173 ILE B N 1
ATOM 3171 C CA . ILE B 1 173 ? -16.406 7.473 -16.141 1 98.75 173 ILE B CA 1
ATOM 3172 C C . ILE B 1 173 ? -16.188 8.195 -14.812 1 98.75 173 ILE B C 1
ATOM 3174 O O . ILE B 1 173 ? -17.156 8.609 -14.156 1 98.75 173 ILE B O 1
ATOM 3178 N N . ILE B 1 174 ? -14.945 8.367 -14.398 1 98.81 174 ILE B N 1
ATOM 3179 C CA . ILE B 1 174 ? -14.617 9.008 -13.133 1 98.81 174 ILE B CA 1
ATOM 3180 C C . ILE B 1 174 ? -15.125 10.445 -13.133 1 98.81 174 ILE B C 1
ATOM 3182 O O . ILE B 1 174 ? -15.641 10.93 -12.117 1 98.81 174 ILE B O 1
ATOM 3186 N N . LYS B 1 175 ? -15.078 11.117 -14.242 1 98.25 175 LYS B N 1
ATOM 3187 C CA . LYS B 1 175 ? -15.477 12.516 -14.406 1 98.25 175 LYS B CA 1
ATOM 3188 C C . LYS B 1 175 ? -16.953 12.703 -14.055 1 98.25 175 LYS B C 1
ATOM 3190 O O . LYS B 1 175 ? -17.359 13.805 -13.695 1 98.25 175 LYS B O 1
ATOM 3195 N N . GLU B 1 176 ? -17.734 11.68 -14.211 1 98.44 176 GLU B N 1
ATOM 3196 C CA . GLU B 1 176 ? -19.156 11.766 -13.891 1 98.44 176 GLU B CA 1
ATOM 3197 C C . GLU B 1 176 ? -19.359 12.016 -12.398 1 98.44 176 GLU B C 1
ATOM 3199 O O . GLU B 1 176 ? -20.453 12.445 -11.984 1 98.44 176 GLU B O 1
ATOM 3204 N N . PHE B 1 177 ? -18.312 11.773 -11.594 1 98.75 177 PHE B N 1
ATOM 3205 C CA . PHE B 1 177 ? -18.469 11.859 -10.141 1 98.75 177 PHE B CA 1
ATOM 3206 C C . PHE B 1 177 ? -17.484 12.859 -9.555 1 98.75 177 PHE B C 1
ATOM 3208 O O . PHE B 1 177 ? -17.266 12.883 -8.336 1 98.75 177 PHE B O 1
ATOM 3215 N N . ARG B 1 178 ? -16.781 13.617 -10.398 1 98.69 178 ARG B N 1
ATOM 3216 C CA . ARG B 1 178 ? -15.773 14.578 -9.977 1 98.69 178 ARG B CA 1
ATOM 3217 C C . ARG B 1 178 ? -16.031 15.945 -10.594 1 98.69 178 ARG B C 1
ATOM 3219 O O . ARG B 1 178 ? -16.625 16.047 -11.672 1 98.69 178 ARG B O 1
ATOM 3226 N N . VAL B 1 179 ? -15.578 16.984 -9.922 1 98.56 179 VAL B N 1
ATOM 3227 C CA . VAL B 1 179 ? -15.594 18.312 -10.523 1 98.56 179 VAL B CA 1
ATOM 3228 C C . VAL B 1 179 ? -14.375 18.5 -11.414 1 98.56 179 VAL B C 1
ATOM 3230 O O . VAL B 1 179 ? -13.375 17.797 -11.266 1 98.56 179 VAL B O 1
ATOM 3233 N N . ASP B 1 180 ? -14.328 19.453 -12.289 1 98.25 180 ASP B N 1
ATOM 3234 C CA . ASP B 1 180 ? -13.328 19.688 -13.32 1 98.25 180 ASP B CA 1
ATOM 3235 C C . ASP B 1 180 ? -11.945 19.938 -12.711 1 98.25 180 ASP B C 1
ATOM 3237 O O . ASP B 1 180 ? -10.93 19.562 -13.297 1 98.25 180 ASP B O 1
ATOM 3241 N N . SER B 1 181 ? -11.914 20.484 -11.539 1 98.5 181 SER B N 1
ATOM 3242 C CA . SER B 1 181 ? -10.664 20.891 -10.922 1 98.5 181 SER B CA 1
ATOM 3243 C C . SER B 1 181 ? -10.023 19.734 -10.148 1 98.5 181 SER B C 1
ATOM 3245 O O . SER B 1 181 ? -8.922 19.875 -9.609 1 98.5 181 SER B O 1
ATOM 3247 N N . THR B 1 182 ? -10.672 18.578 -10.133 1 98.75 182 THR B N 1
ATOM 3248 C CA . THR B 1 182 ? -10.141 17.438 -9.391 1 98.75 182 THR B CA 1
ATOM 3249 C C . THR B 1 182 ? -8.727 17.109 -9.852 1 98.75 182 THR B C 1
ATOM 3251 O O . THR B 1 182 ? -8.469 16.984 -11.055 1 98.75 182 THR B O 1
ATOM 3254 N N . PRO B 1 183 ? -7.828 16.984 -8.898 1 98.88 183 PRO B N 1
ATOM 3255 C CA . PRO B 1 183 ? -6.441 16.656 -9.234 1 98.88 183 PRO B CA 1
ATOM 3256 C C . PRO B 1 183 ? -6.305 15.266 -9.852 1 98.88 183 PRO B C 1
ATOM 3258 O O . PRO B 1 183 ? -6.969 14.328 -9.414 1 98.88 183 PRO B O 1
ATOM 3261 N N . ILE B 1 184 ? -5.582 15.141 -10.883 1 98.94 184 ILE B N 1
ATOM 3262 C CA . ILE B 1 184 ? -5.129 13.891 -11.484 1 98.94 184 ILE B CA 1
ATOM 3263 C C . ILE B 1 184 ? -3.654 14.008 -11.867 1 98.94 184 ILE B C 1
ATOM 3265 O O . ILE B 1 184 ? -3.209 15.055 -12.344 1 98.94 184 ILE B O 1
ATOM 3269 N N . ALA B 1 185 ? -2.867 12.969 -11.57 1 98.88 185 ALA B N 1
ATOM 3270 C CA . ALA B 1 185 ? -1.426 13.016 -11.805 1 98.88 185 ALA B CA 1
ATOM 3271 C C . ALA B 1 185 ? -0.941 11.758 -12.523 1 98.88 185 ALA B C 1
ATOM 3273 O O . ALA B 1 185 ? -1.512 10.68 -12.344 1 98.88 185 ALA B O 1
ATOM 3274 N N . VAL B 1 186 ? 0.042 11.938 -13.344 1 98.88 186 VAL B N 1
ATOM 3275 C CA . VAL B 1 186 ? 0.799 10.852 -13.953 1 98.88 186 VAL B CA 1
ATOM 3276 C C . VAL B 1 186 ? 2.211 10.812 -13.375 1 98.88 186 VAL B C 1
ATOM 3278 O O . VAL B 1 186 ? 2.932 11.812 -13.422 1 98.88 186 VAL B O 1
ATOM 3281 N N . VAL B 1 187 ? 2.578 9.734 -12.797 1 98.88 187 VAL B N 1
ATOM 3282 C CA . VAL B 1 187 ? 3.918 9.57 -12.242 1 98.88 187 VAL B CA 1
ATOM 3283 C C . VAL B 1 187 ? 4.637 8.43 -12.969 1 98.88 187 VAL B C 1
ATOM 3285 O O . VAL B 1 187 ? 4.117 7.312 -13.039 1 98.88 187 VAL B O 1
ATOM 3288 N N . ARG B 1 188 ? 5.766 8.664 -13.523 1 98.19 188 ARG B N 1
ATOM 3289 C CA . ARG B 1 188 ? 6.602 7.691 -14.211 1 98.19 188 ARG B CA 1
ATOM 3290 C C . ARG B 1 188 ? 7.855 7.375 -13.406 1 98.19 188 ARG B C 1
ATOM 3292 O O . ARG B 1 188 ? 8.484 8.281 -12.852 1 98.19 188 ARG B O 1
ATOM 3299 N N . HIS B 1 189 ? 8.188 6.082 -13.336 1 97.81 189 HIS B N 1
ATOM 3300 C CA . HIS B 1 189 ? 9.406 5.641 -12.664 1 97.81 189 HIS B CA 1
ATOM 3301 C C . HIS B 1 189 ? 9.492 6.207 -11.25 1 97.81 189 HIS B C 1
ATOM 3303 O O . HIS B 1 189 ? 10.516 6.781 -10.867 1 97.81 189 HIS B O 1
ATOM 3309 N N . ALA B 1 190 ? 8.375 6.074 -10.508 1 98.44 190 ALA B N 1
ATOM 3310 C CA . ALA B 1 190 ? 8.305 6.641 -9.164 1 98.44 190 ALA B CA 1
ATOM 3311 C C . ALA B 1 190 ? 9.438 6.105 -8.289 1 98.44 190 ALA B C 1
ATOM 3313 O O . ALA B 1 190 ? 9.578 4.895 -8.117 1 98.44 190 ALA B O 1
ATOM 3314 N N . LEU B 1 191 ? 10.312 7.004 -7.762 1 98.44 191 LEU B N 1
ATOM 3315 C CA . LEU B 1 191 ? 11.367 6.766 -6.785 1 98.44 191 LEU B CA 1
ATOM 3316 C C . LEU B 1 191 ? 12.469 5.898 -7.379 1 98.44 191 LEU B C 1
ATOM 3318 O O . LEU B 1 191 ? 13.117 5.129 -6.66 1 98.44 191 LEU B O 1
ATOM 3322 N N . ARG B 1 192 ? 12.625 5.953 -8.594 1 96.94 192 ARG B N 1
ATOM 3323 C CA . ARG B 1 192 ? 13.742 5.289 -9.25 1 96.94 192 ARG B CA 1
ATOM 3324 C C . ARG B 1 192 ? 14.273 6.129 -10.414 1 96.94 192 ARG B C 1
ATOM 3326 O O . ARG B 1 192 ? 13.766 7.219 -10.68 1 96.94 192 ARG B O 1
ATOM 3333 N N . GLU B 1 193 ? 15.359 5.629 -10.992 1 95.19 193 GLU B N 1
ATOM 3334 C CA . GLU B 1 193 ? 16 6.371 -12.07 1 95.19 193 GLU B CA 1
ATOM 3335 C C . GLU B 1 193 ? 15 6.699 -13.18 1 95.19 193 GLU B C 1
ATOM 3337 O O . GLU B 1 193 ? 14.227 5.836 -13.602 1 95.19 193 GLU B O 1
ATOM 3342 N N . GLY B 1 194 ? 14.977 7.945 -13.633 1 96.81 194 GLY B N 1
ATOM 3343 C CA . GLY B 1 194 ? 14.086 8.367 -14.703 1 96.81 194 GLY B CA 1
ATOM 3344 C C . GLY B 1 194 ? 12.75 8.891 -14.195 1 96.81 194 GLY B C 1
ATOM 3345 O O . GLY B 1 194 ? 11.836 9.141 -14.977 1 96.81 194 GLY B O 1
ATOM 3346 N N . GLN B 1 195 ? 12.727 9.227 -12.938 1 98.5 195 GLN B N 1
ATOM 3347 C CA . GLN B 1 195 ? 11.492 9.711 -12.328 1 98.5 195 GLN B CA 1
ATOM 3348 C C . GLN B 1 195 ? 11.016 11 -13 1 98.5 195 GLN B C 1
ATOM 3350 O O . GLN B 1 195 ? 11.812 11.906 -13.258 1 98.5 195 GLN B O 1
ATOM 3355 N N . SER B 1 196 ? 9.703 11.031 -13.336 1 98.56 196 SER B N 1
ATOM 3356 C CA . SER B 1 196 ? 9.023 12.25 -13.781 1 98.56 196 SER B CA 1
ATOM 3357 C C . SER B 1 196 ? 7.547 12.219 -13.422 1 98.56 196 SER B C 1
ATOM 3359 O O . SER B 1 196 ? 7.008 11.164 -13.062 1 98.56 196 SER B O 1
ATOM 3361 N N . TYR B 1 197 ? 6.984 13.383 -13.359 1 98.69 197 TYR B N 1
ATOM 3362 C CA . TYR B 1 197 ? 5.543 13.422 -13.148 1 98.69 197 TYR B CA 1
ATOM 3363 C C . TYR B 1 197 ? 4.934 14.664 -13.773 1 98.69 197 TYR B C 1
ATOM 3365 O O . TYR B 1 197 ? 5.645 15.633 -14.062 1 98.69 197 TYR B O 1
ATOM 3373 N N . LYS B 1 198 ? 3.697 14.594 -14.047 1 98.69 198 LYS B N 1
ATOM 3374 C CA . LYS B 1 198 ? 2.895 15.727 -14.5 1 98.69 198 LYS B CA 1
ATOM 3375 C C . LYS B 1 198 ? 1.582 15.812 -13.719 1 98.69 198 LYS B C 1
ATOM 3377 O O . LYS B 1 198 ? 0.942 14.797 -13.461 1 98.69 198 LYS B O 1
ATOM 3382 N N . LEU B 1 199 ? 1.266 17.031 -13.328 1 98.75 199 LEU B N 1
ATOM 3383 C CA . LEU B 1 199 ? 0.027 17.328 -12.609 1 98.75 199 LEU B CA 1
ATOM 3384 C C . LEU B 1 199 ? -1.008 17.953 -13.547 1 98.75 199 LEU B C 1
ATOM 3386 O O . LEU B 1 199 ? -0.688 18.844 -14.32 1 98.75 199 LEU B O 1
ATOM 3390 N N . PHE B 1 200 ? -2.178 17.359 -13.516 1 98.75 200 PHE B N 1
ATOM 3391 C CA . PHE B 1 200 ? -3.309 17.828 -14.305 1 98.75 200 PHE B CA 1
ATOM 3392 C C . PHE B 1 200 ? -4.547 18 -13.43 1 98.75 200 PHE B C 1
ATOM 3394 O O . PHE B 1 200 ? -4.539 17.625 -12.258 1 98.75 200 PHE B O 1
ATOM 3401 N N . THR B 1 201 ? -5.504 18.625 -13.953 1 98.62 201 THR B N 1
ATOM 3402 C CA . THR B 1 201 ? -6.879 18.422 -13.516 1 98.62 201 THR B CA 1
ATOM 3403 C C . THR B 1 201 ? -7.594 17.422 -14.422 1 98.62 201 THR B C 1
ATOM 3405 O O . THR B 1 201 ? -7.137 17.141 -15.531 1 98.62 201 THR B O 1
ATOM 3408 N N . ILE B 1 202 ? -8.672 16.844 -13.836 1 98.06 202 ILE B N 1
ATOM 3409 C CA . ILE B 1 202 ? -9.367 15.828 -14.625 1 98.06 202 ILE B CA 1
ATOM 3410 C C . ILE B 1 202 ? -9.875 16.438 -15.93 1 98.06 202 ILE B C 1
ATOM 3412 O O . ILE B 1 202 ? -9.922 15.766 -16.953 1 98.06 202 ILE B O 1
ATOM 3416 N N . LYS B 1 203 ? -10.141 17.688 -15.961 1 97.19 203 LYS B N 1
ATOM 3417 C CA . LYS B 1 203 ? -10.641 18.391 -17.141 1 97.19 203 LYS B CA 1
ATOM 3418 C C . LYS B 1 203 ? -9.594 18.406 -18.25 1 97.19 203 LYS B C 1
ATOM 3420 O O . LYS B 1 203 ? -9.922 18.188 -19.422 1 97.19 203 LYS B O 1
ATOM 3425 N N . ASP B 1 204 ? -8.312 18.641 -17.906 1 97.44 204 ASP B N 1
ATOM 3426 C CA . ASP B 1 204 ? -7.266 18.875 -18.891 1 97.44 204 ASP B CA 1
ATOM 3427 C C . ASP B 1 204 ? -6.316 17.688 -18.984 1 97.44 204 ASP B C 1
ATOM 3429 O O . ASP B 1 204 ? -5.188 17.812 -19.453 1 97.44 204 ASP B O 1
ATOM 3433 N N . PHE B 1 205 ? -6.762 16.656 -18.531 1 98.06 205 PHE B N 1
ATOM 3434 C CA . PHE B 1 205 ? -5.898 15.484 -18.484 1 98.06 205 PHE B CA 1
ATOM 3435 C C . PHE B 1 205 ? -5.543 15.008 -19.891 1 98.06 205 PHE B C 1
ATOM 3437 O O . PHE B 1 205 ? -6.418 14.867 -20.75 1 98.06 205 PHE B O 1
ATOM 3444 N N . ASP B 1 206 ? -4.27 14.664 -20.125 1 96.75 206 ASP B N 1
ATOM 3445 C CA . ASP B 1 206 ? -3.748 14.172 -21.391 1 96.75 206 ASP B CA 1
ATOM 3446 C C . ASP B 1 206 ? -3.301 12.719 -21.281 1 96.75 206 ASP B C 1
ATOM 3448 O O . ASP B 1 206 ? -2.242 12.43 -20.719 1 96.75 206 ASP B O 1
ATOM 3452 N N . THR B 1 207 ? -4.035 11.82 -21.891 1 95.81 207 THR B N 1
ATOM 3453 C CA . THR B 1 207 ? -3.736 10.398 -21.797 1 95.81 207 THR B CA 1
ATOM 3454 C C . THR B 1 207 ? -2.49 10.055 -22.609 1 95.81 207 THR B C 1
ATOM 3456 O O . THR B 1 207 ? -1.902 8.984 -22.422 1 95.81 207 THR B O 1
ATOM 3459 N N . GLU B 1 208 ? -2.023 10.922 -23.453 1 94.38 208 GLU B N 1
ATOM 3460 C CA . GLU B 1 208 ? -0.95 10.625 -24.406 1 94.38 208 GLU B CA 1
ATOM 3461 C C . GLU B 1 208 ? 0.397 10.531 -23.688 1 94.38 208 GLU B C 1
ATOM 3463 O O . GLU B 1 208 ? 1.326 9.898 -24.188 1 94.38 208 GLU B O 1
ATOM 3468 N N . ILE B 1 209 ? 0.505 11.102 -22.531 1 96 209 ILE B N 1
ATOM 3469 C CA . ILE B 1 209 ? 1.799 11.125 -21.859 1 96 209 ILE B CA 1
ATOM 3470 C C . ILE B 1 209 ? 1.975 9.852 -21.031 1 96 209 ILE B C 1
ATOM 3472 O O . ILE B 1 209 ? 3.047 9.602 -20.484 1 96 209 ILE B O 1
ATOM 3476 N N . VAL B 1 210 ? 0.922 9.062 -20.938 1 97.44 210 VAL B N 1
ATOM 3477 C CA . VAL B 1 210 ? 0.907 7.871 -20.094 1 97.44 210 VAL B CA 1
ATOM 3478 C C . VAL B 1 210 ? 1.499 6.688 -20.859 1 97.44 210 VAL B C 1
ATOM 3480 O O . VAL B 1 210 ? 1.21 6.496 -22.031 1 97.44 210 VAL B O 1
ATOM 3483 N N . ASP B 1 211 ? 2.334 5.902 -20.25 1 94.19 211 ASP B N 1
ATOM 3484 C CA . ASP B 1 211 ? 2.879 4.68 -20.828 1 94.19 211 ASP B CA 1
ATOM 3485 C C . ASP B 1 211 ? 2.875 3.543 -19.812 1 94.19 211 ASP B C 1
ATOM 3487 O O . ASP B 1 211 ? 2.248 3.65 -18.75 1 94.19 211 ASP B O 1
ATOM 3491 N N . MET B 1 212 ? 3.553 2.48 -20.062 1 90.88 212 MET B N 1
ATOM 3492 C CA . MET B 1 212 ? 3.494 1.254 -19.281 1 90.88 212 MET B CA 1
ATOM 3493 C C . MET B 1 212 ? 4.27 1.408 -17.969 1 90.88 212 MET B C 1
ATOM 3495 O O . MET B 1 212 ? 4.148 0.579 -17.078 1 90.88 212 MET B O 1
ATOM 3499 N N . MET B 1 213 ? 5.035 2.467 -17.812 1 92.69 213 MET B N 1
ATOM 3500 C CA . MET B 1 213 ? 5.816 2.715 -16.594 1 92.69 213 MET B CA 1
ATOM 3501 C C . MET B 1 213 ? 5.133 3.75 -15.711 1 92.69 213 MET B C 1
ATOM 3503 O O . MET B 1 213 ? 5.711 4.211 -14.727 1 92.69 213 MET B O 1
ATOM 3507 N N . SER B 1 214 ? 3.9 4.102 -16.094 1 97.25 214 SER B N 1
ATOM 3508 C CA . SER B 1 214 ? 3.158 5.156 -15.414 1 97.25 214 SER B CA 1
ATOM 3509 C C . SER B 1 214 ? 2.146 4.574 -14.43 1 97.25 214 SER B C 1
ATOM 3511 O O . SER B 1 214 ? 1.645 3.467 -14.633 1 97.25 214 SER B O 1
ATO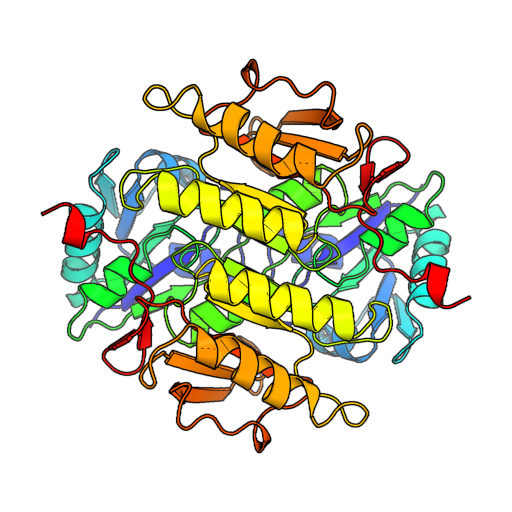M 3513 N N . ILE B 1 215 ? 1.941 5.289 -13.391 1 98.31 215 ILE B N 1
ATOM 3514 C CA . ILE B 1 215 ? 0.736 5.168 -12.578 1 98.31 215 ILE B CA 1
ATOM 3515 C C . ILE B 1 215 ? -0.066 6.465 -12.641 1 98.31 215 ILE B C 1
ATOM 3517 O O . ILE B 1 215 ? 0.508 7.555 -12.703 1 98.31 215 ILE B O 1
ATOM 3521 N N . VAL B 1 216 ? -1.349 6.328 -12.727 1 98.94 216 VAL B N 1
ATOM 3522 C CA . VAL B 1 216 ? -2.238 7.488 -12.734 1 98.94 216 VAL B CA 1
ATOM 3523 C C . VAL B 1 216 ? -3.037 7.535 -11.438 1 98.94 216 VAL B C 1
ATOM 3525 O O . VAL B 1 216 ? -3.67 6.551 -11.047 1 98.94 216 VAL B O 1
ATOM 3528 N N . ILE B 1 217 ? -2.967 8.648 -10.734 1 98.94 217 ILE B N 1
ATOM 3529 C CA . ILE B 1 217 ? -3.707 8.82 -9.492 1 98.94 217 ILE B CA 1
ATOM 3530 C C . ILE B 1 217 ? -4.758 9.914 -9.656 1 98.94 217 ILE B C 1
ATOM 3532 O O . ILE B 1 217 ? -4.434 11.039 -10.039 1 98.94 217 ILE B O 1
ATOM 3536 N N . VAL B 1 218 ? -5.988 9.555 -9.398 1 98.94 218 VAL B N 1
ATOM 3537 C CA . VAL B 1 218 ? -7.113 10.484 -9.477 1 98.94 218 VAL B CA 1
ATOM 3538 C C . VAL B 1 218 ? -7.641 10.773 -8.078 1 98.94 218 VAL B C 1
ATOM 3540 O O . VAL B 1 218 ? -7.988 9.859 -7.332 1 98.94 218 VAL B O 1
ATOM 3543 N N . GLY B 1 219 ? -7.738 12.055 -7.734 1 98.88 219 GLY B N 1
ATOM 3544 C CA . GLY B 1 219 ? -8.18 12.477 -6.414 1 98.88 219 GLY B CA 1
ATOM 3545 C C . GLY B 1 219 ? -9.656 12.234 -6.172 1 98.88 219 GLY B C 1
ATOM 3546 O O . GLY B 1 219 ? -10.414 11.992 -7.117 1 98.88 219 GLY B O 1
ATOM 3547 N N . ASN B 1 220 ? -10.031 12.195 -4.844 1 98.5 220 ASN B N 1
ATOM 3548 C CA . ASN B 1 220 ? -11.453 12.195 -4.516 1 98.5 220 ASN B CA 1
ATOM 3549 C C . ASN B 1 220 ? -12.055 13.594 -4.594 1 98.5 220 ASN B C 1
ATOM 3551 O O . ASN B 1 220 ? -11.414 14.523 -5.105 1 98.5 220 ASN B O 1
ATOM 3555 N N . SER B 1 221 ? -13.289 13.742 -4.152 1 97.62 221 SER B N 1
ATOM 3556 C CA . SER B 1 221 ? -14.031 14.984 -4.348 1 97.62 221 SER B CA 1
ATOM 3557 C C . SER B 1 221 ? -13.43 16.125 -3.518 1 97.62 221 SER B C 1
ATOM 3559 O O . SER B 1 221 ? -13.734 17.297 -3.748 1 97.62 221 SER B O 1
ATOM 3561 N N . LYS B 1 222 ? -12.562 15.812 -2.541 1 97.38 222 LYS B N 1
ATOM 3562 C CA . LYS B 1 222 ? -12.031 16.844 -1.644 1 97.38 222 LYS B CA 1
ATOM 3563 C C . LYS B 1 222 ? -10.578 17.156 -1.973 1 97.38 222 LYS B C 1
ATOM 3565 O O . LYS B 1 222 ? -9.992 18.078 -1.395 1 97.38 222 LYS B O 1
ATOM 3570 N N . SER B 1 223 ? -9.922 16.453 -2.885 1 98.62 223 SER B N 1
ATOM 3571 C CA . SER B 1 223 ? -8.516 16.641 -3.232 1 98.62 223 SER B CA 1
ATOM 3572 C C . SER B 1 223 ? -8.281 17.984 -3.918 1 98.62 223 SER B C 1
ATOM 3574 O O . SER B 1 223 ? -9.164 18.484 -4.613 1 98.62 223 SER B O 1
ATOM 3576 N N . TYR B 1 224 ? -7.086 18.5 -3.74 1 98.56 224 TYR B N 1
ATOM 3577 C CA . TYR B 1 224 ? -6.73 19.781 -4.363 1 98.56 224 TYR B CA 1
ATOM 3578 C C . TYR B 1 224 ? -5.219 19.906 -4.508 1 98.56 224 TYR B C 1
ATOM 3580 O O . TYR B 1 224 ? -4.465 19.094 -3.969 1 98.56 224 TYR B O 1
ATOM 3588 N N . TYR B 1 225 ? -4.797 20.859 -5.305 1 98.38 225 TYR B N 1
ATOM 3589 C CA . TYR B 1 225 ? -3.391 21.234 -5.383 1 98.38 225 TYR B CA 1
ATOM 3590 C C . TYR B 1 225 ? -3.084 22.406 -4.461 1 98.38 225 TYR B C 1
ATOM 3592 O O . TYR B 1 225 ? -3.891 23.328 -4.332 1 98.38 225 TYR B O 1
ATOM 3600 N N . LYS B 1 226 ? -2.033 22.344 -3.799 1 97.88 226 LYS B N 1
ATOM 3601 C CA . LYS B 1 226 ? -1.457 23.469 -3.057 1 97.88 226 LYS B CA 1
ATOM 3602 C C . LYS B 1 226 ? 0.06 23.5 -3.215 1 97.88 226 LYS B C 1
ATOM 3604 O O . LYS B 1 226 ? 0.749 22.531 -2.893 1 97.88 226 LYS B O 1
ATOM 3609 N N . ASP B 1 227 ? 0.644 24.594 -3.781 1 96.88 227 ASP B N 1
ATOM 3610 C CA . ASP B 1 227 ? 2.08 24.812 -3.936 1 96.88 227 ASP B CA 1
ATOM 3611 C C . ASP B 1 227 ? 2.727 23.672 -4.707 1 96.88 227 ASP B C 1
ATOM 3613 O O . ASP B 1 227 ? 3.76 23.141 -4.289 1 96.88 227 ASP B O 1
ATOM 3617 N N . GLY B 1 228 ? 2.018 23.188 -5.723 1 97.31 228 GLY B N 1
ATOM 3618 C CA . GLY B 1 228 ? 2.568 22.172 -6.602 1 97.31 228 GLY B CA 1
ATOM 3619 C C . GLY B 1 228 ? 2.48 20.766 -6.023 1 97.31 228 GLY B C 1
ATOM 3620 O O . GLY B 1 228 ? 3.117 19.844 -6.531 1 97.31 228 GLY B O 1
ATOM 3621 N N . LYS B 1 229 ? 1.688 20.641 -4.938 1 98.62 229 LYS B N 1
ATOM 3622 C CA . LYS B 1 229 ? 1.528 19.344 -4.312 1 98.62 229 LYS B CA 1
ATOM 3623 C C . LYS B 1 229 ? 0.081 18.859 -4.398 1 98.62 229 LYS B C 1
ATOM 3625 O O . LYS B 1 229 ? -0.85 19.656 -4.258 1 98.62 229 LYS B O 1
ATOM 3630 N N . PHE B 1 230 ? -0.098 17.609 -4.676 1 98.88 230 PHE B N 1
ATOM 3631 C CA . PHE B 1 230 ? -1.379 16.906 -4.652 1 98.88 230 PHE B CA 1
ATOM 3632 C C . PHE B 1 230 ? -1.771 16.547 -3.225 1 98.88 230 PHE B C 1
ATOM 3634 O O . PHE B 1 230 ? -1.077 15.766 -2.564 1 98.88 230 PHE B O 1
ATOM 3641 N N . ILE B 1 231 ? -2.877 17.094 -2.719 1 98.75 231 ILE B N 1
ATOM 3642 C CA . ILE B 1 231 ? -3.264 16.875 -1.328 1 98.75 231 ILE B CA 1
ATOM 3643 C C . ILE B 1 231 ? -4.699 16.359 -1.266 1 98.75 231 ILE B C 1
ATOM 3645 O O . ILE B 1 231 ? -5.594 16.922 -1.902 1 98.75 231 ILE B O 1
ATOM 3649 N N . THR B 1 232 ? -4.938 15.281 -0.631 1 98.38 232 THR B N 1
ATOM 3650 C CA . THR B 1 232 ? -6.258 14.891 -0.15 1 98.38 232 THR B CA 1
ATOM 3651 C C . THR B 1 232 ? -6.383 15.133 1.352 1 98.38 232 THR B C 1
ATOM 3653 O O . THR B 1 232 ? -5.664 14.516 2.145 1 98.38 232 THR B O 1
ATOM 3656 N N . PRO B 1 233 ? -7.273 15.984 1.689 1 95.19 233 PRO B N 1
ATOM 3657 C CA . PRO B 1 233 ? -7.379 16.25 3.125 1 95.19 233 PRO B CA 1
ATOM 3658 C C . PRO B 1 233 ? -8.086 15.133 3.887 1 95.19 233 PRO B C 1
ATOM 3660 O O . PRO B 1 233 ? -9.008 14.508 3.357 1 95.19 233 PRO B O 1
ATOM 3663 N N . ARG B 1 234 ? -7.691 14.875 5.066 1 85.69 234 ARG B N 1
ATOM 3664 C CA . ARG B 1 234 ? -8.367 13.906 5.918 1 85.69 234 ARG B CA 1
ATOM 3665 C C . ARG B 1 234 ? -9.641 14.492 6.516 1 85.69 234 ARG B C 1
ATOM 3667 O O . ARG B 1 234 ? -10.547 13.758 6.922 1 85.69 234 ARG B O 1
ATOM 3674 N N . GLY B 1 235 ? -9.703 15.719 6.637 1 79.94 235 GLY B N 1
ATOM 3675 C CA . GLY B 1 235 ? -10.914 16.344 7.145 1 79.94 235 GLY B CA 1
ATOM 3676 C C . GLY B 1 235 ? -10.719 17.016 8.492 1 79.94 235 GLY B C 1
ATOM 3677 O O . GLY B 1 235 ? -11.688 17.219 9.234 1 79.94 235 GLY B O 1
ATOM 3678 N N . TYR B 1 236 ? -9.57 17.453 8.844 1 71.31 236 TYR B N 1
ATOM 3679 C CA . TYR B 1 236 ? -9.281 18.062 10.141 1 71.31 236 TYR B CA 1
ATOM 3680 C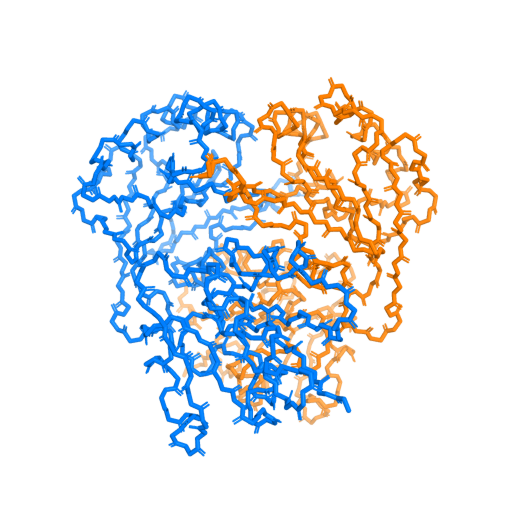 C . TYR B 1 236 ? -9.945 19.422 10.258 1 71.31 236 TYR B C 1
ATOM 3682 O O . TYR B 1 236 ? -10.164 19.922 11.367 1 71.31 236 TYR B O 1
ATOM 3690 N N . GLU B 1 237 ? -10.234 19.953 9.164 1 64.75 237 GLU B N 1
ATOM 3691 C CA . GLU B 1 237 ? -10.883 21.266 9.18 1 64.75 237 GLU B CA 1
ATOM 3692 C C . GLU B 1 237 ? -12.312 21.156 9.719 1 64.75 237 GLU B C 1
ATOM 3694 O O . GLU B 1 237 ? -12.867 22.141 10.211 1 64.75 237 GLU B O 1
ATOM 3699 N N . ASN B 1 238 ? -12.828 19.953 9.547 1 58.41 238 ASN B N 1
ATOM 3700 C CA . ASN B 1 238 ? -14.203 19.797 10.008 1 58.41 238 ASN B CA 1
ATOM 3701 C C . ASN B 1 238 ? -14.266 19.594 11.516 1 58.41 238 ASN B C 1
ATOM 3703 O O . ASN B 1 238 ? -15.352 19.609 12.102 1 58.41 238 ASN B O 1
ATOM 3707 N N . LYS B 1 239 ? -13.133 19.375 12.078 1 54.47 239 LYS B N 1
ATOM 3708 C CA . LYS B 1 239 ? -13.078 19.234 13.531 1 54.47 239 LYS B CA 1
ATOM 3709 C C . LYS B 1 239 ? -13.133 20.578 14.227 1 54.47 239 LYS B C 1
ATOM 3711 O O . LYS B 1 239 ? -13.359 20.656 15.438 1 54.47 239 LYS B O 1
ATOM 3716 N N . ARG B 1 240 ? -12.93 21.781 13.562 1 44.38 240 ARG B N 1
ATOM 3717 C CA . ARG B 1 240 ? -12.961 23.094 14.18 1 44.38 240 ARG B CA 1
ATOM 3718 C C . ARG B 1 240 ? -14.375 23.656 14.211 1 44.38 240 ARG B C 1
ATOM 3720 O O . ARG B 1 240 ? -15.164 23.422 13.297 1 44.38 240 ARG B O 1
#

Solvent-accessible surface area (backbone atoms only — not comparable to full-atom values): 23854 Å² total; per-residue (Å²): 122,26,36,30,36,32,28,4,40,2,56,45,24,72,52,54,16,23,44,47,43,53,51,48,54,67,68,29,53,33,42,30,31,40,52,70,60,47,59,52,43,42,86,78,45,71,90,42,48,76,48,68,36,63,91,88,32,61,67,61,50,42,53,49,46,61,60,47,12,57,74,31,32,24,26,38,56,24,63,13,13,10,32,49,72,44,52,39,27,59,42,64,70,69,52,83,82,71,52,73,44,54,37,54,26,31,32,62,64,51,40,34,28,29,75,46,40,8,47,42,19,46,47,28,34,44,42,58,63,58,52,87,58,38,61,59,69,58,47,51,49,26,50,40,27,39,27,69,40,47,30,19,40,31,32,35,52,42,32,46,94,92,39,76,55,57,43,59,54,51,51,56,48,35,48,76,57,43,60,57,71,24,31,25,35,43,31,28,36,38,75,28,87,77,54,47,70,50,83,34,27,59,69,71,54,66,73,82,81,57,40,73,64,26,39,37,40,35,41,25,80,72,22,37,75,57,95,88,23,38,33,17,66,64,37,71,73,74,74,108,121,26,37,30,35,32,28,4,41,1,56,44,24,72,51,53,16,24,44,48,44,53,52,49,53,66,69,29,54,33,42,31,30,40,52,70,59,48,60,51,44,41,86,78,44,71,89,42,47,76,48,66,37,64,91,88,33,61,67,60,50,44,52,48,46,61,59,48,12,58,74,32,32,24,26,37,57,24,61,13,13,10,31,50,73,44,53,39,26,60,42,64,69,69,52,82,81,73,52,72,44,52,38,54,26,31,34,61,62,52,40,33,28,28,74,45,39,7,46,43,19,46,49,29,33,42,42,58,65,56,53,87,56,38,62,58,68,57,46,51,49,26,49,41,29,39,28,69,41,47,29,18,40,30,31,35,53,41,32,48,94,92,38,77,56,54,45,60,53,50,50,55,50,35,48,78,59,43,60,57,73,24,32,24,35,42,31,27,36,38,74,28,87,78,54,47,72,50,83,35,28,58,69,70,54,66,74,82,80,56,40,72,63,27,38,37,42,36,41,24,81,72,23,37,74,57,96,87,23,37,33,16,68,64,36,71,71,73,74,106

Radius of gyration: 20.94 Å; Cα contacts (8 Å, |Δi|>4): 1221; chains: 2; bounding box: 52×56×50 Å

pLDDT: mean 95.91, std 6.76, range [44.38, 98.94]

Nearest PDB structures (foldseek):
  2zvb-assembly1_A  TM=9.387E-01  e=4.129E-29  Thermus thermophilus HB8
  3nut-assembly1_D  TM=9.463E-01  e=6.869E-25  Rhodobacter capsulatus
  6p5z-assembly1_A  TM=8.476E-01  e=2.452E-14  Salmonella enterica subsp. enterica serovar Typhimurium
  5hw4-assembly1_B  TM=6.815E-01  e=2.079E-11  Escherichia coli K-12
  5hw4-assembly1_A  TM=6.683E-01  e=1.367E-10  Escherichia coli K-12

Sequence (480 aa):
MGKLRVIGIGPGSIENMSLRALKAIEDSDVIVGYNKYIDMIKDLVKDKELYSTGMMGEEARCREALSLCKEKNVALISTGDAGIYGMAGLILELRENEDVEIIPGITASSAAGSVIGAPLMHDNCNISLSDLMTPYEDIKKRVKLAAEGDFIISLYNPKSKGRPEYLRECINIIKEFRVDSTPIAVVRHALREGQSYKLFTIKDFDTEIVDMMSIVIVGNSKSYYKDGKFITPRGYENKRMGKLRVIGIGPGSIENMSLRALKAIEDSDVIVGYNKYIDMIKDLVKDKELYSTGMMGEEARCREALSLCKEKNVALISTGDAGIYGMAGLILELRENEDVEIIPGITASSAAGSVIGAPLMHDNCNISLSDLMTPYEDIKKRVKLAAEGDFIISLYNPKSKGRPEYLRECINIIKEFRVDSTPIAVVRHALREGQSYKLFTIKDFDTEIVDMMSIVIVGNSKSYYKDGKFITPRGYENKR